Protein AF-A0A409X6M9-F1 (afdb_monomer_lite)

Foldseek 3Di:
DDFPQWPFKWKDQQVVRDTHTDDQDDADEDADPPRIDIDDTDGHPDHPDPDDDDDDYDYDHDDVCVVVQQAWDQQAADPVRDGDTDHSCNVDPVNPDDPVRDDDDPDDDLLPCVVVPDPPLRSLLVVLLVVLVVVLRSVVPDDLQVLDFAAQQVSQQPRWDQDPNDIDTHDDDLQGAGAHDPQHDPPDDVQVLCCVPPVDRTLVPDDPVQSVLNSLGSPSPDPDRVSHVVNVVVVVVVVVCVVCVVVPPPPPPPDPDDPDDDDDPDPPPDDDDDDDDDDDDDDDDDDDDDDDDDDDDDDDDDDDDDDDDDDDDDDDDDDDDDDDDDDDDDDDDDDDDDDDDDDDDDDDDDDDDDDDDDDDDDDDDDDDDDDDDDDDDDDDDDDDDDDDDDDDDDDDDDPPPDPPPPCVVVLVVVLVVLLVVLVVPPDVPVSVLLNLLSVLLVCCLVCVFDLCNLVSLVSVQCLLPVPPDPDLSSLLSSLQSLLSVLVSLLVLLVCLVVDCPRLQVVVLVVLQCQQADPDAWDKDFCVVRGHNDDGPPFIDIRGYDPDRDDSVNSSVSSSVSVCRSSVHPDCQLRNQLSVVSVVCCVVPNSVVSSDPVVSVVSNPDGCVNVVDDPPRPDDPVVD

Organism: NCBI:txid231916

Sequence (623 aa):
EDHPDVPPQFFFLFDLGIAWELEEFCTIFFSGLHHHGGMQVRYKAVRLTSRPFLRLIVLGYPQGHVIRGEDVVAFAALPNKVVLPVGKELRDPTLAHPLAQRPHCTQATFAADGLAILTPYSYFRHISRSVVMLVSDILRQAHPSLIPRFDLDLMLASLTAVIEGKRIRAPPWEVGPGWRGADAQPGADIAQLLKDVFDVSEPAQLSVADLSRLWNSDSVDTTHPYANPAITRALNLRSQARREAPRSIPLRSPVLGEPLQREPLGARRGKPPTRPRICRQARGSAGQDHSEQPSTSEATDTASEEDPSSQSEDDTPEMPAPAESSCPEESPGAEPSIEDDSREDSAPAPDGSALEDGLPSGSSPPNSRCSTPADDPACVSPFEDVDSSDSSSSDGARFQRRRTLALDKVEMTAVRNLVSTAERSNTKSTQLTCQASTTALVALIEAPCSADLLKHALEVSRFVQGGAVLSWSNTANIMLMNMLLWEWIEREAVAAFSNSSHPYHPLSVAVREALGGARPCRSLDAADYLPGFERGVSVVKVNPCGGVVDDRVAIDRLIKALAVFLSFPDVVRYRPRAWYTRELLQRCGPQVLLIPSLSKAANNVSANVLGLHKNAVPTPELR

Structure (mmCIF, N/CA/C/O backbone):
data_AF-A0A409X6M9-F1
#
_entry.id   AF-A0A409X6M9-F1
#
loop_
_atom_site.group_PDB
_atom_site.id
_atom_site.type_symbol
_atom_site.label_atom_id
_atom_site.label_alt_id
_atom_site.label_comp_id
_atom_site.label_asym_id
_atom_site.label_entity_id
_atom_site.label_seq_id
_atom_site.pdbx_PDB_ins_code
_atom_site.Cartn_x
_atom_site.Cartn_y
_atom_site.Cartn_z
_atom_site.occupancy
_atom_site.B_iso_or_equiv
_atom_site.auth_seq_id
_atom_site.auth_comp_id
_atom_site.auth_asym_id
_atom_site.auth_atom_id
_atom_site.pdbx_PDB_model_num
ATOM 1 N N . GLU A 1 1 ? -22.936 -21.551 -16.435 1.00 63.47 1 GLU A N 1
ATOM 2 C CA . GLU A 1 1 ? -23.261 -22.874 -16.983 1.00 63.47 1 GLU A CA 1
ATOM 3 C C . GLU A 1 1 ? -22.094 -23.407 -17.798 1.00 63.47 1 GLU A C 1
ATOM 5 O O . GLU A 1 1 ? -21.498 -22.653 -18.568 1.00 63.47 1 GLU A O 1
ATOM 10 N N . ASP A 1 2 ? -21.796 -24.701 -17.667 1.00 75.44 2 ASP A N 1
ATOM 11 C CA . ASP A 1 2 ? -20.789 -25.355 -18.501 1.00 75.44 2 ASP A CA 1
ATOM 12 C C . ASP A 1 2 ? -21.172 -25.307 -19.982 1.00 75.44 2 ASP A C 1
ATOM 14 O O . ASP A 1 2 ? -22.332 -25.461 -20.373 1.00 75.44 2 ASP A O 1
ATOM 18 N N . HIS A 1 3 ? -20.176 -25.078 -20.837 1.00 84.75 3 HIS A N 1
ATOM 19 C CA . HIS A 1 3 ? -20.417 -24.977 -22.268 1.00 84.75 3 HIS A CA 1
ATOM 20 C C . HIS A 1 3 ? -20.714 -26.370 -22.849 1.00 84.75 3 HIS A C 1
ATOM 22 O O . HIS A 1 3 ? -19.844 -27.240 -22.798 1.00 84.75 3 HIS A O 1
ATOM 28 N N . PRO A 1 4 ? -21.877 -26.595 -23.491 1.00 89.25 4 PRO A N 1
ATOM 29 C CA . PRO A 1 4 ? -22.323 -27.939 -23.882 1.00 89.25 4 PRO A CA 1
ATOM 30 C C . PRO A 1 4 ? -21.391 -28.623 -24.899 1.00 89.25 4 PRO A C 1
ATOM 32 O O . PRO A 1 4 ? -21.290 -29.853 -24.941 1.00 89.25 4 PRO A O 1
ATOM 35 N N . ASP A 1 5 ? -20.666 -27.828 -25.692 1.00 91.50 5 ASP A N 1
ATOM 36 C CA . ASP A 1 5 ? -19.702 -28.314 -26.691 1.00 91.50 5 ASP A CA 1
ATOM 37 C C . ASP A 1 5 ? -18.266 -28.449 -26.180 1.00 91.50 5 ASP A C 1
ATOM 39 O O . ASP A 1 5 ? -17.362 -28.700 -26.974 1.00 91.50 5 ASP A O 1
ATOM 43 N N . VAL A 1 6 ? -18.018 -28.249 -24.889 1.00 89.06 6 VAL A N 1
ATOM 44 C CA . VAL A 1 6 ? -16.690 -28.404 -24.292 1.00 89.06 6 VAL A CA 1
ATOM 45 C C . VAL A 1 6 ? -16.763 -29.602 -23.340 1.00 89.06 6 VAL A C 1
ATOM 47 O O . VAL A 1 6 ? -17.646 -29.636 -22.489 1.00 89.06 6 VAL A O 1
ATOM 50 N N . PRO A 1 7 ? -15.926 -30.642 -23.510 1.00 91.00 7 PRO A N 1
ATOM 51 C CA . PRO A 1 7 ? -15.885 -31.747 -22.562 1.00 91.00 7 PRO A CA 1
ATOM 52 C C . PRO A 1 7 ? -15.339 -31.267 -21.205 1.00 91.00 7 PRO A C 1
ATOM 54 O O . PRO A 1 7 ? -14.650 -30.238 -21.169 1.00 91.00 7 PRO A O 1
ATOM 57 N N . PRO A 1 8 ? -15.587 -32.021 -20.116 1.00 90.81 8 PRO A N 1
ATOM 58 C CA . PRO A 1 8 ? -14.930 -31.796 -18.834 1.00 90.81 8 PRO A CA 1
ATOM 59 C C . PRO A 1 8 ? -13.435 -31.584 -19.016 1.00 90.81 8 PRO A C 1
ATOM 61 O O . PRO A 1 8 ? -12.795 -32.282 -19.808 1.00 90.81 8 PRO A O 1
ATOM 64 N N . GLN A 1 9 ? -12.884 -30.593 -18.324 1.00 89.38 9 GLN A N 1
ATOM 65 C CA . GLN A 1 9 ? -11.455 -30.313 -18.382 1.00 89.38 9 GLN A CA 1
ATOM 66 C C . GLN A 1 9 ? -10.816 -30.626 -17.057 1.00 89.38 9 GLN A C 1
ATOM 68 O O . GLN A 1 9 ? -11.441 -30.467 -16.019 1.00 89.38 9 GLN A O 1
ATOM 73 N N . PHE A 1 10 ? -9.550 -31.007 -17.111 1.00 90.62 10 PHE A N 1
ATOM 74 C CA . PHE A 1 10 ? -8.825 -31.438 -15.934 1.00 90.62 10 PHE A CA 1
ATOM 75 C C . PHE A 1 10 ? -7.587 -30.581 -15.721 1.00 90.62 10 PHE A C 1
ATOM 77 O O . PHE A 1 10 ? -6.952 -30.115 -16.672 1.00 90.62 10 PHE A O 1
ATOM 84 N N . PHE A 1 11 ? -7.253 -30.385 -14.456 1.00 89.31 11 PHE A N 1
ATOM 85 C CA . PHE A 1 11 ? -5.979 -29.874 -14.000 1.00 89.31 11 PHE A CA 1
ATOM 86 C C . PHE A 1 11 ? -5.213 -31.012 -13.334 1.00 89.31 11 PHE A C 1
ATOM 88 O O . PHE A 1 11 ? -5.688 -31.612 -12.375 1.00 89.31 11 PHE A O 1
ATOM 95 N N . PHE A 1 12 ? -4.046 -31.339 -13.868 1.00 88.19 12 PHE A N 1
ATOM 96 C CA . PHE A 1 12 ? -3.247 -32.470 -13.419 1.00 88.19 12 PHE A CA 1
ATOM 97 C C . PHE A 1 12 ? -2.212 -32.008 -12.401 1.00 88.19 12 PHE A C 1
ATOM 99 O O . PHE A 1 12 ? -1.484 -31.054 -12.662 1.00 88.19 12 PHE A O 1
ATOM 106 N N . LEU A 1 13 ? -2.131 -32.712 -11.277 1.00 84.81 13 LEU A N 1
ATOM 107 C CA . LEU A 1 13 ? -1.073 -32.622 -10.275 1.00 84.81 13 LEU A CA 1
ATOM 108 C C . LEU A 1 13 ? -0.256 -33.910 -10.387 1.00 84.81 13 LEU A C 1
ATOM 110 O O . LEU A 1 13 ? -0.572 -34.907 -9.734 1.00 84.81 13 LEU A O 1
ATOM 114 N N . PHE A 1 14 ? 0.739 -33.911 -11.278 1.00 81.44 14 PHE A N 1
ATOM 115 C CA . PHE A 1 14 ? 1.418 -35.137 -11.710 1.00 81.44 14 PHE A CA 1
ATOM 116 C C . PHE A 1 14 ? 2.099 -35.865 -10.549 1.00 81.44 14 PHE A C 1
ATOM 118 O O . PHE A 1 14 ? 1.951 -37.077 -10.436 1.00 81.44 14 PHE A O 1
ATOM 125 N N . ASP A 1 15 ? 2.733 -35.123 -9.638 1.00 76.00 15 ASP A N 1
ATOM 126 C CA . ASP A 1 15 ? 3.415 -35.689 -8.463 1.00 76.00 15 ASP A CA 1
ATOM 127 C C . ASP A 1 15 ? 2.466 -36.399 -7.493 1.00 76.00 15 ASP A C 1
ATOM 129 O O . ASP A 1 15 ? 2.873 -37.292 -6.757 1.00 76.00 15 ASP A O 1
ATOM 133 N N . LEU A 1 16 ? 1.193 -36.001 -7.484 1.00 77.00 16 LEU A N 1
ATOM 134 C CA . LEU A 1 16 ? 0.176 -36.602 -6.625 1.00 77.00 16 LEU A CA 1
ATOM 135 C C . LEU A 1 16 ? -0.609 -37.706 -7.340 1.00 77.00 16 LEU A C 1
ATOM 137 O O . LEU A 1 16 ? -1.405 -38.390 -6.705 1.00 77.00 16 LEU A O 1
ATOM 141 N N . GLY A 1 17 ? -0.444 -37.853 -8.659 1.00 85.94 17 GLY A N 1
ATOM 142 C CA . GLY A 1 17 ? -1.305 -38.713 -9.470 1.00 85.94 17 GLY A CA 1
ATOM 143 C C . GLY A 1 17 ? -2.775 -38.271 -9.466 1.00 85.94 17 GLY A C 1
ATOM 144 O O . GLY A 1 17 ? -3.660 -39.096 -9.678 1.00 85.94 17 GLY A O 1
ATOM 145 N N . ILE A 1 18 ? -3.051 -36.985 -9.208 1.00 87.12 18 ILE A N 1
ATOM 146 C CA . ILE A 1 18 ? -4.413 -36.441 -9.102 1.00 87.12 18 ILE A CA 1
ATOM 147 C C . ILE A 1 18 ? -4.761 -35.656 -10.371 1.00 87.12 18 ILE A C 1
ATOM 149 O O . ILE A 1 18 ? -3.976 -34.834 -10.847 1.00 87.12 18 ILE A O 1
ATOM 153 N N . ALA A 1 19 ? -5.972 -35.868 -10.887 1.00 90.38 19 ALA A N 1
ATOM 154 C CA . ALA A 1 19 ? -6.598 -35.025 -11.900 1.00 90.38 19 ALA A CA 1
ATOM 155 C C . ALA A 1 19 ? -7.828 -34.345 -11.291 1.00 90.38 19 ALA A C 1
ATOM 157 O O . ALA A 1 19 ? -8.742 -35.012 -10.813 1.00 90.38 19 ALA A O 1
ATOM 158 N N . TRP A 1 20 ? -7.839 -33.016 -11.295 1.00 89.00 20 TRP A N 1
ATOM 159 C CA . TRP A 1 20 ? -8.914 -32.203 -10.744 1.00 89.00 20 TRP A CA 1
ATOM 160 C C . TRP A 1 20 ? -9.839 -31.726 -11.859 1.00 89.00 20 TRP A C 1
ATOM 162 O O . TRP A 1 20 ? -9.388 -31.022 -12.764 1.00 89.00 20 TRP A O 1
ATOM 172 N N . GLU A 1 21 ? -11.119 -32.086 -11.812 1.00 91.12 21 GLU A N 1
ATOM 173 C CA . GLU A 1 21 ? -12.106 -31.593 -12.773 1.00 91.12 21 GLU A CA 1
ATOM 174 C C . GLU A 1 21 ? -12.362 -30.094 -12.556 1.00 91.12 21 GLU A C 1
ATOM 176 O O . GLU A 1 21 ? -12.670 -29.625 -11.463 1.00 91.12 21 GLU A O 1
ATOM 181 N N . LEU A 1 22 ? -12.160 -29.315 -13.611 1.00 86.19 22 LEU A N 1
ATOM 182 C CA . LEU A 1 22 ? -12.285 -27.869 -13.605 1.00 86.19 22 LEU A CA 1
ATOM 183 C C . LEU A 1 22 ? -13.735 -27.479 -13.924 1.00 86.19 22 LEU A C 1
ATOM 185 O O . LEU A 1 22 ? -14.159 -27.560 -15.082 1.00 86.19 22 LEU A O 1
ATOM 189 N N . GLU A 1 23 ? -14.452 -26.987 -12.921 1.00 82.75 23 GLU A N 1
ATOM 190 C CA . GLU A 1 23 ? -15.789 -26.391 -13.054 1.00 82.75 23 GLU A CA 1
ATOM 191 C C . GLU A 1 23 ? -15.729 -24.942 -13.594 1.00 82.75 23 GLU A C 1
ATOM 193 O O . GLU A 1 23 ? -14.650 -24.382 -13.817 1.00 82.75 23 GLU A O 1
ATOM 198 N N . GLU A 1 24 ? -16.885 -24.318 -13.846 1.00 71.50 24 GLU A N 1
ATOM 199 C CA . GLU A 1 24 ? -17.006 -22.955 -14.397 1.00 71.50 24 GLU A CA 1
ATOM 200 C C . GLU A 1 24 ? -16.223 -21.891 -13.602 1.00 71.50 24 GLU A C 1
ATOM 202 O O . GLU A 1 24 ? -15.604 -21.008 -14.201 1.00 71.50 24 GLU A O 1
ATOM 207 N N . PHE A 1 25 ? -16.178 -22.018 -12.272 1.00 71.50 25 PHE A N 1
ATOM 208 C CA . PHE A 1 25 ? -15.460 -21.116 -11.367 1.00 71.50 25 PHE A CA 1
ATOM 209 C C . PHE A 1 25 ? -14.573 -21.899 -10.396 1.00 71.50 25 PHE A C 1
ATOM 211 O O . PHE A 1 25 ? -14.843 -21.983 -9.202 1.00 71.50 25 PHE A O 1
ATOM 218 N N . CYS A 1 26 ? -13.486 -22.471 -10.909 1.00 70.25 26 CYS A N 1
ATOM 219 C CA . CYS A 1 26 ? -12.515 -23.188 -10.089 1.00 70.25 26 CYS A CA 1
ATOM 220 C C . CYS A 1 26 ? -11.288 -22.310 -9.784 1.00 70.25 26 CYS A C 1
ATOM 222 O O . CYS A 1 26 ? -10.667 -21.758 -10.693 1.00 70.25 26 CYS A O 1
ATOM 224 N N . THR A 1 27 ? -10.915 -22.201 -8.505 1.00 72.06 27 THR A N 1
ATOM 225 C CA . THR A 1 27 ? -9.612 -21.660 -8.083 1.00 72.06 27 THR A CA 1
ATOM 226 C C . THR A 1 27 ? -8.856 -22.759 -7.354 1.00 72.06 27 THR A C 1
ATOM 228 O O . THR A 1 27 ? -9.346 -23.285 -6.359 1.00 72.06 27 THR A O 1
ATOM 231 N N . ILE A 1 28 ? -7.665 -23.101 -7.845 1.00 70.88 28 ILE A N 1
ATOM 232 C CA . ILE A 1 28 ? -6.840 -24.170 -7.278 1.00 70.88 28 ILE A CA 1
ATOM 233 C C . ILE A 1 28 ? -5.631 -23.532 -6.596 1.00 70.88 28 ILE A C 1
ATOM 235 O O . ILE A 1 28 ? -4.827 -22.855 -7.238 1.00 70.88 28 ILE A O 1
ATOM 239 N N . PHE A 1 29 ? -5.497 -23.772 -5.294 1.00 67.69 29 PHE A N 1
ATOM 240 C CA . PHE A 1 29 ? -4.320 -23.405 -4.512 1.00 67.69 29 PHE A CA 1
ATOM 241 C C . PHE A 1 29 ? -3.535 -24.670 -4.190 1.00 67.69 29 PHE A C 1
ATOM 243 O O . PHE A 1 29 ? -4.047 -25.569 -3.529 1.00 67.69 29 PHE A O 1
ATOM 250 N N . PHE A 1 30 ? -2.292 -24.746 -4.646 1.00 71.69 30 PHE A N 1
ATOM 251 C CA . PHE A 1 30 ? -1.402 -25.855 -4.328 1.00 71.69 30 PHE A CA 1
ATOM 252 C C . PHE A 1 30 ? 0.049 -25.371 -4.352 1.00 71.69 30 PHE A C 1
ATOM 254 O O . PHE A 1 30 ? 0.375 -24.331 -4.925 1.00 71.69 30 PHE A O 1
ATOM 261 N N . SER A 1 31 ? 0.927 -26.132 -3.707 1.00 59.84 31 SER A N 1
ATOM 262 C CA . SER A 1 31 ? 2.364 -25.878 -3.693 1.00 59.84 31 SER A CA 1
ATOM 263 C C . SER A 1 31 ? 3.062 -27.010 -4.433 1.00 59.84 31 SER A C 1
ATOM 265 O O . SER A 1 31 ? 3.223 -28.095 -3.886 1.00 59.84 31 SER A O 1
ATOM 267 N N . GLY A 1 32 ? 3.466 -26.757 -5.675 1.00 62.47 32 GLY A N 1
ATOM 268 C CA . GLY A 1 32 ? 4.205 -27.711 -6.498 1.00 62.47 32 GLY A CA 1
ATOM 269 C C . GLY A 1 32 ? 4.834 -26.992 -7.682 1.00 62.47 32 GLY A C 1
ATOM 270 O O . GLY A 1 32 ? 4.128 -26.451 -8.534 1.00 62.47 32 GLY A O 1
ATOM 271 N N . LEU A 1 33 ? 6.163 -26.927 -7.715 1.00 61.28 33 LEU A N 1
ATOM 272 C CA . LEU A 1 33 ? 6.887 -26.275 -8.799 1.00 61.28 33 LEU A CA 1
ATOM 273 C C . LEU A 1 33 ? 6.961 -27.243 -9.992 1.00 61.28 33 LEU A C 1
ATOM 275 O O . LEU A 1 33 ? 7.356 -28.389 -9.831 1.00 61.28 33 LEU A O 1
ATOM 279 N N . HIS A 1 34 ? 6.574 -26.785 -11.184 1.00 59.44 34 HIS A N 1
ATOM 280 C CA . HIS A 1 34 ? 6.785 -27.461 -12.478 1.00 59.44 34 HIS A CA 1
ATOM 281 C C . HIS A 1 34 ? 6.088 -28.815 -12.754 1.00 59.44 34 HIS A C 1
ATOM 283 O O . HIS A 1 34 ? 6.117 -29.248 -13.903 1.00 59.44 34 HIS A O 1
ATOM 289 N N . HIS A 1 35 ? 5.392 -29.439 -11.798 1.00 74.88 35 HIS A N 1
ATOM 290 C CA . HIS A 1 35 ? 4.726 -30.743 -12.003 1.00 74.88 35 HIS A CA 1
ATOM 291 C C . HIS A 1 35 ? 3.195 -30.682 -11.993 1.00 74.88 35 HIS A C 1
ATOM 293 O O . HIS A 1 35 ? 2.504 -31.451 -11.324 1.00 74.88 35 HIS A O 1
ATOM 299 N N . HIS A 1 36 ? 2.639 -29.760 -12.772 1.00 83.75 36 HIS A N 1
ATOM 300 C CA . HIS A 1 36 ? 1.200 -29.677 -12.994 1.00 83.75 36 HIS A CA 1
ATOM 301 C C . HIS A 1 36 ? 0.889 -29.067 -14.360 1.00 83.75 36 HIS A C 1
ATOM 303 O O . HIS A 1 36 ? 1.740 -28.439 -14.990 1.00 83.75 36 HIS A O 1
ATOM 309 N N . GLY A 1 37 ? -0.348 -29.225 -14.818 1.00 83.75 37 GLY A N 1
ATOM 310 C CA . GLY A 1 37 ? -0.787 -28.639 -16.079 1.00 83.75 37 GLY A CA 1
ATOM 311 C C . GLY A 1 37 ? -2.294 -28.696 -16.257 1.00 83.75 37 GLY A C 1
ATOM 312 O O . GLY A 1 37 ? -2.946 -29.651 -15.847 1.00 83.75 37 GLY A O 1
ATOM 313 N N . GLY A 1 38 ? -2.858 -27.667 -16.884 1.00 83.94 38 GLY A N 1
ATOM 314 C CA . GLY A 1 38 ? -4.252 -27.683 -17.320 1.00 83.94 38 GLY A CA 1
ATOM 315 C C . GLY A 1 38 ? -4.393 -28.349 -18.685 1.00 83.94 38 GLY A C 1
ATOM 316 O O . GLY A 1 38 ? -3.543 -28.176 -19.561 1.00 83.94 38 GLY A O 1
ATOM 317 N N . MET A 1 39 ? -5.488 -29.073 -18.896 1.00 85.69 39 MET A N 1
ATOM 318 C CA . MET A 1 39 ? -5.867 -29.522 -20.230 1.00 85.69 39 MET A CA 1
ATOM 319 C C . MET A 1 39 ? -6.202 -28.316 -21.118 1.00 85.69 39 MET A C 1
ATOM 321 O O . MET A 1 39 ? -6.877 -27.377 -20.695 1.00 85.69 39 MET A O 1
ATOM 325 N N . GLN A 1 40 ? -5.754 -28.341 -22.374 1.00 82.69 40 GLN A N 1
ATOM 326 C CA . GLN A 1 40 ? -6.138 -27.320 -23.343 1.00 82.69 40 GLN A CA 1
ATOM 327 C C . GLN A 1 40 ? -7.648 -27.388 -23.606 1.00 82.69 40 GLN A C 1
ATOM 329 O O . GLN A 1 40 ? -8.194 -28.465 -23.853 1.00 82.69 40 GLN A O 1
ATOM 334 N N . VAL A 1 41 ? -8.307 -26.228 -23.635 1.00 84.56 41 VAL A N 1
ATOM 335 C CA . VAL A 1 41 ? -9.705 -26.123 -24.062 1.00 84.56 41 VAL A CA 1
ATOM 336 C C . VAL A 1 41 ? -9.837 -26.651 -25.492 1.00 84.56 41 VAL A C 1
ATOM 338 O O . VAL A 1 41 ? -9.250 -26.100 -26.425 1.00 84.56 41 VAL A O 1
ATOM 341 N N . ARG A 1 42 ? -10.640 -27.701 -25.678 1.00 87.31 42 ARG A N 1
ATOM 342 C CA . ARG A 1 42 ? -10.987 -28.246 -26.994 1.00 87.31 42 ARG A CA 1
ATOM 343 C C . ARG A 1 42 ? -12.495 -28.351 -27.108 1.00 87.31 42 ARG A C 1
ATOM 345 O O . ARG A 1 42 ? -13.148 -28.858 -26.207 1.00 87.31 42 ARG A O 1
ATOM 352 N N . TYR A 1 43 ? -13.040 -27.882 -28.221 1.00 89.56 43 TYR A N 1
ATOM 353 C CA . TYR A 1 43 ? -14.439 -28.147 -28.535 1.00 89.56 43 TYR A CA 1
ATOM 354 C C . TYR A 1 43 ? -14.601 -29.603 -28.977 1.00 89.56 43 TYR A C 1
ATOM 356 O O . TYR A 1 43 ? -13.696 -30.176 -29.589 1.00 89.56 43 TYR A O 1
ATOM 364 N N . LYS A 1 44 ? -15.778 -30.172 -28.720 1.00 90.75 44 LYS A N 1
ATOM 365 C CA . LYS A 1 44 ? -16.242 -31.403 -29.361 1.00 90.75 44 LYS A CA 1
ATOM 366 C C . LYS A 1 44 ? -16.208 -31.228 -30.886 1.00 90.75 44 LYS A C 1
ATOM 368 O O . LYS A 1 44 ? -16.337 -30.114 -31.401 1.00 90.75 44 LYS A O 1
ATOM 373 N N . ALA A 1 45 ? -16.024 -32.337 -31.604 1.00 89.94 45 ALA A N 1
ATOM 374 C CA . ALA A 1 45 ? -15.912 -32.335 -33.065 1.00 89.94 45 ALA A CA 1
ATOM 375 C C . ALA A 1 45 ? -17.147 -31.719 -33.745 1.00 89.94 45 ALA A C 1
ATOM 377 O O . ALA A 1 45 ? -17.020 -30.974 -34.714 1.00 89.94 45 ALA A O 1
ATOM 378 N N . VAL A 1 46 ? -18.332 -31.988 -33.194 1.00 91.25 46 VAL A N 1
ATOM 379 C CA . VAL A 1 46 ? -19.592 -31.354 -33.583 1.00 91.25 46 VAL A CA 1
ATOM 380 C C . VAL A 1 46 ? -19.940 -30.309 -32.531 1.00 91.25 46 VAL A C 1
ATOM 382 O O . VAL A 1 46 ? -19.979 -30.626 -31.342 1.00 91.25 46 VAL A O 1
ATOM 385 N N . ARG A 1 47 ? -20.181 -29.069 -32.969 1.00 89.62 47 ARG A N 1
ATOM 386 C CA . ARG A 1 47 ? -20.592 -27.959 -32.102 1.00 89.62 47 ARG A CA 1
ATOM 387 C C . ARG A 1 47 ? -22.083 -27.702 -32.268 1.00 89.62 47 ARG A C 1
ATOM 389 O O . ARG A 1 47 ? -22.548 -27.530 -33.392 1.00 89.62 47 ARG A O 1
ATOM 396 N N . LEU A 1 48 ? -22.806 -27.649 -31.160 1.00 91.25 48 LEU A N 1
ATOM 397 C CA . LEU A 1 48 ? -24.210 -27.260 -31.092 1.00 91.25 48 LEU A CA 1
ATOM 398 C C . LEU A 1 48 ? -24.364 -25.736 -31.036 1.00 91.25 48 LEU A C 1
ATOM 400 O O . LEU A 1 48 ? -25.393 -25.205 -31.446 1.00 91.25 48 LEU A O 1
ATOM 404 N N . THR A 1 49 ? -23.348 -25.022 -30.544 1.00 88.62 49 THR A N 1
ATOM 405 C CA . THR A 1 49 ? -23.362 -23.568 -30.388 1.00 88.62 49 THR A CA 1
ATOM 406 C C . THR A 1 49 ? -22.099 -22.919 -30.961 1.00 88.62 49 THR A C 1
ATOM 408 O O . THR A 1 49 ? -21.005 -23.485 -30.962 1.00 88.62 49 THR A O 1
ATOM 411 N N . SER A 1 50 ? -22.244 -21.680 -31.432 1.00 86.25 50 SER A N 1
ATOM 412 C CA . SER A 1 50 ? -21.131 -20.827 -31.864 1.00 86.25 50 SER A CA 1
ATOM 413 C C . SER A 1 50 ? -20.610 -19.910 -30.752 1.00 86.25 50 SER A C 1
ATOM 415 O O . SER A 1 50 ? -19.834 -18.994 -31.034 1.00 86.25 50 SER A O 1
ATOM 417 N N . ARG A 1 51 ? -21.072 -20.085 -29.506 1.00 87.25 51 ARG A N 1
ATOM 418 C CA . ARG A 1 51 ? -20.679 -19.214 -28.395 1.00 87.25 51 ARG A CA 1
ATOM 419 C C . ARG A 1 51 ? -19.190 -19.423 -28.092 1.00 87.25 51 ARG A C 1
ATOM 421 O O . ARG A 1 51 ? -18.731 -20.562 -28.033 1.00 87.25 51 ARG A O 1
ATOM 428 N N . PRO A 1 52 ? -18.411 -18.345 -27.912 1.00 82.50 52 PRO A N 1
ATOM 429 C CA . PRO A 1 52 ? -17.033 -18.481 -27.479 1.00 82.50 52 PRO A CA 1
ATOM 430 C C . PRO A 1 52 ? -16.996 -18.957 -26.023 1.00 82.50 52 PRO A C 1
ATOM 432 O O . PRO A 1 52 ? -17.702 -18.427 -25.167 1.00 82.50 52 PRO A O 1
ATOM 435 N N . PHE A 1 53 ? -16.136 -19.929 -25.745 1.00 83.56 53 PHE A N 1
ATOM 436 C CA . PHE A 1 53 ? -15.797 -20.387 -24.406 1.00 83.56 53 PHE A CA 1
ATOM 437 C C . PHE A 1 53 ? -14.368 -19.966 -24.061 1.00 83.56 53 PHE A C 1
ATOM 439 O O . PHE A 1 53 ? -13.420 -20.287 -24.783 1.00 83.56 53 PHE A O 1
ATOM 446 N N . LEU A 1 54 ? -14.222 -19.248 -22.950 1.00 80.44 54 LEU A N 1
ATOM 447 C CA . LEU A 1 54 ? -12.943 -18.865 -22.368 1.00 80.44 54 LEU A CA 1
ATOM 448 C C . LEU A 1 54 ? -12.884 -19.432 -20.955 1.00 80.44 54 LEU A C 1
ATOM 450 O O . LEU A 1 54 ? -13.802 -19.217 -20.169 1.00 80.44 54 LEU A O 1
ATOM 454 N N . ARG A 1 55 ? -11.780 -20.100 -20.623 1.00 75.12 55 ARG A N 1
ATOM 455 C CA . ARG A 1 55 ? -11.480 -20.502 -19.253 1.00 75.12 55 ARG A CA 1
ATOM 456 C C . ARG A 1 55 ? -10.256 -19.750 -18.760 1.00 75.12 55 ARG A C 1
ATOM 458 O O . ARG A 1 55 ? -9.202 -19.796 -19.390 1.00 75.12 55 ARG A O 1
ATOM 465 N N . LEU A 1 56 ? -10.416 -19.069 -17.632 1.00 73.50 56 LEU A N 1
ATOM 466 C CA . LEU A 1 56 ? -9.326 -18.441 -16.903 1.00 73.50 56 LEU A CA 1
ATOM 467 C C . LEU A 1 56 ? -8.928 -19.368 -15.753 1.00 73.50 56 LEU A C 1
ATOM 469 O O . LEU A 1 56 ? -9.735 -19.616 -14.866 1.00 73.50 56 LEU A O 1
ATOM 473 N N . ILE A 1 57 ? -7.695 -19.868 -15.773 1.00 71.31 57 ILE A N 1
ATOM 474 C CA . ILE A 1 57 ? -7.121 -20.618 -14.652 1.00 71.31 57 ILE A CA 1
ATOM 475 C C . ILE A 1 57 ? -6.188 -19.668 -13.910 1.00 71.31 57 ILE A C 1
ATOM 477 O O . ILE A 1 57 ? -5.214 -19.178 -14.483 1.00 71.31 57 ILE A O 1
ATOM 481 N N . VAL A 1 58 ? -6.490 -19.398 -12.642 1.00 70.88 58 VAL A N 1
ATOM 482 C CA . VAL A 1 58 ? -5.618 -18.611 -11.767 1.00 70.88 58 VAL A CA 1
ATOM 483 C C . VAL A 1 58 ? -4.811 -19.581 -10.915 1.00 70.88 58 VAL A C 1
ATOM 485 O O . VAL A 1 58 ? -5.362 -20.257 -10.053 1.00 70.88 58 VAL A O 1
ATOM 488 N N . LEU A 1 59 ? -3.505 -19.651 -11.176 1.00 69.75 59 LEU A N 1
ATOM 489 C CA . LEU A 1 59 ? -2.561 -20.447 -10.394 1.00 69.75 59 LEU A CA 1
ATOM 490 C C . LEU A 1 59 ? -1.854 -19.530 -9.400 1.00 69.75 59 LEU A C 1
ATOM 492 O O . LEU A 1 59 ? -1.088 -18.647 -9.789 1.00 69.75 59 LEU A O 1
ATOM 496 N N . GLY A 1 60 ? -2.132 -19.728 -8.115 1.00 67.88 60 GLY A N 1
ATOM 497 C CA . GLY A 1 60 ? -1.452 -19.022 -7.038 1.00 67.88 60 GLY A CA 1
ATOM 498 C C . GLY A 1 60 ? -0.379 -19.903 -6.418 1.00 67.88 60 GLY A C 1
ATOM 499 O O . GLY A 1 60 ? -0.714 -20.788 -5.638 1.00 67.88 60 GLY A O 1
ATOM 500 N N . TYR A 1 61 ? 0.895 -19.639 -6.712 1.00 72.31 61 TYR A N 1
ATOM 501 C CA . TYR A 1 61 ? 1.996 -20.218 -5.940 1.00 72.31 61 TYR A CA 1
ATOM 502 C C . TYR A 1 61 ? 2.230 -19.352 -4.707 1.00 72.31 61 TYR A C 1
ATOM 504 O O . TYR A 1 61 ? 2.614 -18.184 -4.860 1.00 72.31 61 TYR A O 1
ATOM 512 N N . PRO A 1 62 ? 2.036 -19.875 -3.487 1.00 67.06 62 PRO A N 1
ATOM 513 C CA . PRO A 1 62 ? 2.514 -19.159 -2.327 1.00 67.06 62 PRO A CA 1
ATOM 514 C C . PRO A 1 62 ? 4.041 -19.100 -2.419 1.00 67.06 62 PRO A C 1
ATOM 516 O O . PRO A 1 62 ? 4.699 -20.099 -2.716 1.00 67.06 62 PRO A O 1
ATOM 519 N N . GLN A 1 63 ? 4.621 -17.920 -2.203 1.00 68.19 63 GLN A N 1
ATOM 520 C CA . GLN A 1 63 ? 6.076 -17.799 -2.167 1.00 68.19 63 GLN A CA 1
ATOM 521 C C . GLN A 1 63 ? 6.609 -18.734 -1.076 1.00 68.19 63 GLN A C 1
ATOM 523 O O . GLN A 1 63 ? 6.057 -18.775 0.023 1.00 68.19 63 GLN A O 1
ATOM 528 N N . GLY A 1 64 ? 7.677 -19.488 -1.355 1.00 73.94 64 GLY A N 1
ATOM 529 C CA . GLY A 1 64 ? 8.179 -20.500 -0.416 1.00 73.94 64 GLY A CA 1
ATOM 530 C C . GLY A 1 64 ? 8.496 -19.945 0.980 1.00 73.94 64 GLY A C 1
ATOM 531 O O . GLY A 1 64 ? 8.392 -20.669 1.964 1.00 73.94 64 GLY A O 1
ATOM 532 N N . HIS A 1 65 ? 8.832 -18.657 1.086 1.00 76.00 65 HIS A N 1
ATOM 533 C CA . HIS A 1 65 ? 9.040 -17.957 2.360 1.00 76.00 65 HIS A CA 1
ATOM 534 C C . HIS A 1 65 ? 7.736 -17.706 3.132 1.00 76.00 65 HIS A C 1
ATOM 536 O O . HIS A 1 65 ? 7.724 -17.776 4.357 1.00 76.00 65 HIS A O 1
ATOM 542 N N . VAL A 1 66 ? 6.610 -17.483 2.447 1.00 73.69 66 VAL A N 1
ATOM 543 C CA . VAL A 1 66 ? 5.288 -17.361 3.086 1.00 73.69 66 VAL A CA 1
ATOM 544 C C . VAL A 1 66 ? 4.889 -18.695 3.719 1.00 73.69 66 VAL A C 1
ATOM 546 O O . VAL A 1 66 ? 4.496 -18.712 4.887 1.00 73.69 66 VAL A O 1
ATOM 549 N N . ILE A 1 67 ? 5.058 -19.804 2.984 1.00 73.88 67 ILE A N 1
ATOM 550 C CA . ILE A 1 67 ? 4.761 -21.167 3.471 1.00 73.88 67 ILE A CA 1
ATOM 551 C C . ILE A 1 67 ? 5.650 -21.520 4.665 1.00 73.88 67 ILE A C 1
ATOM 553 O O . ILE A 1 67 ? 5.162 -22.023 5.670 1.00 73.88 67 ILE A O 1
ATOM 557 N N . ARG A 1 68 ? 6.948 -21.201 4.582 1.00 75.56 68 ARG A N 1
ATOM 558 C CA . ARG A 1 68 ? 7.918 -21.425 5.666 1.00 75.56 68 ARG A CA 1
ATOM 559 C C . ARG A 1 68 ? 7.740 -20.494 6.867 1.00 75.56 68 ARG A C 1
ATOM 561 O O . ARG A 1 68 ? 8.496 -20.584 7.827 1.00 75.56 68 ARG A O 1
ATOM 568 N N . GLY A 1 69 ? 6.770 -19.581 6.823 1.00 75.94 69 GLY A N 1
ATOM 569 C CA . GLY A 1 69 ? 6.559 -18.613 7.893 1.00 75.94 69 GLY A CA 1
ATOM 570 C C . GLY A 1 69 ? 7.665 -17.557 7.999 1.00 75.94 69 GLY A C 1
ATOM 571 O O . GLY A 1 69 ? 7.718 -16.846 8.991 1.00 75.94 69 GLY A O 1
ATOM 572 N N . GLU A 1 70 ? 8.535 -17.444 6.997 1.00 81.38 70 GLU A N 1
ATOM 573 C CA . GLU A 1 70 ? 9.675 -16.522 6.958 1.00 81.38 70 GLU A CA 1
ATOM 574 C C . GLU A 1 70 ? 9.293 -15.118 6.489 1.00 81.38 70 GLU A C 1
ATOM 576 O O . GLU A 1 70 ? 9.980 -14.158 6.824 1.00 81.38 70 GLU A O 1
ATOM 581 N N . ASP A 1 71 ? 8.206 -14.991 5.728 1.00 83.62 71 ASP A N 1
ATOM 582 C CA . ASP A 1 71 ? 7.787 -13.712 5.154 1.00 83.62 71 ASP A CA 1
ATOM 583 C C . ASP A 1 71 ? 6.745 -12.970 6.013 1.00 83.62 71 ASP A C 1
ATOM 585 O O . ASP A 1 71 ? 6.183 -13.491 6.980 1.00 83.62 71 ASP A O 1
ATOM 589 N N . VAL A 1 72 ? 6.457 -11.730 5.643 1.00 85.69 72 VAL A N 1
ATOM 590 C CA . VAL A 1 72 ? 5.391 -10.913 6.210 1.00 85.69 72 VAL A CA 1
ATOM 591 C C . VAL A 1 72 ? 4.067 -11.234 5.519 1.00 85.69 72 VAL A C 1
ATOM 593 O O . VAL A 1 72 ? 3.947 -11.149 4.299 1.00 85.69 72 VAL A O 1
ATOM 596 N N . VAL A 1 73 ? 3.034 -11.545 6.303 1.00 86.75 73 VAL A N 1
ATOM 597 C CA . VAL A 1 73 ? 1.684 -11.798 5.782 1.00 86.75 73 VAL A CA 1
ATOM 598 C C . VAL A 1 73 ? 0.828 -10.541 5.879 1.00 86.75 73 VAL A C 1
ATOM 600 O O . VAL A 1 73 ? 0.833 -9.832 6.887 1.00 86.75 73 VAL A O 1
ATOM 603 N N . ALA A 1 74 ? 0.058 -10.278 4.826 1.00 89.62 74 ALA A N 1
ATOM 604 C CA . ALA A 1 74 ? -0.968 -9.249 4.811 1.00 89.62 74 ALA A CA 1
ATOM 605 C C . ALA A 1 74 ? -2.190 -9.697 5.628 1.00 89.62 74 ALA A C 1
ATOM 607 O O . ALA A 1 74 ? -3.052 -10.392 5.101 1.00 89.62 74 ALA A O 1
ATOM 608 N N . PHE A 1 75 ? -2.256 -9.335 6.912 1.00 91.56 75 PHE A N 1
ATOM 609 C CA . PHE A 1 75 ? -3.271 -9.887 7.815 1.00 91.56 75 PHE A CA 1
ATOM 610 C C . PHE A 1 75 ? -4.623 -9.171 7.737 1.00 91.56 75 PHE A C 1
ATOM 612 O O . PHE A 1 75 ? -5.657 -9.820 7.638 1.00 91.56 75 PHE A O 1
ATOM 619 N N . ALA A 1 76 ? -4.622 -7.838 7.759 1.00 95.06 76 ALA A N 1
ATOM 620 C CA . ALA A 1 76 ? -5.838 -7.026 7.682 1.00 95.06 76 ALA A CA 1
ATOM 621 C C . ALA A 1 76 ? -5.571 -5.711 6.939 1.00 95.06 76 ALA A C 1
ATOM 623 O O . ALA A 1 76 ? -4.422 -5.309 6.760 1.00 95.06 76 ALA A O 1
ATOM 624 N N . ALA A 1 77 ? -6.616 -5.013 6.508 1.00 94.19 77 ALA A N 1
ATOM 625 C CA . ALA A 1 77 ? -6.524 -3.657 5.984 1.00 94.19 77 ALA A CA 1
ATOM 626 C C . ALA A 1 77 ? -6.634 -2.623 7.115 1.00 94.19 77 ALA A C 1
ATOM 628 O O . ALA A 1 77 ? -7.442 -2.754 8.025 1.00 94.19 77 ALA A O 1
ATOM 629 N N . LEU A 1 78 ? -5.840 -1.561 7.027 1.00 92.50 78 LEU A N 1
ATOM 630 C CA . LEU A 1 78 ? -5.913 -0.366 7.863 1.00 92.50 78 LEU A CA 1
ATOM 631 C C . LEU A 1 78 ? -6.681 0.751 7.118 1.00 92.50 78 LEU A C 1
ATOM 633 O O . LEU A 1 78 ? -6.693 0.758 5.878 1.00 92.50 78 LEU A O 1
ATOM 637 N N . PRO A 1 79 ? -7.248 1.760 7.821 1.00 84.94 79 PRO A N 1
ATOM 638 C CA . PRO A 1 79 ? -8.111 2.811 7.244 1.00 84.94 79 PRO A CA 1
ATOM 639 C C . PRO A 1 79 ? -7.543 3.605 6.051 1.00 84.94 79 PRO A C 1
ATOM 641 O O . PRO A 1 79 ? -8.271 4.272 5.318 1.00 84.94 79 PRO A O 1
ATOM 644 N N . ASN A 1 80 ? -6.237 3.533 5.826 1.00 86.19 80 ASN A N 1
ATOM 645 C CA . ASN A 1 80 ? -5.488 4.300 4.839 1.00 86.19 80 ASN A CA 1
ATOM 646 C C . ASN A 1 80 ? -5.158 3.462 3.590 1.00 86.19 80 ASN A C 1
ATOM 648 O O . ASN A 1 80 ? -4.290 3.849 2.807 1.00 86.19 80 ASN A O 1
ATOM 652 N N . LYS A 1 81 ? -5.835 2.318 3.401 1.00 86.38 81 LYS A N 1
ATOM 653 C CA . LYS A 1 81 ? -5.510 1.319 2.363 1.00 86.38 81 LYS A CA 1
ATOM 654 C C . LYS A 1 81 ? -4.083 0.782 2.511 1.00 86.38 81 LYS A C 1
ATOM 656 O O . LYS A 1 81 ? -3.424 0.450 1.529 1.00 86.38 81 LYS A O 1
ATOM 661 N N . VAL A 1 82 ? -3.605 0.754 3.751 1.00 92.69 82 VAL A N 1
ATOM 662 C CA . VAL A 1 82 ? -2.330 0.155 4.143 1.00 92.69 82 VAL A CA 1
ATOM 663 C C . VAL A 1 82 ? -2.650 -1.202 4.740 1.00 92.69 82 VAL A C 1
ATOM 665 O O . VAL A 1 82 ? -3.692 -1.370 5.357 1.00 92.69 82 VAL A O 1
ATOM 668 N N . VAL A 1 83 ? -1.781 -2.176 4.538 1.00 92.25 83 VAL A N 1
ATOM 669 C CA . VAL A 1 83 ? -1.945 -3.506 5.117 1.00 92.25 83 VAL A CA 1
ATOM 670 C C . VAL A 1 83 ? -1.369 -3.506 6.532 1.00 92.25 83 VAL A C 1
ATOM 672 O O . VAL A 1 83 ? -0.350 -2.864 6.765 1.00 92.25 83 VAL A O 1
ATOM 675 N N . LEU A 1 84 ? -2.004 -4.216 7.463 1.00 93.75 84 LEU A N 1
ATOM 676 C CA . LEU A 1 84 ? -1.432 -4.614 8.744 1.00 93.75 84 LEU A CA 1
ATOM 677 C C . LEU A 1 84 ? -0.523 -5.831 8.504 1.00 93.75 84 LEU A C 1
ATOM 679 O O . LEU A 1 84 ? -1.041 -6.929 8.271 1.00 93.75 84 LEU A O 1
ATOM 683 N N . PRO A 1 85 ? 0.809 -5.655 8.505 1.00 92.44 85 PRO A N 1
ATOM 684 C CA . PRO A 1 85 ? 1.729 -6.761 8.311 1.00 92.44 85 PRO A CA 1
ATOM 685 C C . PRO A 1 85 ? 1.813 -7.617 9.574 1.00 92.44 85 PRO A C 1
ATOM 687 O O . PRO A 1 85 ? 1.908 -7.091 10.683 1.00 92.44 85 PRO A O 1
ATOM 690 N N . VAL A 1 86 ? 1.862 -8.933 9.397 1.00 89.69 86 VAL A N 1
ATOM 691 C CA . VAL A 1 86 ? 2.203 -9.883 10.457 1.00 89.69 86 VAL A CA 1
ATOM 692 C C . VAL A 1 86 ? 3.471 -10.623 10.036 1.00 89.69 86 VAL A C 1
ATOM 694 O O . VAL A 1 86 ? 3.437 -11.499 9.171 1.00 89.69 86 VAL A O 1
ATOM 697 N N . GLY A 1 87 ? 4.603 -10.207 10.610 1.00 87.25 87 GLY A N 1
ATOM 698 C CA . GLY A 1 87 ? 5.917 -10.818 10.385 1.00 87.25 87 GLY A CA 1
ATOM 699 C C . GLY A 1 87 ? 6.059 -12.189 11.045 1.00 87.25 87 GLY A C 1
ATOM 700 O O . GLY A 1 87 ? 5.179 -12.622 11.794 1.00 87.25 87 GLY A O 1
ATOM 701 N N . LYS A 1 88 ? 7.175 -12.876 10.776 1.00 84.88 88 LYS A N 1
ATOM 702 C CA . LYS A 1 88 ? 7.512 -14.163 11.407 1.00 84.88 88 LYS A CA 1
ATOM 703 C C . LYS A 1 88 ? 7.504 -14.057 12.931 1.00 84.88 88 LYS A C 1
ATOM 705 O O . LYS A 1 88 ? 6.963 -14.921 13.609 1.00 84.88 88 LYS A O 1
ATOM 710 N N . GLU A 1 89 ? 8.028 -12.957 13.451 1.00 83.00 89 GLU A N 1
ATOM 711 C CA . GLU A 1 89 ? 8.182 -12.679 14.879 1.00 83.00 89 GLU A CA 1
ATOM 712 C C . GLU A 1 89 ? 6.846 -12.623 15.627 1.00 83.00 89 GLU A C 1
ATOM 714 O O . GLU A 1 89 ? 6.784 -12.909 16.816 1.00 83.00 89 GLU A O 1
ATOM 719 N N . LEU A 1 90 ? 5.762 -12.271 14.930 1.00 85.00 90 LEU A N 1
ATOM 720 C CA . LEU A 1 90 ? 4.416 -12.231 15.504 1.00 85.00 90 LEU A CA 1
ATOM 721 C C . LEU A 1 90 ? 3.673 -13.570 15.387 1.00 85.00 90 LEU A C 1
ATOM 723 O O . LEU A 1 90 ? 2.637 -13.739 16.026 1.00 85.00 90 LEU A O 1
ATOM 727 N N . ARG A 1 91 ? 4.161 -14.499 14.555 1.00 83.38 91 ARG A N 1
ATOM 728 C CA . ARG A 1 91 ? 3.540 -15.815 14.309 1.00 83.38 91 ARG A CA 1
ATOM 729 C C . ARG A 1 91 ? 4.250 -16.950 15.028 1.00 83.38 91 ARG A C 1
ATOM 731 O O . ARG A 1 91 ? 3.627 -17.974 15.282 1.00 83.38 91 ARG A O 1
ATOM 738 N N . ASP A 1 92 ? 5.533 -16.777 15.322 1.00 82.25 92 ASP A N 1
ATOM 739 C CA . ASP A 1 92 ? 6.364 -17.780 15.966 1.00 82.25 92 ASP A CA 1
ATOM 740 C C . ASP A 1 92 ? 6.417 -17.535 17.485 1.00 82.25 92 ASP A C 1
ATOM 742 O O . ASP A 1 92 ? 7.121 -16.630 17.943 1.00 82.25 92 ASP A O 1
ATOM 746 N N . PRO A 1 93 ? 5.695 -18.331 18.295 1.00 77.19 93 PRO A N 1
ATOM 747 C CA . PRO A 1 93 ? 5.683 -18.158 19.744 1.00 77.19 93 PRO A CA 1
ATOM 748 C C . PRO A 1 93 ? 7.037 -18.481 20.391 1.00 77.19 93 PRO A C 1
ATOM 750 O O . PRO A 1 93 ? 7.249 -18.129 21.551 1.00 77.19 93 PRO A O 1
ATOM 753 N N . THR A 1 94 ? 7.953 -19.146 19.674 1.00 79.75 94 THR A N 1
ATOM 754 C CA . THR A 1 94 ? 9.293 -19.471 20.183 1.00 79.75 94 THR A CA 1
ATOM 755 C C . THR A 1 94 ? 10.237 -18.270 20.134 1.00 79.75 94 THR A C 1
ATOM 757 O O . THR A 1 94 ? 11.199 -18.213 20.902 1.00 79.75 94 THR A O 1
ATOM 760 N N . LEU A 1 95 ? 9.924 -17.255 19.319 1.00 71.31 95 LEU A N 1
ATOM 761 C CA . LEU A 1 95 ? 10.659 -15.991 19.229 1.00 71.31 95 LEU A CA 1
ATOM 762 C C . LEU A 1 95 ? 10.273 -15.030 20.360 1.00 71.31 95 LEU A C 1
ATOM 764 O O . LEU A 1 95 ? 9.979 -13.856 20.135 1.00 71.31 95 LEU A O 1
ATOM 768 N N . ALA A 1 96 ? 10.281 -15.512 21.602 1.00 66.12 96 ALA A N 1
ATOM 769 C CA . ALA A 1 96 ? 10.121 -14.653 22.764 1.00 66.12 96 ALA A CA 1
ATOM 770 C C . ALA A 1 96 ? 11.234 -13.597 22.755 1.00 66.12 96 ALA A C 1
ATOM 772 O O . ALA A 1 96 ? 12.375 -13.900 23.091 1.00 66.12 96 ALA A O 1
ATOM 773 N N . HIS A 1 97 ? 10.919 -12.363 22.349 1.00 67.88 97 HIS A N 1
ATOM 774 C CA . HIS A 1 97 ? 11.914 -11.301 22.247 1.00 67.88 97 HIS A CA 1
ATOM 775 C C . HIS A 1 97 ? 12.511 -11.008 23.629 1.00 67.88 97 HIS A C 1
ATOM 777 O O . HIS A 1 97 ? 11.791 -10.505 24.506 1.00 67.88 97 HIS A O 1
ATOM 783 N N . PRO A 1 98 ? 13.823 -11.246 23.840 1.00 76.81 98 PRO A N 1
ATOM 784 C CA . PRO A 1 98 ? 14.514 -10.711 25.002 1.00 76.81 98 PRO A CA 1
ATOM 785 C C . PRO A 1 98 ? 14.232 -9.213 25.119 1.00 76.81 98 PRO A C 1
ATOM 787 O O . PRO A 1 98 ? 14.089 -8.522 24.109 1.00 76.81 98 PRO A O 1
ATOM 790 N N . LEU A 1 99 ? 14.212 -8.670 26.340 1.00 76.00 99 LEU A N 1
ATOM 791 C CA . LEU A 1 99 ? 14.011 -7.228 26.549 1.00 76.00 99 LEU A CA 1
ATOM 792 C C . LEU A 1 99 ? 14.971 -6.370 25.703 1.00 76.00 99 LEU A C 1
ATOM 794 O O . LEU A 1 99 ? 14.580 -5.307 25.227 1.00 76.00 99 LEU A O 1
ATOM 798 N N . ALA A 1 100 ? 16.194 -6.864 25.478 1.00 77.19 100 ALA A N 1
ATOM 799 C CA . ALA A 1 100 ? 17.221 -6.229 24.654 1.00 77.19 100 ALA A CA 1
ATOM 800 C C . ALA A 1 100 ? 16.937 -6.261 23.137 1.00 77.19 100 ALA A C 1
ATOM 802 O O . ALA A 1 100 ? 17.502 -5.461 22.400 1.00 77.19 100 ALA A O 1
ATOM 803 N N . GLN A 1 101 ? 16.069 -7.158 22.666 1.00 79.25 101 GLN A N 1
ATOM 804 C CA . GLN A 1 101 ? 15.727 -7.349 21.250 1.00 79.25 101 GLN A CA 1
ATOM 805 C C . GLN A 1 101 ? 14.279 -6.946 20.950 1.00 79.25 101 GLN A C 1
ATOM 807 O O . GLN A 1 101 ? 13.667 -7.435 20.000 1.00 79.25 101 GLN A O 1
ATOM 812 N N . ARG A 1 102 ? 13.697 -6.069 21.773 1.00 80.25 102 ARG A N 1
ATOM 813 C CA . ARG A 1 102 ? 12.358 -5.545 21.510 1.00 80.25 102 ARG A CA 1
ATOM 814 C C . ARG A 1 102 ? 12.326 -4.845 20.146 1.00 80.25 102 ARG A C 1
ATOM 816 O O . ARG A 1 102 ? 13.240 -4.067 19.843 1.00 80.25 102 ARG A O 1
ATOM 823 N N . PRO A 1 103 ? 11.264 -5.057 19.350 1.00 82.81 103 PRO A N 1
ATOM 824 C CA . PRO A 1 103 ? 11.043 -4.272 18.148 1.00 82.81 103 PRO A CA 1
ATOM 825 C C . PRO A 1 103 ? 11.080 -2.776 18.478 1.00 82.81 103 PRO A C 1
ATOM 827 O O . PRO A 1 103 ? 10.443 -2.322 19.430 1.00 82.81 103 PRO A O 1
ATOM 830 N N . HIS A 1 104 ? 11.833 -2.012 17.693 1.00 84.25 104 HIS A N 1
ATOM 831 C CA . HIS A 1 104 ? 11.933 -0.564 17.823 1.00 84.25 104 HIS A CA 1
ATOM 832 C C . HIS A 1 104 ? 11.781 0.086 16.451 1.00 84.25 104 HIS A C 1
ATOM 834 O O . HIS A 1 104 ? 12.020 -0.530 15.413 1.00 84.25 104 HIS A O 1
ATOM 840 N N . CYS A 1 105 ? 11.378 1.350 16.440 1.00 87.50 105 CYS A N 1
ATOM 841 C CA . CYS A 1 105 ? 11.351 2.149 15.225 1.00 87.50 105 CYS A CA 1
ATOM 842 C C . CYS A 1 105 ? 11.874 3.554 15.523 1.00 87.50 105 CYS A C 1
ATOM 844 O O . CYS A 1 105 ? 11.980 3.961 16.677 1.00 87.50 105 CYS A O 1
ATOM 846 N N . THR A 1 106 ? 12.231 4.307 14.482 1.00 91.12 106 THR A N 1
ATOM 847 C CA . THR A 1 106 ? 12.795 5.659 14.647 1.00 91.12 106 THR A CA 1
ATOM 848 C C . THR A 1 106 ? 11.763 6.702 15.075 1.00 91.12 106 THR A C 1
ATOM 850 O O . THR A 1 106 ? 12.129 7.831 15.388 1.00 91.12 106 THR A O 1
ATOM 853 N N . GLN A 1 107 ? 10.473 6.373 14.993 1.00 92.50 107 GLN A N 1
ATOM 854 C CA . GLN A 1 107 ? 9.379 7.262 15.359 1.00 92.50 107 GLN A CA 1
ATOM 855 C C . GLN A 1 107 ? 8.865 6.886 16.748 1.00 92.50 107 GLN A C 1
ATOM 857 O O . GLN A 1 107 ? 8.652 5.711 17.024 1.00 92.50 107 GLN A O 1
ATOM 862 N N . ALA A 1 108 ? 8.618 7.881 17.599 1.00 91.25 108 ALA A N 1
ATOM 863 C CA . ALA A 1 108 ? 8.009 7.630 18.898 1.00 91.25 108 ALA A CA 1
ATOM 864 C C . ALA A 1 108 ? 6.606 7.015 18.738 1.00 91.25 108 ALA A C 1
ATOM 866 O O . ALA A 1 108 ? 5.812 7.451 17.896 1.00 91.25 108 ALA A O 1
ATOM 867 N N . THR A 1 109 ? 6.289 6.019 19.560 1.00 94.81 109 THR A N 1
ATOM 868 C CA . THR A 1 109 ? 4.998 5.322 19.568 1.00 94.81 109 THR A CA 1
ATOM 869 C C . THR A 1 109 ? 4.371 5.375 20.953 1.00 94.81 109 THR A C 1
ATOM 871 O O . THR A 1 109 ? 5.062 5.323 21.964 1.00 94.81 109 THR A O 1
ATOM 874 N N . PHE A 1 110 ? 3.038 5.400 21.034 1.00 93.75 110 PHE A N 1
ATOM 875 C CA . PHE A 1 110 ? 2.366 5.322 22.336 1.00 93.75 110 PHE A CA 1
ATOM 876 C C . PHE A 1 110 ? 2.659 4.015 23.079 1.00 93.75 110 PHE A C 1
ATOM 878 O O . PHE A 1 110 ? 2.596 4.014 24.300 1.00 93.75 110 PHE A O 1
ATOM 885 N N . ALA A 1 111 ? 2.989 2.928 22.373 1.00 93.75 111 ALA A N 1
ATOM 886 C CA . ALA A 1 111 ? 3.342 1.651 22.987 1.00 93.75 111 ALA A CA 1
ATOM 887 C C . ALA A 1 111 ? 4.709 1.698 23.680 1.00 93.75 111 ALA A C 1
ATOM 889 O O . ALA A 1 111 ? 4.797 1.327 24.848 1.00 93.75 111 ALA A O 1
ATOM 890 N N . ALA A 1 112 ? 5.752 2.174 22.997 1.00 92.12 112 ALA A N 1
ATOM 891 C CA . ALA A 1 112 ? 7.100 2.231 23.563 1.00 92.12 112 ALA A CA 1
ATOM 892 C C . ALA A 1 112 ? 7.311 3.455 24.472 1.00 92.12 112 ALA A C 1
ATOM 894 O O . ALA A 1 112 ? 7.878 3.329 25.553 1.00 92.12 112 ALA A O 1
ATOM 895 N N . ASP A 1 113 ? 6.802 4.619 24.064 1.00 94.62 113 ASP A N 1
ATOM 896 C CA . ASP A 1 113 ? 7.161 5.922 24.639 1.00 94.62 113 ASP A CA 1
ATOM 897 C C . ASP A 1 113 ? 6.024 6.562 25.448 1.00 94.62 113 ASP A C 1
ATOM 899 O O . ASP A 1 113 ? 6.198 7.617 26.056 1.00 94.62 113 ASP A O 1
ATOM 903 N N . GLY A 1 114 ? 4.837 5.946 25.482 1.00 94.75 114 GLY A N 1
ATOM 904 C CA . GLY A 1 114 ? 3.647 6.547 26.093 1.00 94.75 114 GLY A CA 1
ATOM 905 C C . GLY A 1 114 ? 3.795 6.866 27.584 1.00 94.75 114 GLY A C 1
ATOM 906 O O . GLY A 1 114 ? 3.180 7.816 28.062 1.00 94.75 114 GLY A O 1
ATOM 907 N N . LEU A 1 115 ? 4.643 6.131 28.312 1.00 96.12 115 LEU A N 1
ATOM 908 C CA . LEU A 1 115 ? 4.938 6.408 29.723 1.00 96.12 115 LEU A CA 1
ATOM 909 C C . LEU A 1 115 ? 5.703 7.721 29.944 1.00 96.12 115 LEU A C 1
ATOM 911 O O . LEU A 1 115 ? 5.675 8.246 31.051 1.00 96.12 115 LEU A O 1
ATOM 915 N N . ALA A 1 116 ? 6.337 8.288 28.913 1.00 95.62 116 ALA A N 1
ATOM 916 C CA . ALA A 1 116 ? 6.986 9.592 29.022 1.00 95.62 116 ALA A CA 1
ATOM 917 C C . ALA A 1 116 ? 5.976 10.751 29.142 1.00 95.62 116 ALA A C 1
ATOM 919 O O . ALA A 1 116 ? 6.343 11.844 29.563 1.00 95.62 116 ALA A O 1
ATOM 920 N N . ILE A 1 117 ? 4.710 10.526 28.763 1.00 96.00 117 ILE A N 1
ATOM 921 C CA . ILE A 1 117 ? 3.661 11.561 28.707 1.00 96.00 117 ILE A CA 1
ATOM 922 C C . ILE A 1 117 ? 2.361 11.179 29.432 1.00 96.00 117 ILE A C 1
ATOM 924 O O . ILE A 1 117 ? 1.465 12.012 29.560 1.00 96.00 117 ILE A O 1
ATOM 928 N N . LEU A 1 118 ? 2.224 9.937 29.904 1.00 97.00 118 LEU A N 1
ATOM 929 C CA . LEU A 1 118 ? 1.036 9.430 30.592 1.00 97.00 118 LEU A CA 1
ATOM 930 C C . LEU A 1 118 ? 1.412 8.810 31.937 1.00 97.00 118 LEU A C 1
ATOM 932 O O . LEU A 1 118 ? 2.443 8.156 32.070 1.00 97.00 118 LEU A O 1
ATOM 936 N N . THR A 1 119 ? 0.511 8.918 32.916 1.00 97.88 119 THR A N 1
ATOM 937 C CA . THR A 1 119 ? 0.629 8.125 34.148 1.00 97.88 119 THR A CA 1
ATOM 938 C C . THR A 1 119 ? 0.535 6.626 33.831 1.00 97.88 119 THR A C 1
ATOM 940 O O . THR A 1 119 ? -0.158 6.265 32.874 1.00 97.88 119 THR A O 1
ATOM 943 N N . PRO A 1 120 ? 1.138 5.726 34.634 1.00 97.94 120 PRO A N 1
ATOM 944 C CA . PRO A 1 120 ? 1.091 4.282 34.380 1.00 97.94 120 PRO A CA 1
ATOM 945 C C . PRO A 1 120 ? -0.330 3.733 34.180 1.00 97.94 120 PRO A C 1
ATOM 947 O O . PRO A 1 120 ? -0.585 2.982 33.239 1.00 97.94 120 PRO A O 1
ATOM 950 N N . TYR A 1 121 ? -1.288 4.187 34.996 1.00 98.00 121 TYR A N 1
ATOM 951 C CA . TYR A 1 121 ? -2.705 3.837 34.850 1.00 98.00 121 TYR A CA 1
ATOM 952 C C . TYR A 1 121 ? -3.307 4.328 33.524 1.00 98.00 121 TYR A C 1
ATOM 954 O O . TYR A 1 121 ? -4.058 3.599 32.873 1.00 98.00 121 TYR A O 1
ATOM 962 N N . SER A 1 122 ? -2.988 5.556 33.106 1.00 97.69 122 SER A N 1
ATOM 963 C CA . SER A 1 122 ? -3.499 6.133 31.855 1.00 97.69 122 SER A CA 1
ATOM 964 C C . SER A 1 122 ? -2.882 5.465 30.629 1.00 97.69 122 SER A C 1
ATOM 966 O O . SER A 1 122 ? -3.600 5.179 29.672 1.00 97.69 122 SER A O 1
ATOM 968 N N . TYR A 1 123 ? -1.583 5.163 30.680 1.00 97.88 123 TYR A N 1
ATOM 969 C CA . TYR A 1 123 ? -0.873 4.390 29.665 1.00 97.88 123 TYR A CA 1
ATOM 970 C C . TYR A 1 123 ? -1.502 3.006 29.497 1.00 97.88 123 TYR A C 1
ATOM 972 O O . TYR A 1 123 ? -1.916 2.643 28.397 1.00 97.88 123 TYR A O 1
ATOM 980 N N . PHE A 1 124 ? -1.669 2.262 30.593 1.00 98.12 124 PHE A N 1
ATOM 981 C CA . PHE A 1 124 ? -2.230 0.917 30.534 1.00 98.12 124 PHE A CA 1
ATOM 982 C C . PHE A 1 124 ? -3.677 0.914 30.022 1.00 98.12 124 PHE A C 1
ATOM 984 O O . PHE A 1 124 ? -4.042 0.095 29.173 1.00 98.12 124 PHE A O 1
ATOM 991 N N . ARG A 1 125 ? -4.491 1.889 30.452 1.00 97.94 125 ARG A N 1
ATOM 992 C CA . ARG A 1 125 ? -5.836 2.114 29.906 1.00 97.94 125 ARG A CA 1
ATOM 993 C C . ARG A 1 125 ? -5.794 2.396 28.403 1.00 97.94 125 ARG A C 1
ATOM 995 O O . ARG A 1 125 ? -6.615 1.852 27.673 1.00 97.94 125 ARG A O 1
ATOM 1002 N N . HIS A 1 126 ? -4.877 3.244 27.940 1.00 97.38 126 HIS A N 1
ATOM 1003 C CA . HIS A 1 126 ? -4.743 3.575 26.523 1.00 97.38 126 HIS A CA 1
ATOM 1004 C C . HIS A 1 126 ? -4.384 2.339 25.689 1.00 97.38 126 HIS A C 1
ATOM 1006 O O . HIS A 1 126 ? -5.097 2.033 24.738 1.00 97.38 126 HIS A O 1
ATOM 1012 N N . ILE A 1 127 ? -3.347 1.592 26.079 1.00 97.62 127 ILE A N 1
ATOM 1013 C CA . ILE A 1 127 ? -2.908 0.387 25.361 1.00 97.62 127 ILE A CA 1
ATOM 1014 C C . ILE A 1 127 ? -4.013 -0.665 25.309 1.00 97.62 127 ILE A C 1
ATOM 1016 O O . ILE A 1 127 ? -4.314 -1.175 24.233 1.00 97.62 127 ILE A O 1
ATOM 1020 N N . SER A 1 128 ? -4.680 -0.925 26.434 1.00 98.12 128 SER A N 1
ATOM 1021 C CA . SER A 1 128 ? -5.760 -1.917 26.492 1.00 98.12 128 SER A CA 1
ATOM 1022 C C . SER A 1 128 ? -6.916 -1.566 25.552 1.00 98.12 128 SER A C 1
ATOM 1024 O O . SER A 1 128 ? -7.426 -2.420 24.830 1.00 98.12 128 SER A O 1
ATOM 1026 N N . ARG A 1 129 ? -7.294 -0.282 25.492 1.00 98.00 129 ARG A N 1
ATOM 1027 C CA . ARG A 1 129 ? -8.319 0.203 24.558 1.00 98.00 129 ARG A CA 1
ATOM 1028 C C . ARG A 1 129 ? -7.859 0.130 23.103 1.00 98.00 129 ARG A C 1
ATOM 1030 O O . ARG A 1 129 ? -8.668 -0.198 22.244 1.00 98.00 129 ARG A O 1
ATOM 1037 N N . SER A 1 130 ? -6.588 0.406 22.822 1.00 97.56 130 SER A N 1
ATOM 1038 C CA . SER A 1 130 ? -6.016 0.288 21.475 1.00 97.56 130 SER A CA 1
ATOM 1039 C C . SER A 1 130 ? -6.019 -1.152 20.964 1.00 97.56 130 SER A C 1
ATOM 1041 O O . SER A 1 130 ? -6.372 -1.369 19.809 1.00 97.56 130 SER A O 1
ATOM 1043 N N . VAL A 1 131 ? -5.722 -2.133 21.823 1.00 96.81 131 VAL A N 1
ATOM 1044 C CA . VAL A 1 131 ? -5.837 -3.563 21.487 1.00 96.81 131 VAL A CA 1
ATOM 1045 C C . VAL A 1 131 ? -7.281 -3.921 21.132 1.00 96.81 131 VAL A C 1
ATOM 1047 O O . VAL A 1 131 ? -7.525 -4.489 20.073 1.00 96.81 131 VAL A O 1
ATOM 1050 N N . VAL A 1 132 ? -8.247 -3.523 21.964 1.00 98.06 132 VAL A N 1
ATOM 1051 C CA . VAL A 1 132 ? -9.680 -3.743 21.698 1.00 98.06 132 VAL A CA 1
ATOM 1052 C C . VAL A 1 132 ? -10.120 -3.114 20.374 1.00 98.06 132 VAL A C 1
ATOM 1054 O O . VAL A 1 132 ? -10.806 -3.758 19.585 1.00 98.06 132 VAL A O 1
ATOM 1057 N N . MET A 1 133 ? -9.725 -1.863 20.111 1.00 96.88 133 MET A N 1
ATOM 1058 C CA . MET A 1 133 ? -10.063 -1.182 18.857 1.00 96.88 133 MET A CA 1
ATOM 1059 C C . MET A 1 133 ? -9.484 -1.914 17.645 1.00 96.88 133 MET A C 1
ATOM 1061 O O . MET A 1 133 ? -10.182 -2.058 16.647 1.00 96.88 133 MET A O 1
ATOM 1065 N N . LEU A 1 134 ? -8.241 -2.397 17.740 1.00 95.88 134 LEU A N 1
ATOM 1066 C CA . LEU A 1 134 ? -7.592 -3.146 16.667 1.00 95.88 134 LEU A CA 1
ATOM 1067 C C . LEU A 1 134 ? -8.295 -4.483 16.405 1.00 95.88 134 LEU A C 1
ATOM 1069 O O . LEU A 1 134 ? -8.596 -4.793 15.258 1.00 95.88 134 LEU A O 1
ATOM 1073 N N . VAL A 1 135 ? -8.606 -5.249 17.455 1.00 96.44 135 VAL A N 1
ATOM 1074 C CA . VAL A 1 135 ? -9.338 -6.522 17.331 1.00 96.44 135 VAL A CA 1
ATOM 1075 C C . VAL A 1 135 ? -10.718 -6.296 16.720 1.00 96.44 135 VAL A C 1
ATOM 1077 O O . VAL A 1 135 ? -11.097 -6.994 15.785 1.00 96.44 135 VAL A O 1
ATOM 1080 N N . SER A 1 136 ? -11.447 -5.283 17.191 1.00 96.25 136 SER A N 1
ATOM 1081 C CA . SER A 1 136 ? -12.740 -4.908 16.618 1.00 96.25 136 SER A CA 1
ATOM 1082 C C . SER A 1 136 ? -12.631 -4.567 15.126 1.00 96.25 136 SER A C 1
ATOM 1084 O O . SER A 1 136 ? -13.458 -5.027 14.341 1.00 96.25 136 SER A O 1
ATOM 1086 N N . ASP A 1 137 ? -11.608 -3.815 14.715 1.00 94.81 137 ASP A N 1
ATOM 1087 C CA . ASP A 1 137 ? -11.388 -3.449 13.311 1.00 94.81 137 ASP A CA 1
ATOM 1088 C C . ASP A 1 137 ? -11.021 -4.654 12.428 1.00 94.81 137 ASP A C 1
ATOM 1090 O O . ASP A 1 137 ? -11.522 -4.773 11.311 1.00 94.81 137 ASP A O 1
ATOM 1094 N N . ILE A 1 138 ? -10.208 -5.583 12.944 1.00 95.25 138 ILE A N 1
ATOM 1095 C CA . ILE A 1 138 ? -9.852 -6.833 12.254 1.00 95.25 138 ILE A CA 1
ATOM 1096 C C . ILE A 1 138 ? -11.092 -7.708 12.060 1.00 95.25 138 ILE A C 1
ATOM 1098 O O . ILE A 1 138 ? -11.358 -8.162 10.949 1.00 95.25 138 ILE A O 1
ATOM 1102 N N . LEU A 1 139 ? -11.886 -7.925 13.114 1.00 95.06 139 LEU A N 1
ATOM 1103 C CA . LEU A 1 139 ? -13.053 -8.806 13.034 1.00 95.06 139 LEU A CA 1
ATOM 1104 C C . LEU A 1 139 ? -14.108 -8.272 12.067 1.00 95.06 139 LEU A C 1
ATOM 1106 O O . LEU A 1 139 ? -14.731 -9.063 11.372 1.00 95.06 139 LEU A O 1
ATOM 1110 N N . ARG A 1 140 ? -14.250 -6.948 11.926 1.00 92.00 140 ARG A N 1
ATOM 1111 C CA . ARG A 1 140 ? -15.141 -6.327 10.926 1.00 92.00 140 ARG A CA 1
ATOM 1112 C C . ARG A 1 140 ? -14.765 -6.617 9.470 1.00 92.00 140 ARG A C 1
ATOM 1114 O O . ARG A 1 140 ? -15.568 -6.326 8.588 1.00 92.00 140 ARG A O 1
ATOM 1121 N N . GLN A 1 141 ? -13.570 -7.143 9.217 1.00 93.38 141 GLN A N 1
ATOM 1122 C CA . GLN A 1 141 ? -13.109 -7.546 7.887 1.00 93.38 141 GLN A CA 1
ATOM 1123 C C . GLN A 1 141 ? -13.273 -9.049 7.640 1.00 93.38 141 GLN A C 1
ATOM 1125 O O . GLN A 1 141 ? -13.064 -9.506 6.518 1.00 93.38 141 GLN A O 1
ATOM 1130 N N . ALA A 1 142 ? -13.633 -9.819 8.670 1.00 93.12 142 ALA A N 1
ATOM 1131 C CA . ALA A 1 142 ? -13.882 -11.244 8.541 1.00 93.12 142 ALA A CA 1
ATOM 1132 C C . ALA A 1 142 ? -15.123 -11.519 7.681 1.00 93.12 142 ALA A C 1
ATOM 1134 O O . ALA A 1 142 ? -15.996 -10.664 7.510 1.00 93.12 142 ALA A O 1
ATOM 1135 N N . HIS A 1 143 ? -15.205 -12.740 7.149 1.00 89.69 143 HIS A N 1
ATOM 1136 C CA . HIS A 1 143 ? -16.333 -13.138 6.317 1.00 89.69 143 HIS A CA 1
ATOM 1137 C C . HIS A 1 143 ? -17.644 -13.040 7.110 1.00 89.69 143 HIS A C 1
ATOM 1139 O O . HIS A 1 143 ? -17.733 -13.600 8.210 1.00 89.69 143 HIS A O 1
ATOM 1145 N N . PRO A 1 144 ? -18.675 -12.358 6.579 1.00 86.44 144 PRO A N 1
ATOM 1146 C CA . PRO A 1 144 ? -19.794 -11.957 7.404 1.00 86.44 144 PRO A CA 1
ATOM 1147 C C . PRO A 1 144 ? -20.686 -13.130 7.843 1.00 86.44 144 PRO A C 1
ATOM 1149 O O . PRO A 1 144 ? -21.393 -13.032 8.841 1.00 86.44 144 PRO A O 1
ATOM 1152 N N . SER A 1 145 ? -20.599 -14.275 7.158 1.00 86.69 145 SER A N 1
ATOM 1153 C CA . SER A 1 145 ? -21.327 -15.488 7.550 1.00 86.69 145 SER A CA 1
ATOM 1154 C C . SER A 1 145 ? -20.843 -16.123 8.854 1.00 86.69 145 SER A C 1
ATOM 1156 O O . SER A 1 145 ? -21.554 -16.948 9.412 1.00 86.69 145 SER A O 1
ATOM 1158 N N . LEU A 1 146 ? -19.644 -15.775 9.331 1.00 91.81 146 LEU A N 1
ATOM 1159 C CA . LEU A 1 146 ? -19.095 -16.334 10.567 1.00 91.81 146 LEU A CA 1
ATOM 1160 C C . LEU A 1 146 ? -19.593 -15.605 11.817 1.00 91.81 146 LEU A C 1
ATOM 1162 O O . LEU A 1 146 ? -19.425 -16.131 12.911 1.00 91.81 146 LEU A O 1
ATOM 1166 N N . ILE A 1 147 ? -20.148 -14.395 11.653 1.00 93.25 147 ILE A N 1
ATOM 1167 C CA . ILE A 1 147 ? -20.614 -13.507 12.734 1.00 93.25 147 ILE A CA 1
ATOM 1168 C C . ILE A 1 147 ? -19.620 -13.522 13.920 1.00 93.25 147 ILE A C 1
ATOM 1170 O O . ILE A 1 147 ? -19.976 -13.857 15.049 1.00 93.25 147 ILE A O 1
ATOM 1174 N N . PRO A 1 148 ? -18.326 -13.234 13.681 1.00 94.81 148 PRO A N 1
ATOM 1175 C CA . PRO A 1 148 ? -17.310 -13.351 14.701 1.00 94.81 148 PRO A CA 1
ATOM 1176 C C . PRO A 1 148 ? -17.442 -12.206 15.703 1.00 94.81 148 PRO A C 1
ATOM 1178 O O . PRO A 1 148 ? -17.477 -11.024 15.346 1.00 94.81 148 PRO A O 1
ATOM 1181 N N . ARG A 1 149 ? -17.473 -12.572 16.983 1.00 95.31 149 ARG A N 1
ATOM 1182 C CA . ARG A 1 149 ? -17.626 -11.648 18.104 1.00 95.31 149 ARG A CA 1
ATOM 1183 C C . ARG A 1 149 ? -16.601 -11.954 19.186 1.00 95.31 149 ARG A C 1
ATOM 1185 O O . ARG A 1 149 ? -16.092 -13.066 19.294 1.00 95.31 149 ARG A O 1
ATOM 1192 N N . PHE A 1 150 ? -16.310 -10.948 19.998 1.00 96.75 150 PHE A N 1
ATOM 1193 C CA . PHE A 1 150 ? -15.562 -11.102 21.239 1.00 96.75 150 PHE A CA 1
ATOM 1194 C C . PHE A 1 150 ? -16.317 -10.400 22.360 1.00 96.75 150 PHE A C 1
ATOM 1196 O O . PHE A 1 150 ? -16.963 -9.373 22.124 1.00 96.75 150 PHE A O 1
ATOM 1203 N N . ASP A 1 151 ? -16.205 -10.935 23.573 1.00 97.56 151 ASP A N 1
ATOM 1204 C CA . ASP A 1 151 ? -16.715 -10.260 24.759 1.00 97.56 151 ASP A CA 1
ATOM 1205 C C . ASP A 1 151 ? -15.724 -9.171 25.188 1.00 97.56 151 ASP A C 1
ATOM 1207 O O . ASP A 1 151 ? -14.566 -9.439 25.527 1.00 97.56 151 ASP A O 1
ATOM 1211 N N . LEU A 1 152 ? -16.175 -7.920 25.137 1.00 97.81 152 LEU A N 1
ATOM 1212 C CA . LEU A 1 152 ? -15.358 -6.751 25.432 1.00 97.81 152 LEU A CA 1
ATOM 1213 C C . LEU A 1 152 ? -14.887 -6.716 26.889 1.00 97.81 152 LEU A C 1
ATOM 1215 O O . LEU A 1 152 ? -13.743 -6.341 27.161 1.00 97.81 152 LEU A O 1
ATOM 1219 N N . ASP A 1 153 ? -15.747 -7.090 27.830 1.00 97.44 153 ASP A N 1
ATOM 1220 C CA . ASP A 1 153 ? -15.429 -6.974 29.248 1.00 97.44 153 ASP A CA 1
ATOM 1221 C C . ASP A 1 153 ? -14.483 -8.105 29.677 1.00 97.44 153 ASP A C 1
ATOM 1223 O O . ASP A 1 153 ? -13.525 -7.846 30.409 1.00 97.44 153 ASP A O 1
ATOM 1227 N N . LEU A 1 154 ? -14.651 -9.319 29.137 1.00 97.12 154 LEU A N 1
ATOM 1228 C CA . LEU A 1 154 ? -13.690 -10.415 29.303 1.00 97.12 154 LEU A CA 1
ATOM 1229 C C . LEU A 1 154 ? -12.346 -10.101 28.636 1.00 97.12 154 LEU A C 1
ATOM 1231 O O . LEU A 1 154 ? -11.296 -10.318 29.247 1.00 97.12 154 LEU A O 1
ATOM 1235 N N . MET A 1 155 ? -12.356 -9.533 27.424 1.00 97.31 155 MET A N 1
ATOM 1236 C CA . MET A 1 155 ? -11.132 -9.126 26.728 1.00 97.31 155 MET A CA 1
ATOM 1237 C C . MET A 1 155 ? -10.349 -8.098 27.552 1.00 97.31 155 MET A C 1
ATOM 1239 O O . MET A 1 155 ? -9.158 -8.284 27.795 1.00 97.31 155 MET A O 1
ATOM 1243 N N . LEU A 1 156 ? -11.003 -7.045 28.054 1.00 98.12 156 LEU A N 1
ATOM 1244 C CA . LEU A 1 156 ? -10.353 -6.061 28.927 1.00 98.12 156 LEU A CA 1
ATOM 1245 C C . LEU A 1 156 ? -9.889 -6.683 30.251 1.00 98.12 156 LEU A C 1
ATOM 1247 O O . LEU A 1 156 ? -8.779 -6.399 30.698 1.00 98.12 156 LEU A O 1
ATOM 1251 N N . ALA A 1 157 ? -10.691 -7.557 30.863 1.00 97.69 157 ALA A N 1
ATOM 1252 C CA . ALA A 1 157 ? -10.329 -8.225 32.111 1.00 97.69 157 ALA A CA 1
ATOM 1253 C C . ALA A 1 157 ? -9.110 -9.155 31.969 1.00 97.69 157 ALA A C 1
ATOM 1255 O O . ALA A 1 157 ? -8.387 -9.347 32.950 1.00 97.69 157 ALA A O 1
ATOM 1256 N N . SER A 1 158 ? -8.871 -9.700 30.770 1.00 98.06 158 SER A N 1
ATOM 1257 C CA . SER A 1 158 ? -7.709 -10.545 30.460 1.00 98.06 158 SER A CA 1
ATOM 1258 C C . SER A 1 158 ? -6.391 -9.762 30.385 1.00 98.06 158 SER A C 1
ATOM 1260 O O . SER A 1 158 ? -5.318 -10.309 30.647 1.00 98.06 158 SER A O 1
ATOM 1262 N N . LEU A 1 159 ? -6.455 -8.460 30.089 1.00 98.12 159 LEU A N 1
ATOM 1263 C CA . LEU A 1 159 ? -5.286 -7.591 30.033 1.00 98.12 159 LEU A CA 1
ATOM 1264 C C . LEU A 1 159 ? -4.918 -7.147 31.453 1.00 98.12 159 LEU A C 1
ATOM 1266 O O . LEU A 1 159 ? -5.725 -6.541 32.165 1.00 98.12 159 LEU A O 1
ATOM 1270 N N . THR A 1 160 ? -3.676 -7.418 31.871 1.00 98.31 160 THR A N 1
ATOM 1271 C CA . THR A 1 160 ? -3.165 -7.040 33.201 1.00 98.31 160 THR A CA 1
ATOM 1272 C C . THR A 1 160 ? -1.797 -6.369 33.132 1.00 98.31 160 THR A C 1
ATOM 1274 O O . THR A 1 160 ? -0.995 -6.662 32.248 1.00 98.31 160 THR A O 1
ATOM 1277 N N . ALA A 1 161 ? -1.509 -5.487 34.090 1.00 97.75 161 ALA A N 1
ATOM 1278 C CA . ALA A 1 161 ? -0.210 -4.831 34.244 1.00 97.75 161 ALA A CA 1
ATOM 1279 C C . ALA A 1 161 ? 0.157 -4.694 35.725 1.00 97.75 161 ALA A C 1
ATOM 1281 O O . ALA A 1 161 ? -0.726 -4.658 36.581 1.00 97.75 161 ALA A O 1
ATOM 1282 N N . VAL A 1 162 ? 1.454 -4.614 36.036 1.00 98.19 162 VAL A N 1
ATOM 1283 C CA . VAL A 1 162 ? 1.937 -4.318 37.394 1.00 98.19 162 VAL A CA 1
ATOM 1284 C C . VAL A 1 162 ? 2.169 -2.816 37.512 1.00 98.19 162 VAL A C 1
ATOM 1286 O O . VAL A 1 162 ? 3.023 -2.268 36.821 1.00 98.19 162 VAL A O 1
ATOM 1289 N N . ILE A 1 163 ? 1.406 -2.154 38.378 1.00 97.69 163 ILE A N 1
ATOM 1290 C CA . ILE A 1 163 ? 1.513 -0.722 38.671 1.00 97.69 163 ILE A CA 1
ATOM 1291 C C . ILE A 1 163 ? 1.612 -0.584 40.190 1.00 97.69 163 ILE A C 1
ATOM 1293 O O . ILE A 1 163 ? 0.838 -1.204 40.914 1.00 97.69 163 ILE A O 1
ATOM 1297 N N . GLU A 1 164 ? 2.607 0.165 40.674 1.00 97.06 164 GLU A N 1
ATOM 1298 C CA . GLU A 1 164 ? 2.847 0.361 42.119 1.00 97.06 164 GLU A CA 1
ATOM 1299 C C . GLU A 1 164 ? 2.992 -0.973 42.884 1.00 97.06 164 GLU A C 1
ATOM 1301 O O . GLU A 1 164 ? 2.474 -1.158 43.983 1.00 97.06 164 GLU A O 1
ATOM 1306 N N . GLY A 1 165 ? 3.659 -1.953 42.261 1.00 97.44 165 GLY A N 1
ATOM 1307 C CA . GLY A 1 165 ? 3.880 -3.284 42.837 1.00 97.44 165 GLY A CA 1
ATOM 1308 C C . GLY A 1 165 ? 2.648 -4.197 42.858 1.00 97.44 165 GLY A C 1
ATOM 1309 O O . GLY A 1 165 ? 2.756 -5.341 43.294 1.00 97.44 165 GLY A O 1
ATOM 1310 N N . LYS A 1 166 ? 1.488 -3.747 42.363 1.00 98.06 166 LYS A N 1
ATOM 1311 C CA . LYS A 1 166 ? 0.252 -4.540 42.317 1.00 98.06 166 LYS A CA 1
ATOM 1312 C C . LYS A 1 166 ? -0.145 -4.853 40.881 1.00 98.06 166 LYS A C 1
ATOM 1314 O O . LYS A 1 166 ? -0.145 -3.982 40.015 1.00 98.06 166 LYS A O 1
ATOM 1319 N N . ARG A 1 167 ? -0.519 -6.109 40.623 1.00 98.12 167 ARG A N 1
ATOM 1320 C CA . ARG A 1 167 ? -1.102 -6.509 39.339 1.00 98.12 167 ARG A CA 1
ATOM 1321 C C . ARG A 1 167 ? -2.557 -6.053 39.287 1.00 98.12 167 ARG A C 1
ATOM 1323 O O . ARG A 1 167 ? -3.371 -6.506 40.085 1.00 98.12 167 ARG A O 1
ATOM 1330 N N . ILE A 1 168 ? -2.878 -5.183 38.341 1.00 98.25 168 ILE A N 1
ATOM 1331 C CA . ILE A 1 168 ? -4.231 -4.676 38.113 1.00 98.25 168 ILE A CA 1
ATOM 1332 C C . ILE A 1 168 ? -4.750 -5.123 36.744 1.00 98.25 168 ILE A C 1
ATOM 1334 O O . ILE A 1 168 ? -3.964 -5.421 35.842 1.00 98.25 168 ILE A O 1
ATOM 1338 N N . ARG A 1 169 ? -6.076 -5.156 36.588 1.00 98.31 169 ARG A N 1
ATOM 1339 C CA . ARG A 1 169 ? -6.766 -5.429 35.315 1.00 98.31 169 ARG A CA 1
ATOM 1340 C C . ARG A 1 169 ? -7.080 -4.129 34.583 1.00 98.31 169 ARG A C 1
ATOM 1342 O O . ARG A 1 169 ? -7.181 -3.076 35.221 1.00 98.31 169 ARG A O 1
ATOM 1349 N N . ALA A 1 170 ? -7.238 -4.184 33.261 1.00 98.12 170 ALA A N 1
ATOM 1350 C CA . ALA A 1 170 ? -7.684 -3.012 32.517 1.00 98.12 170 ALA A CA 1
ATOM 1351 C C . ALA A 1 170 ? -9.095 -2.597 32.986 1.00 98.12 170 ALA A C 1
ATOM 1353 O O . ALA A 1 170 ? -9.938 -3.458 33.243 1.00 98.12 170 ALA A O 1
ATOM 1354 N N . PRO A 1 171 ? -9.371 -1.289 33.136 1.00 97.38 171 PRO A N 1
ATOM 1355 C CA . PRO A 1 171 ? -10.674 -0.838 33.603 1.00 97.38 171 PRO A CA 1
ATOM 1356 C C . PRO A 1 171 ? -11.753 -1.084 32.536 1.00 97.38 171 PRO A C 1
ATOM 1358 O O . PRO A 1 171 ? -11.451 -0.979 31.341 1.00 97.38 171 PRO A O 1
ATOM 1361 N N . PRO A 1 172 ? -13.014 -1.321 32.946 1.00 97.19 172 PRO A N 1
ATOM 1362 C CA . PRO A 1 172 ? -14.121 -1.491 32.014 1.00 97.19 172 PRO A CA 1
ATOM 1363 C C . PRO A 1 172 ? -14.293 -0.254 31.123 1.00 97.19 172 PRO A C 1
ATOM 1365 O O . PRO A 1 172 ? -13.946 0.878 31.491 1.00 97.19 172 PRO A O 1
ATOM 1368 N N . TRP A 1 173 ? -14.831 -0.467 29.923 1.00 97.69 173 TRP A N 1
ATOM 1369 C CA . TRP A 1 173 ? -15.025 0.594 28.939 1.00 97.69 173 TRP A CA 1
ATOM 1370 C C . TRP A 1 173 ? -16.436 0.564 28.360 1.00 97.69 173 TRP A C 1
ATOM 1372 O O . TRP A 1 173 ? -16.691 -0.052 27.328 1.00 97.69 173 TRP A O 1
ATOM 1382 N N . GLU A 1 174 ? -17.339 1.289 29.020 1.00 96.88 174 GLU A N 1
ATOM 1383 C CA . GLU A 1 174 ? -18.772 1.336 28.696 1.00 96.88 174 GLU A CA 1
ATOM 1384 C C . GLU A 1 174 ? -19.052 1.665 27.222 1.00 96.88 174 GLU A C 1
ATOM 1386 O O . GLU A 1 174 ? -19.905 1.047 26.597 1.00 96.88 174 GLU A O 1
ATOM 1391 N N . VAL A 1 175 ? -18.292 2.595 26.638 1.00 97.12 175 VAL A N 1
ATOM 1392 C CA . VAL A 1 175 ? -18.438 3.033 25.236 1.00 97.12 175 VAL A CA 1
ATOM 1393 C C . VAL A 1 175 ? -17.416 2.387 24.289 1.00 97.12 175 VAL A C 1
ATOM 1395 O O . VAL A 1 175 ? -17.150 2.920 23.212 1.00 97.12 175 VAL A O 1
ATOM 1398 N N . GLY A 1 176 ? -16.783 1.288 24.708 1.00 96.88 176 GLY A N 1
ATOM 1399 C CA . GLY A 1 176 ? -15.822 0.553 23.888 1.00 96.88 176 GLY A CA 1
ATOM 1400 C C . GLY A 1 176 ? -16.497 -0.245 22.766 1.00 96.88 176 GLY A C 1
ATOM 1401 O O . GLY A 1 176 ? -17.631 -0.690 22.946 1.00 96.88 176 GLY A O 1
ATOM 1402 N N . PRO A 1 177 ? -15.823 -0.433 21.617 1.00 96.44 177 PRO A N 1
ATOM 1403 C CA . PRO A 1 177 ? -16.340 -1.248 20.525 1.00 96.44 177 PRO A CA 1
ATOM 1404 C C . PRO A 1 177 ? -16.176 -2.738 20.852 1.00 96.44 177 PRO A C 1
ATOM 1406 O O . PRO A 1 177 ? -15.079 -3.173 21.195 1.00 96.44 177 PRO A O 1
ATOM 1409 N N . GLY A 1 178 ? -17.260 -3.504 20.754 1.00 96.06 178 GLY A N 1
ATOM 1410 C CA . GLY A 1 178 ? -17.294 -4.932 21.076 1.00 96.06 178 GLY A CA 1
ATOM 1411 C C . GLY A 1 178 ? -18.604 -5.337 21.748 1.00 96.06 178 GLY A C 1
ATOM 1412 O O . GLY A 1 178 ? -19.337 -4.487 22.261 1.00 96.06 178 GLY A O 1
ATOM 1413 N N . TRP A 1 179 ? -18.886 -6.636 21.725 1.00 96.81 179 TRP A N 1
ATOM 1414 C CA . TRP A 1 179 ? -20.123 -7.230 22.228 1.00 96.81 179 TRP A CA 1
ATOM 1415 C C . TRP A 1 179 ? -19.990 -7.593 23.707 1.00 96.81 179 TRP A C 1
ATOM 1417 O O . TRP A 1 179 ? -18.892 -7.574 24.269 1.00 96.81 179 TRP A O 1
ATOM 1427 N N . ARG A 1 180 ? -21.119 -7.873 24.358 1.00 96.31 180 ARG A N 1
ATOM 1428 C CA . ARG A 1 180 ? -21.184 -8.199 25.786 1.00 96.31 180 ARG A CA 1
ATOM 1429 C C . ARG A 1 180 ? -22.256 -9.235 26.058 1.00 96.31 180 ARG A C 1
ATOM 1431 O O . ARG A 1 180 ? -23.294 -9.227 25.402 1.00 96.31 180 ARG A O 1
ATOM 1438 N N . GLY A 1 181 ? -22.053 -10.023 27.109 1.00 93.19 181 GLY A N 1
ATOM 1439 C CA . GLY A 1 181 ? -23.102 -10.879 27.655 1.00 93.19 181 GLY A CA 1
ATOM 1440 C C . GLY A 1 181 ? -23.576 -11.906 26.629 1.00 93.19 181 GLY A C 1
ATOM 1441 O O . GLY A 1 181 ? -22.749 -12.572 26.013 1.00 93.19 181 GLY A O 1
ATOM 1442 N N . ALA A 1 182 ? -24.896 -12.014 26.443 1.00 92.50 182 ALA A N 1
ATOM 1443 C CA . ALA A 1 182 ? -25.505 -13.007 25.555 1.00 92.50 182 ALA A CA 1
ATOM 1444 C C . ALA A 1 182 ? -24.980 -12.922 24.111 1.00 92.50 182 ALA A C 1
ATOM 1446 O O . ALA A 1 182 ? -24.666 -13.956 23.532 1.00 92.50 182 ALA A O 1
ATOM 1447 N N . ASP A 1 183 ? -24.769 -11.709 23.580 1.00 93.56 183 ASP A N 1
ATOM 1448 C CA . ASP A 1 183 ? -24.280 -11.514 22.206 1.00 93.56 183 ASP A CA 1
ATOM 1449 C C . ASP A 1 183 ? -22.876 -12.104 21.982 1.00 93.56 183 ASP A C 1
ATOM 1451 O O . ASP A 1 183 ? -22.489 -12.378 20.850 1.00 93.56 183 ASP A O 1
ATOM 1455 N N . ALA A 1 184 ? -22.067 -12.257 23.030 1.00 94.44 184 ALA A N 1
ATOM 1456 C CA . ALA A 1 184 ? -20.704 -12.779 22.929 1.00 94.44 184 ALA A CA 1
ATOM 1457 C C . ALA A 1 184 ? -20.548 -14.166 23.569 1.00 94.44 184 ALA A C 1
ATOM 1459 O O . ALA A 1 184 ? -19.424 -14.660 23.694 1.00 94.44 184 ALA A O 1
ATOM 1460 N N . GLN A 1 185 ? -21.648 -14.786 24.003 1.00 92.62 185 GLN A N 1
ATOM 1461 C CA . GLN A 1 185 ? -21.612 -16.035 24.745 1.00 92.62 185 GLN A CA 1
ATOM 1462 C C . GLN A 1 185 ? -21.278 -17.214 23.814 1.00 92.62 185 GLN A C 1
ATOM 1464 O O . GLN A 1 185 ? -22.011 -17.475 22.857 1.00 92.62 185 GLN A O 1
ATOM 1469 N N . PRO A 1 186 ? -20.207 -17.981 24.094 1.00 92.69 186 PRO A N 1
ATOM 1470 C CA . PRO A 1 186 ? -19.916 -19.192 23.339 1.00 92.69 186 PRO A CA 1
ATOM 1471 C C . PRO A 1 186 ? -21.064 -20.204 23.438 1.00 92.69 186 PRO A C 1
ATOM 1473 O O . PRO A 1 186 ? -21.610 -20.423 24.520 1.00 92.69 186 PRO A O 1
ATOM 1476 N N . GLY A 1 187 ? -21.390 -20.850 22.317 1.00 92.06 187 GLY A N 1
ATOM 1477 C CA . GLY A 1 187 ? -22.429 -21.882 22.249 1.00 92.06 187 GLY A CA 1
ATOM 1478 C C . GLY A 1 187 ? -23.853 -21.368 22.014 1.00 92.06 187 GLY A C 1
ATOM 1479 O O . GLY A 1 187 ? -24.782 -22.166 22.086 1.00 92.06 187 GLY A O 1
ATOM 1480 N N . ALA A 1 188 ? -24.044 -20.075 21.730 1.00 90.81 188 ALA A N 1
ATOM 1481 C CA . ALA A 1 188 ? -25.336 -19.558 21.283 1.00 90.81 188 ALA A CA 1
ATOM 1482 C C . ALA A 1 188 ? -25.796 -20.251 19.982 1.00 90.81 188 ALA A C 1
ATOM 1484 O O . ALA A 1 188 ? -25.016 -20.395 19.036 1.00 90.81 188 ALA A O 1
ATOM 1485 N N . ASP A 1 189 ? -27.063 -20.673 19.933 1.00 92.81 189 ASP A N 1
ATOM 1486 C CA . ASP A 1 189 ? -27.650 -21.337 18.765 1.00 92.81 189 ASP A CA 1
ATOM 1487 C C . ASP A 1 189 ? -28.119 -20.304 17.731 1.00 92.81 189 ASP A C 1
ATOM 1489 O O . ASP A 1 189 ? -29.279 -19.884 17.685 1.00 92.81 189 ASP A O 1
ATOM 1493 N N . ILE A 1 190 ? -27.175 -19.871 16.896 1.00 93.12 190 ILE A N 1
ATOM 1494 C CA . ILE A 1 190 ? -27.443 -18.919 15.817 1.00 93.12 190 ILE A CA 1
ATOM 1495 C C . ILE A 1 190 ? -28.361 -19.530 14.749 1.00 93.12 190 ILE A C 1
ATOM 1497 O O . ILE A 1 190 ? -29.130 -18.800 14.134 1.00 93.12 190 ILE A O 1
ATOM 1501 N N . ALA A 1 191 ? -28.335 -20.849 14.534 1.00 93.31 191 ALA A N 1
ATOM 1502 C CA . ALA A 1 191 ? -29.189 -21.491 13.534 1.00 93.31 191 ALA A CA 1
ATOM 1503 C C . ALA A 1 191 ? -30.669 -21.381 13.920 1.00 93.31 191 ALA A C 1
ATOM 1505 O O . ALA A 1 191 ? -31.509 -21.041 13.085 1.00 93.31 191 ALA A O 1
ATOM 1506 N N . GLN A 1 192 ? -30.975 -21.595 15.201 1.00 94.75 192 GLN A N 1
ATOM 1507 C CA . GLN A 1 192 ? -32.320 -21.402 15.725 1.00 94.75 192 GLN A CA 1
ATOM 1508 C C . GLN A 1 192 ? -32.760 -19.933 15.618 1.00 94.75 192 GLN A C 1
ATOM 1510 O O . GLN A 1 192 ? -33.855 -19.663 15.131 1.00 94.75 192 GLN A O 1
ATOM 1515 N N . LEU A 1 193 ? -31.885 -18.979 15.965 1.00 94.06 193 LEU A N 1
ATOM 1516 C CA . LEU A 1 193 ? -32.162 -17.543 15.811 1.00 94.06 193 LEU A CA 1
ATOM 1517 C C . LEU A 1 193 ? -32.474 -17.163 14.354 1.00 94.06 193 LEU A C 1
ATOM 1519 O O . LEU A 1 193 ? -33.424 -16.428 14.091 1.00 94.06 193 LEU A O 1
ATOM 1523 N N . LEU A 1 194 ? -31.681 -17.663 13.402 1.00 95.44 194 LEU A N 1
ATOM 1524 C CA . LEU A 1 194 ? -31.875 -17.403 11.975 1.00 95.44 194 LEU A CA 1
ATOM 1525 C C . LEU A 1 194 ? -33.229 -17.909 11.482 1.00 95.44 194 LEU A C 1
ATOM 1527 O O . LEU A 1 194 ? -33.921 -17.203 10.747 1.00 95.44 194 LEU A O 1
ATOM 1531 N N . LYS A 1 195 ? -33.616 -19.106 11.925 1.00 96.12 195 LYS A N 1
ATOM 1532 C CA . LYS A 1 195 ? -34.896 -19.711 11.576 1.00 96.12 195 LYS A CA 1
ATOM 1533 C C . LYS A 1 195 ? -36.066 -18.930 12.169 1.00 96.12 195 LYS A C 1
ATOM 1535 O O . LYS A 1 195 ? -37.015 -18.631 11.455 1.00 96.12 195 LYS A O 1
ATOM 1540 N N . ASP A 1 196 ? -35.979 -18.566 13.444 1.00 95.38 196 ASP A N 1
ATOM 1541 C CA . ASP A 1 196 ? -37.077 -17.910 14.158 1.00 95.38 196 ASP A CA 1
ATOM 1542 C C . ASP A 1 196 ? -37.311 -16.470 13.692 1.00 95.38 196 ASP A C 1
ATOM 1544 O O . ASP A 1 196 ? -38.450 -16.007 13.650 1.00 95.38 196 ASP A O 1
ATOM 1548 N N . VAL A 1 197 ? -36.239 -15.753 13.346 1.00 95.38 197 VAL A N 1
ATOM 1549 C CA . VAL A 1 197 ? -36.305 -14.318 13.042 1.00 95.38 197 VAL A CA 1
ATOM 1550 C C . VAL A 1 197 ? -36.381 -14.035 11.545 1.00 95.38 197 VAL A C 1
ATOM 1552 O O . VAL A 1 197 ? -37.063 -13.098 11.131 1.00 95.38 197 VAL A O 1
ATOM 1555 N N . PHE A 1 198 ? -35.677 -14.818 10.728 1.00 95.31 198 PHE A N 1
ATOM 1556 C CA . PHE A 1 198 ? -35.502 -14.533 9.304 1.00 95.31 198 PHE A CA 1
ATOM 1557 C C . PHE A 1 198 ? -36.029 -15.639 8.383 1.00 95.31 198 PHE A C 1
ATOM 1559 O O . PHE A 1 198 ? -36.017 -15.440 7.171 1.00 95.31 198 PHE A O 1
ATOM 1566 N N . ASP A 1 199 ? -36.483 -16.774 8.931 1.00 96.38 199 ASP A N 1
ATOM 1567 C CA . ASP A 1 199 ? -36.904 -17.963 8.172 1.00 96.38 199 ASP A CA 1
ATOM 1568 C C . ASP A 1 199 ? -35.810 -18.480 7.213 1.00 96.38 199 ASP A C 1
ATOM 1570 O O . ASP A 1 199 ? -36.066 -18.903 6.086 1.00 96.38 199 ASP A O 1
ATOM 1574 N N . VAL A 1 200 ? -34.547 -18.426 7.658 1.00 95.94 200 VAL A N 1
ATOM 1575 C CA . VAL A 1 200 ? -33.384 -18.940 6.913 1.00 95.94 200 VAL A CA 1
ATOM 1576 C C . VAL A 1 200 ? -32.573 -19.914 7.759 1.00 95.94 200 VAL A C 1
ATOM 1578 O O . VAL A 1 200 ? -32.632 -19.893 8.985 1.00 95.94 200 VAL A O 1
ATOM 1581 N N . SER A 1 201 ? -31.797 -20.780 7.106 1.00 93.38 201 SER A N 1
ATOM 1582 C CA . SER A 1 201 ? -30.950 -21.765 7.803 1.00 93.38 201 SER A CA 1
ATOM 1583 C C . SER A 1 201 ? -29.497 -21.313 7.938 1.00 93.38 201 SER A C 1
ATOM 1585 O O . SER A 1 201 ? -28.790 -21.782 8.826 1.00 93.38 201 SER A O 1
ATOM 1587 N N . GLU A 1 202 ? -29.041 -20.401 7.074 1.00 93.31 202 GLU A N 1
ATOM 1588 C CA . GLU A 1 202 ? -27.645 -19.964 7.030 1.00 93.31 202 GLU A CA 1
ATOM 1589 C C . GLU A 1 202 ? -27.522 -18.437 6.920 1.00 93.31 202 GLU A C 1
ATOM 1591 O O . GLU A 1 202 ? -28.265 -17.815 6.155 1.00 93.31 202 GLU A O 1
ATOM 1596 N N . PRO A 1 203 ? -26.528 -17.806 7.580 1.00 93.19 203 PRO A N 1
ATOM 1597 C CA . PRO A 1 203 ? -26.303 -16.362 7.478 1.00 93.19 203 PRO A CA 1
ATOM 1598 C C . PRO A 1 203 ? -26.070 -15.861 6.047 1.00 93.19 203 PRO A C 1
ATOM 1600 O O . PRO A 1 203 ? -26.374 -14.712 5.739 1.00 93.19 203 PRO A O 1
ATOM 1603 N N . ALA A 1 204 ? -25.522 -16.705 5.164 1.00 91.75 204 ALA A N 1
ATOM 1604 C CA . ALA A 1 204 ? -25.251 -16.357 3.768 1.00 91.75 204 ALA A CA 1
ATOM 1605 C C . ALA A 1 204 ? -26.529 -16.094 2.947 1.00 91.75 204 ALA A C 1
ATOM 1607 O O . ALA A 1 204 ? -26.453 -15.481 1.885 1.00 91.75 204 ALA A O 1
ATOM 1608 N N . GLN A 1 205 ? -27.689 -16.540 3.441 1.00 93.81 205 GLN A N 1
ATOM 1609 C CA . GLN A 1 205 ? -28.998 -16.330 2.818 1.00 93.81 205 GLN A CA 1
ATOM 1610 C C . GLN A 1 205 ? -29.616 -14.972 3.193 1.00 93.81 205 GLN A C 1
ATOM 1612 O O . GLN A 1 205 ? -30.579 -14.542 2.560 1.00 93.81 205 GLN A O 1
ATOM 1617 N N . LEU A 1 206 ? -29.073 -14.283 4.204 1.00 94.31 206 LEU A N 1
ATOM 1618 C CA . LEU A 1 206 ? -29.580 -12.989 4.653 1.00 94.31 206 LEU A CA 1
ATOM 1619 C C . LEU A 1 206 ? -29.257 -11.865 3.667 1.00 94.31 206 LEU A C 1
ATOM 1621 O O . LEU A 1 206 ? -28.216 -11.846 3.006 1.00 94.31 206 LEU A O 1
ATOM 1625 N N . SER A 1 207 ? -30.123 -10.849 3.646 1.00 94.31 207 SER A N 1
ATOM 1626 C CA . SER A 1 207 ? -29.803 -9.589 2.982 1.00 94.31 207 SER A CA 1
ATOM 1627 C C . SER A 1 207 ? -28.610 -8.909 3.667 1.00 94.31 207 SER A C 1
ATOM 1629 O O . SER A 1 207 ? -28.364 -9.085 4.861 1.00 94.31 207 SER A O 1
ATOM 1631 N N . VAL A 1 208 ? -27.886 -8.054 2.939 1.00 91.00 208 VAL A N 1
ATOM 1632 C CA . VAL A 1 208 ? -26.757 -7.288 3.507 1.00 91.00 208 VAL A CA 1
ATOM 1633 C C . VAL A 1 208 ? -27.193 -6.437 4.710 1.00 91.00 208 VAL A C 1
ATOM 1635 O O . VAL A 1 208 ? -26.428 -6.260 5.658 1.00 91.00 208 VAL A O 1
ATOM 1638 N N . ALA A 1 209 ? -28.422 -5.912 4.689 1.00 91.44 209 ALA A N 1
ATOM 1639 C CA . ALA A 1 209 ? -28.957 -5.108 5.781 1.00 91.44 209 ALA A CA 1
ATOM 1640 C C . ALA A 1 209 ? -29.222 -5.957 7.034 1.00 91.44 209 ALA A C 1
ATOM 1642 O O . ALA A 1 209 ? -28.836 -5.550 8.129 1.00 91.44 209 ALA A O 1
ATOM 1643 N N . ASP A 1 210 ? -29.820 -7.136 6.868 1.00 93.25 210 ASP A N 1
ATOM 1644 C CA . ASP A 1 210 ? -30.135 -8.051 7.969 1.00 93.25 210 ASP A CA 1
ATOM 1645 C C . ASP A 1 210 ? -28.872 -8.659 8.564 1.00 93.25 210 ASP A C 1
ATOM 1647 O O . ASP A 1 210 ? -28.696 -8.659 9.781 1.00 93.25 210 ASP A O 1
ATOM 1651 N N . LEU A 1 211 ? -27.925 -9.048 7.710 1.00 92.19 211 LEU A N 1
ATOM 1652 C CA . LEU A 1 211 ? -26.613 -9.512 8.137 1.00 92.19 211 LEU A CA 1
ATOM 1653 C C . LEU A 1 211 ? -25.866 -8.422 8.912 1.00 92.19 211 LEU A C 1
ATOM 1655 O O . LEU A 1 211 ? -25.237 -8.709 9.923 1.00 92.19 211 LEU A O 1
ATOM 1659 N N . SER A 1 212 ? -25.983 -7.152 8.504 1.00 89.44 212 SER A N 1
ATOM 1660 C CA . SER A 1 212 ? -25.413 -6.028 9.255 1.00 89.44 212 SER A CA 1
ATOM 1661 C C . SER A 1 212 ? -26.107 -5.780 10.600 1.00 89.44 212 SER A C 1
ATOM 1663 O O . SER A 1 212 ? -25.455 -5.261 11.510 1.00 89.44 212 SER A O 1
ATOM 1665 N N . ARG A 1 213 ? -27.402 -6.083 10.747 1.00 91.19 213 ARG A N 1
ATOM 1666 C CA . ARG A 1 213 ? -28.102 -6.004 12.043 1.00 91.19 213 ARG A CA 1
ATOM 1667 C C . ARG A 1 213 ? -27.652 -7.135 12.953 1.00 91.19 213 ARG A C 1
ATOM 1669 O O . ARG A 1 213 ? -27.188 -6.857 14.054 1.00 91.19 213 ARG A O 1
ATOM 1676 N N . LEU A 1 214 ? -27.666 -8.360 12.431 1.00 93.38 214 LEU A N 1
ATOM 1677 C CA . LEU A 1 214 ? -27.189 -9.550 13.125 1.00 93.38 214 LEU A CA 1
ATOM 1678 C C . LEU A 1 214 ? -25.714 -9.418 13.524 1.00 93.38 214 LEU A C 1
ATOM 1680 O O . LEU A 1 214 ? -25.305 -9.848 14.592 1.00 93.38 214 LEU A O 1
ATOM 1684 N N . TRP A 1 215 ? -24.897 -8.737 12.722 1.00 92.12 215 TRP A N 1
ATOM 1685 C CA . TRP A 1 215 ? -23.518 -8.435 13.099 1.00 92.12 215 TRP A CA 1
ATOM 1686 C C . TRP A 1 215 ? -23.422 -7.581 14.369 1.00 92.12 215 TRP A C 1
ATOM 1688 O O . TRP A 1 215 ? -22.492 -7.739 15.153 1.00 92.12 215 TRP A O 1
ATOM 1698 N N . ASN A 1 216 ? -24.365 -6.664 14.591 1.00 92.56 216 ASN A N 1
ATOM 1699 C CA . ASN A 1 216 ? -24.351 -5.787 15.760 1.00 92.56 216 ASN A CA 1
ATOM 1700 C C . ASN A 1 216 ? -24.924 -6.450 17.016 1.00 92.56 216 ASN A C 1
ATOM 1702 O O . ASN A 1 216 ? -24.460 -6.109 18.100 1.00 92.56 216 ASN A O 1
ATOM 1706 N N . SER A 1 217 ? -25.902 -7.348 16.893 1.00 94.62 217 SER A N 1
ATOM 1707 C CA . SER A 1 217 ? -26.539 -8.033 18.026 1.00 94.62 217 SER A CA 1
ATOM 1708 C C . SER A 1 217 ? -27.368 -9.225 17.557 1.00 94.62 217 SER A C 1
ATOM 1710 O O . SER A 1 217 ? -27.847 -9.228 16.425 1.00 94.62 217 SER A O 1
ATOM 1712 N N . ASP A 1 218 ? -27.613 -10.177 18.454 1.00 93.81 218 ASP A N 1
ATOM 1713 C CA . ASP A 1 218 ? -28.653 -11.196 18.279 1.00 93.81 218 ASP A CA 1
ATOM 1714 C C . ASP A 1 218 ? -30.061 -10.608 18.446 1.00 93.81 218 ASP A C 1
ATOM 1716 O O . ASP A 1 218 ? -31.035 -11.138 17.914 1.00 93.81 218 ASP A O 1
ATOM 1720 N N . SER A 1 219 ? -30.185 -9.462 19.124 1.00 92.00 219 SER A N 1
ATOM 1721 C CA . SER A 1 219 ? -31.429 -8.697 19.181 1.00 92.00 219 SER A CA 1
ATOM 1722 C C . SER A 1 219 ? -31.571 -7.825 17.934 1.00 92.00 219 SER A C 1
ATOM 1724 O O . SER A 1 219 ? -31.102 -6.689 17.886 1.00 92.00 219 SER A O 1
ATOM 1726 N N . VAL A 1 220 ? -32.249 -8.343 16.911 1.00 86.12 220 VAL A N 1
ATOM 1727 C CA . VAL A 1 220 ? -32.443 -7.656 15.617 1.00 86.12 220 VAL A CA 1
ATOM 1728 C C . VAL A 1 220 ? -33.179 -6.315 15.691 1.00 86.12 220 VAL A C 1
ATOM 1730 O O . VAL A 1 220 ? -33.081 -5.514 14.758 1.00 86.12 220 VAL A O 1
ATOM 1733 N N . ASP A 1 221 ? -33.871 -6.046 16.798 1.00 88.00 221 ASP A N 1
ATOM 1734 C CA . ASP A 1 221 ? -34.595 -4.794 17.028 1.00 88.00 221 ASP A CA 1
ATOM 1735 C C . ASP A 1 221 ? -33.664 -3.620 17.359 1.00 88.00 221 ASP A C 1
ATOM 1737 O O . ASP A 1 221 ? -34.057 -2.453 17.267 1.00 88.00 221 ASP A O 1
ATOM 1741 N N . THR A 1 222 ? -32.414 -3.892 17.745 1.00 89.94 222 THR A N 1
ATOM 1742 C CA . THR A 1 222 ? -31.481 -2.832 18.116 1.00 89.94 222 THR A CA 1
ATOM 1743 C C . THR A 1 222 ? -30.832 -2.191 16.895 1.00 89.94 222 THR A C 1
ATOM 1745 O O . THR A 1 222 ? -30.223 -2.836 16.044 1.00 89.94 222 THR A O 1
ATOM 1748 N N . THR A 1 223 ? -30.886 -0.862 16.834 1.00 89.25 223 THR A N 1
ATOM 1749 C CA . THR A 1 223 ? -30.104 -0.070 15.871 1.00 89.25 223 THR A CA 1
ATOM 1750 C C . THR A 1 223 ? -28.788 0.424 16.470 1.00 89.25 223 THR A C 1
ATOM 1752 O O . THR A 1 223 ? -28.074 1.217 15.854 1.00 89.25 223 THR A O 1
ATOM 1755 N N . HIS A 1 224 ? -28.492 0.044 17.713 1.00 93.75 224 HIS A N 1
ATOM 1756 C CA . HIS A 1 224 ? -27.296 0.491 18.406 1.00 93.75 224 HIS A CA 1
ATOM 1757 C C . HIS A 1 224 ? -26.088 -0.349 17.973 1.00 93.75 224 HIS A C 1
ATOM 1759 O O . HIS A 1 224 ? -26.180 -1.576 17.956 1.00 93.75 224 HIS A O 1
ATOM 1765 N N . PRO A 1 225 ? -24.933 0.273 17.668 1.00 93.88 225 PRO A N 1
ATOM 1766 C CA . PRO A 1 225 ? -23.709 -0.475 17.401 1.00 93.88 225 PRO A CA 1
ATOM 1767 C C . PRO A 1 225 ? -23.372 -1.389 18.581 1.00 93.88 225 PRO A C 1
ATOM 1769 O O . PRO A 1 225 ? -23.370 -0.918 19.722 1.00 93.88 225 PRO A O 1
ATOM 1772 N N . TYR A 1 226 ? -23.076 -2.662 18.307 1.00 95.06 226 TYR A N 1
ATOM 1773 C CA . TYR A 1 226 ? -22.783 -3.674 19.334 1.00 95.06 226 TYR A CA 1
ATOM 1774 C C . TYR A 1 226 ? -23.876 -3.810 20.414 1.00 95.06 226 TYR A C 1
ATOM 1776 O O . TYR A 1 226 ? -23.558 -3.965 21.593 1.00 95.06 226 TYR A O 1
ATOM 1784 N N . ALA A 1 227 ? -25.146 -3.596 20.047 1.00 94.62 227 ALA A N 1
ATOM 1785 C CA . ALA A 1 227 ? -26.283 -3.526 20.970 1.00 94.62 227 ALA A CA 1
ATOM 1786 C C . ALA A 1 227 ? -26.136 -2.487 22.103 1.00 94.62 227 ALA A C 1
ATOM 1788 O O . ALA A 1 227 ? -26.823 -2.561 23.120 1.00 94.62 227 ALA A O 1
ATOM 1789 N N . ASN A 1 228 ? -25.245 -1.499 21.955 1.00 95.88 228 ASN A N 1
ATOM 1790 C CA . ASN A 1 228 ? -24.832 -0.646 23.063 1.00 95.88 228 ASN A CA 1
ATOM 1791 C C . ASN A 1 228 ? -25.390 0.791 22.945 1.00 95.88 228 ASN A C 1
ATOM 1793 O O . ASN A 1 228 ? -24.846 1.630 22.206 1.00 95.88 228 ASN A O 1
ATOM 1797 N N . PRO A 1 229 ? -26.435 1.148 23.716 1.00 95.69 229 PRO A N 1
ATOM 1798 C CA . PRO A 1 229 ? -27.021 2.487 23.673 1.00 95.69 229 PRO A CA 1
ATOM 1799 C C . PRO A 1 229 ? -26.074 3.575 24.205 1.00 95.69 229 PRO A C 1
ATOM 1801 O O . PRO A 1 229 ? -26.210 4.743 23.828 1.00 95.69 229 PRO A O 1
ATOM 1804 N N . ALA A 1 230 ? -25.085 3.233 25.042 1.00 96.75 230 ALA A N 1
ATOM 1805 C CA . ALA A 1 230 ? -24.095 4.191 25.532 1.00 96.75 230 ALA A CA 1
ATOM 1806 C C . ALA A 1 230 ? -23.203 4.715 24.396 1.00 96.75 230 ALA A C 1
ATOM 1808 O O . ALA A 1 230 ? -22.919 5.913 24.351 1.00 96.75 230 ALA A O 1
ATOM 1809 N N . ILE A 1 231 ? -22.845 3.863 23.425 1.00 96.06 231 ILE A N 1
ATOM 1810 C CA . ILE A 1 231 ? -22.108 4.283 22.221 1.00 96.06 231 ILE A CA 1
ATOM 1811 C C . ILE A 1 231 ? -22.936 5.294 21.427 1.00 96.06 231 ILE A C 1
ATOM 1813 O O . ILE A 1 231 ? -22.440 6.361 21.066 1.00 96.06 231 ILE A O 1
ATOM 1817 N N . THR A 1 232 ? -24.217 4.999 21.203 1.00 95.50 232 THR A N 1
ATOM 1818 C CA . THR A 1 232 ? -25.117 5.893 20.457 1.00 95.50 232 THR A CA 1
ATOM 1819 C C . THR A 1 232 ? -25.270 7.242 21.162 1.00 95.50 232 THR A C 1
ATOM 1821 O O . THR A 1 232 ? -25.128 8.291 20.530 1.00 95.50 232 THR A O 1
ATOM 1824 N N . ARG A 1 233 ? -25.469 7.244 22.489 1.00 97.25 233 ARG A N 1
ATOM 1825 C CA . ARG A 1 233 ? -25.483 8.479 23.291 1.00 97.25 233 ARG A CA 1
ATOM 1826 C C . ARG A 1 233 ? -24.178 9.261 23.161 1.00 97.25 233 ARG A C 1
ATOM 1828 O O . ARG A 1 233 ? -24.227 10.462 22.909 1.00 97.25 233 ARG A O 1
ATOM 1835 N N . ALA A 1 234 ? -23.026 8.603 23.275 1.00 95.62 234 ALA A N 1
ATOM 1836 C CA . ALA A 1 234 ? -21.724 9.257 23.154 1.00 95.62 234 ALA A CA 1
ATOM 1837 C C . ALA A 1 234 ? -21.505 9.879 21.762 1.00 95.62 234 ALA A C 1
ATOM 1839 O O . ALA A 1 234 ? -20.994 10.996 21.656 1.00 95.62 234 ALA A O 1
ATOM 1840 N N . LEU A 1 235 ? -21.934 9.203 20.691 1.00 94.69 235 LEU A N 1
ATOM 1841 C CA . LEU A 1 235 ? -21.879 9.731 19.324 1.00 94.69 235 LEU A CA 1
ATOM 1842 C C . LEU A 1 235 ? -22.800 10.942 19.133 1.00 94.69 235 LEU A C 1
ATOM 1844 O O . LEU A 1 235 ? -22.393 11.927 18.507 1.00 94.69 235 LEU A O 1
ATOM 1848 N N . ASN A 1 236 ? -24.005 10.905 19.705 1.00 96.06 236 ASN A N 1
ATOM 1849 C CA . ASN A 1 236 ? -24.946 12.025 19.669 1.00 96.06 236 ASN A CA 1
ATOM 1850 C C . ASN A 1 236 ? -24.399 13.242 20.423 1.00 96.06 236 ASN A C 1
ATOM 1852 O O . ASN A 1 236 ? -24.383 14.339 19.862 1.00 96.06 236 ASN A O 1
ATOM 1856 N N . LEU A 1 237 ? -23.864 13.043 21.633 1.00 95.38 237 LEU A N 1
ATOM 1857 C CA . LEU A 1 237 ? -23.220 14.097 22.425 1.00 95.38 237 LEU A CA 1
ATOM 1858 C C . LEU A 1 237 ? -22.015 14.695 21.695 1.00 95.38 237 LEU A C 1
ATOM 1860 O O . LEU A 1 237 ? -21.888 15.913 21.602 1.00 95.38 237 LEU A O 1
ATOM 1864 N N . ARG A 1 238 ? -21.155 13.860 21.099 1.00 92.38 238 ARG A N 1
ATOM 1865 C CA . ARG A 1 238 ? -20.016 14.334 20.298 1.00 92.38 238 ARG A CA 1
ATOM 1866 C C . ARG A 1 238 ? -20.471 15.144 19.084 1.00 92.38 238 ARG A C 1
ATOM 1868 O O . ARG A 1 238 ? -19.858 16.159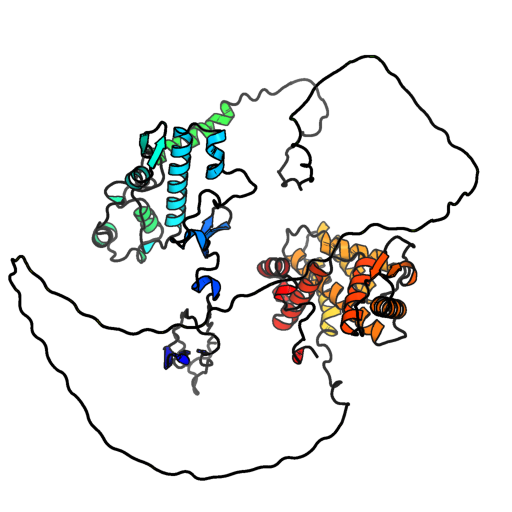 18.756 1.00 92.38 238 ARG A O 1
ATOM 1875 N N . SER A 1 239 ? -21.531 14.706 18.409 1.00 93.31 239 SER A N 1
ATOM 1876 C CA . SER A 1 239 ? -22.094 15.406 17.250 1.00 93.31 239 SER A CA 1
ATOM 1877 C C . SER A 1 239 ? -22.720 16.741 17.647 1.00 93.31 239 SER A C 1
ATOM 1879 O O . SER A 1 239 ? -22.530 17.736 16.952 1.00 93.31 239 SER A O 1
ATOM 1881 N N . GLN A 1 240 ? -23.416 16.787 18.784 1.00 94.62 240 GLN A N 1
ATOM 1882 C CA . GLN A 1 240 ? -23.927 18.019 19.375 1.00 94.62 240 GLN A CA 1
ATOM 1883 C C . GLN A 1 240 ? -22.788 18.979 19.731 1.00 94.62 240 GLN A C 1
ATOM 1885 O O . GLN A 1 240 ? -22.769 20.092 19.213 1.00 94.62 240 GLN A O 1
ATOM 1890 N N . ALA A 1 241 ? -21.787 18.524 20.487 1.00 91.00 241 ALA A N 1
ATOM 1891 C CA . ALA A 1 241 ? -20.625 19.331 20.851 1.00 91.00 241 ALA A CA 1
ATOM 1892 C C . ALA A 1 241 ? -19.885 19.868 19.615 1.00 91.00 241 ALA A C 1
ATOM 1894 O O . ALA A 1 241 ? -19.470 21.020 19.589 1.00 91.00 241 ALA A O 1
ATOM 1895 N N . ARG A 1 242 ? -19.770 19.078 18.538 1.00 89.62 242 ARG A N 1
ATOM 1896 C CA . ARG A 1 242 ? -19.173 19.534 17.271 1.00 89.62 242 ARG A CA 1
ATOM 1897 C C . ARG A 1 242 ? -20.009 20.608 16.566 1.00 89.62 242 ARG A C 1
ATOM 1899 O O . ARG A 1 242 ? -19.434 21.463 15.900 1.00 89.62 242 ARG A O 1
ATOM 1906 N N . ARG A 1 243 ? -21.340 20.570 16.688 1.00 90.94 243 ARG A N 1
ATOM 1907 C CA . ARG A 1 243 ? -22.241 21.621 16.175 1.00 90.94 243 ARG A CA 1
ATOM 1908 C C . ARG A 1 243 ? -22.190 22.891 17.026 1.00 90.94 243 ARG A C 1
ATOM 1910 O O . ARG A 1 243 ? -22.367 23.980 16.490 1.00 90.94 243 ARG A O 1
ATOM 1917 N N . GLU A 1 244 ? -21.936 22.753 18.323 1.00 91.38 244 GLU A N 1
ATOM 1918 C CA . GLU A 1 244 ? -21.844 23.865 19.274 1.00 91.38 244 GLU A CA 1
ATOM 1919 C C . GLU A 1 244 ? -20.452 24.512 19.310 1.00 91.38 244 GLU A C 1
ATOM 1921 O O . GLU A 1 244 ? -20.359 25.720 19.499 1.00 91.38 244 GLU A O 1
ATOM 1926 N N . ALA A 1 245 ? -19.378 23.760 19.049 1.00 87.62 245 ALA A N 1
ATOM 1927 C CA . ALA A 1 245 ? -17.998 24.252 19.107 1.00 87.62 245 ALA A CA 1
ATOM 1928 C C . ALA A 1 245 ? -17.733 25.516 18.258 1.00 87.62 245 ALA A C 1
ATOM 1930 O O . ALA A 1 245 ? -17.075 26.429 18.756 1.00 87.62 245 ALA A O 1
ATOM 1931 N N . PRO A 1 246 ? -18.267 25.661 17.025 1.00 82.94 246 PRO A N 1
ATOM 1932 C CA . PRO A 1 246 ? -18.143 26.908 16.269 1.00 82.94 246 PRO A CA 1
ATOM 1933 C C . PRO A 1 246 ? -18.796 28.119 16.950 1.00 82.94 246 PRO A C 1
ATOM 1935 O O . PRO A 1 246 ? -18.404 29.246 16.676 1.00 82.94 246 PRO A O 1
ATOM 1938 N N . ARG A 1 247 ? -19.794 27.902 17.818 1.00 79.06 247 ARG A N 1
ATOM 1939 C CA . ARG A 1 247 ? -20.487 28.960 18.572 1.00 79.06 247 ARG A CA 1
ATOM 1940 C C . ARG A 1 247 ? -19.753 29.334 19.859 1.00 79.06 247 ARG A C 1
ATOM 1942 O O . ARG A 1 247 ? -19.900 30.455 20.328 1.00 79.06 247 ARG A O 1
ATOM 1949 N N . SER A 1 248 ? -18.989 28.402 20.432 1.00 69.62 248 SER A N 1
ATOM 1950 C CA . SER A 1 248 ? -18.252 28.597 21.685 1.00 69.62 248 SER A CA 1
ATOM 1951 C C . SER A 1 248 ? -16.809 29.055 21.489 1.00 69.62 248 SER A C 1
ATOM 1953 O O . SER A 1 248 ? -16.183 29.472 22.456 1.00 69.62 248 SER A O 1
ATOM 1955 N N . ILE A 1 249 ? -16.257 28.965 20.274 1.00 59.47 249 ILE A N 1
ATOM 1956 C CA . ILE A 1 249 ? -14.990 29.619 19.938 1.00 59.47 249 ILE A CA 1
ATOM 1957 C C . ILE A 1 249 ? -15.319 31.098 19.717 1.00 59.47 249 ILE A C 1
ATOM 1959 O O . ILE A 1 249 ? -15.964 31.419 18.716 1.00 59.47 249 ILE A O 1
ATOM 1963 N N . PRO A 1 250 ? -14.904 32.019 20.607 1.00 51.22 250 PRO A N 1
ATOM 1964 C CA . PRO A 1 250 ? -15.048 33.429 20.325 1.00 51.22 250 PRO A CA 1
ATOM 1965 C C . PRO A 1 250 ? -14.126 33.725 19.147 1.00 51.22 250 PRO A C 1
ATOM 1967 O O . PRO A 1 250 ? -12.906 33.810 19.301 1.00 51.22 250 PRO A O 1
ATOM 1970 N N . LEU A 1 251 ? -14.706 33.873 17.957 1.00 46.47 251 LEU A N 1
ATOM 1971 C CA . LEU A 1 251 ? -14.067 34.592 16.870 1.00 46.47 251 LEU A CA 1
ATOM 1972 C C . LEU A 1 251 ? -13.900 36.028 17.370 1.00 46.47 251 LEU A C 1
ATOM 1974 O O . LEU A 1 251 ? -14.758 36.882 17.158 1.00 46.47 251 LEU A O 1
ATOM 1978 N N . ARG A 1 252 ? -12.802 36.301 18.083 1.00 39.81 252 ARG A N 1
ATOM 1979 C CA . ARG A 1 252 ? -12.281 37.659 18.188 1.00 39.81 252 ARG A CA 1
ATOM 1980 C C . ARG A 1 252 ? -11.893 38.048 16.769 1.00 39.81 252 ARG A C 1
ATOM 1982 O O . ARG A 1 252 ? -10.771 37.792 16.353 1.00 39.81 252 ARG A O 1
ATOM 1989 N N . SER A 1 253 ? -12.849 38.595 16.022 1.00 37.38 253 SER A N 1
ATOM 1990 C CA . SER A 1 253 ? -12.571 39.401 14.842 1.00 37.38 253 SER A CA 1
ATOM 1991 C C . SER A 1 253 ? -11.739 40.580 15.334 1.00 37.38 253 SER A C 1
ATOM 1993 O O . SER A 1 253 ? -12.281 41.429 16.049 1.00 37.38 253 SER A O 1
ATOM 1995 N N . PRO A 1 254 ? -10.433 40.648 15.041 1.00 41.78 254 PRO A N 1
ATOM 1996 C CA . PRO A 1 254 ? -9.700 41.864 15.285 1.00 41.78 254 PRO A CA 1
ATOM 1997 C C . PRO A 1 254 ? -10.163 42.855 14.213 1.00 41.78 254 PRO A C 1
ATOM 1999 O O . PRO A 1 254 ? -10.049 42.582 13.024 1.00 41.78 254 PRO A O 1
ATOM 2002 N N . VAL A 1 255 ? -10.659 44.004 14.662 1.00 44.53 255 VAL A N 1
ATOM 2003 C CA . VAL A 1 255 ? -10.586 45.270 13.923 1.00 44.53 255 VAL A CA 1
ATOM 2004 C C . VAL A 1 255 ? -11.515 45.384 12.701 1.00 44.53 255 VAL A C 1
ATOM 2006 O O . VAL A 1 255 ? -11.139 45.189 11.549 1.00 44.53 255 VAL A O 1
ATOM 2009 N N . LEU A 1 256 ? -12.740 45.843 12.968 1.00 47.44 256 LEU A N 1
ATOM 2010 C CA . LEU A 1 256 ? -13.389 46.818 12.090 1.00 47.44 256 LEU A CA 1
ATOM 2011 C C . LEU A 1 256 ? -12.600 48.127 12.223 1.00 47.44 256 LEU A C 1
ATOM 2013 O O . LEU A 1 256 ? -12.678 48.777 13.262 1.00 47.44 256 LEU A O 1
ATOM 2017 N N . GLY A 1 257 ? -11.839 48.481 11.189 1.00 47.66 257 GLY A N 1
ATOM 2018 C CA . GLY A 1 257 ? -11.221 49.801 11.062 1.00 47.66 257 GLY A CA 1
ATOM 2019 C C . GLY A 1 257 ? -9.708 49.785 10.881 1.00 47.66 257 GLY A C 1
ATOM 2020 O O . GLY A 1 257 ? -9.003 50.261 11.752 1.00 47.66 257 GLY A O 1
ATOM 2021 N N . GLU A 1 258 ? -9.219 49.224 9.774 1.00 41.59 258 GLU A N 1
ATOM 2022 C CA . GLU A 1 258 ? -8.218 49.867 8.902 1.00 41.59 258 GLU A CA 1
ATOM 2023 C C . GLU A 1 258 ? -7.906 48.955 7.698 1.00 41.59 258 GLU A C 1
ATOM 2025 O O . GLU A 1 258 ? -7.760 47.740 7.867 1.00 41.59 258 GLU A O 1
ATOM 2030 N N . PRO A 1 259 ? -7.815 49.492 6.465 1.00 46.09 259 PRO A N 1
ATOM 2031 C CA . PRO A 1 259 ? -7.512 48.702 5.282 1.00 46.09 259 PRO A CA 1
ATOM 2032 C C . PRO A 1 259 ? -5.998 48.489 5.179 1.00 46.09 259 PRO A C 1
ATOM 2034 O O . PRO A 1 259 ? -5.315 49.135 4.388 1.00 46.09 259 PRO A O 1
ATOM 2037 N N . LEU A 1 260 ? -5.456 47.563 5.966 1.00 40.88 260 LEU A N 1
ATOM 2038 C CA . LEU A 1 260 ? -4.107 47.056 5.730 1.00 40.88 260 LEU A CA 1
ATOM 2039 C C . LEU A 1 260 ? -4.173 45.909 4.723 1.00 40.88 260 LEU A C 1
ATOM 2041 O O . LEU A 1 260 ? -4.627 44.806 5.027 1.00 40.88 260 LEU A O 1
ATOM 2045 N N . GLN A 1 261 ? -3.688 46.191 3.513 1.00 49.75 261 GLN A N 1
ATOM 2046 C CA . GLN A 1 261 ? -3.254 45.189 2.547 1.00 49.75 261 GLN A CA 1
ATOM 2047 C C . GLN A 1 261 ? -2.323 44.193 3.251 1.00 49.75 261 GLN A C 1
ATOM 2049 O O . GLN A 1 261 ? -1.164 44.500 3.523 1.00 49.75 261 GLN A O 1
ATOM 2054 N N . ARG A 1 262 ? -2.819 42.996 3.564 1.00 39.25 262 ARG A N 1
ATOM 2055 C CA . ARG A 1 262 ? -1.970 41.867 3.937 1.00 39.25 262 ARG A CA 1
ATOM 2056 C C . ARG A 1 262 ? -2.459 40.593 3.277 1.00 39.25 262 ARG A C 1
ATOM 2058 O O . ARG A 1 262 ? -3.619 40.204 3.387 1.00 39.25 262 ARG A O 1
ATOM 2065 N N . GLU A 1 263 ? -1.507 39.979 2.589 1.00 44.78 263 GLU A N 1
ATOM 2066 C CA . GLU A 1 263 ? -1.556 38.642 2.027 1.00 44.78 263 GLU A CA 1
ATOM 2067 C C . GLU A 1 263 ? -2.078 37.618 3.050 1.00 44.78 263 GLU A C 1
ATOM 2069 O O . GLU A 1 263 ? -1.769 37.711 4.245 1.00 44.78 263 GLU A O 1
ATOM 2074 N N . PRO A 1 264 ? -2.852 36.613 2.610 1.00 40.00 264 PRO A N 1
ATOM 2075 C CA . PRO A 1 264 ? -3.378 35.596 3.502 1.00 40.00 264 PRO A CA 1
ATOM 2076 C C . PRO A 1 264 ? -2.240 34.741 4.074 1.00 40.00 264 PRO A C 1
ATOM 2078 O O . PRO A 1 264 ? -1.641 33.906 3.394 1.00 40.00 264 PRO A O 1
ATOM 2081 N N . LEU A 1 265 ? -1.992 34.922 5.372 1.00 38.62 265 LEU A N 1
ATOM 2082 C CA . LEU A 1 265 ? -1.189 34.040 6.211 1.00 38.62 265 LEU A CA 1
ATOM 2083 C C . LEU A 1 265 ? -1.722 32.599 6.134 1.00 38.62 265 LEU A C 1
ATOM 2085 O O . LEU A 1 265 ? -2.676 32.215 6.802 1.00 38.62 265 LEU A O 1
ATOM 2089 N N . GLY A 1 266 ? -1.044 31.783 5.330 1.00 42.47 266 GLY A N 1
ATOM 2090 C CA . GLY A 1 266 ? -0.679 30.426 5.718 1.00 42.47 266 GLY A CA 1
ATOM 2091 C C . GLY A 1 266 ? -1.805 29.405 5.875 1.00 42.47 266 GLY A C 1
ATOM 2092 O O . GLY A 1 266 ? -1.810 28.663 6.854 1.00 42.47 266 GLY A O 1
ATOM 2093 N N . ALA A 1 267 ? -2.657 29.223 4.863 1.00 37.69 267 ALA A N 1
ATOM 2094 C CA . ALA A 1 267 ? -3.313 27.929 4.656 1.00 37.69 267 ALA A CA 1
ATOM 2095 C C . ALA A 1 267 ? -2.274 26.896 4.169 1.00 37.69 267 ALA A C 1
ATOM 2097 O O . ALA A 1 267 ? -2.251 26.493 3.004 1.00 37.69 267 ALA A O 1
ATOM 2098 N N . ARG A 1 268 ? -1.367 26.467 5.059 1.00 39.38 268 ARG A N 1
ATOM 2099 C CA . ARG A 1 268 ? -0.472 25.331 4.805 1.00 39.38 268 ARG A CA 1
ATOM 2100 C C . ARG A 1 268 ? -1.313 24.055 4.739 1.00 39.38 268 ARG A C 1
ATOM 2102 O O . ARG A 1 268 ? -1.505 23.364 5.734 1.00 39.38 268 ARG A O 1
ATOM 2109 N N . ARG A 1 269 ? -1.762 23.695 3.533 1.00 40.28 269 ARG A N 1
ATOM 2110 C CA . ARG A 1 269 ? -1.937 22.284 3.166 1.00 40.28 269 ARG A CA 1
ATOM 2111 C C . ARG A 1 269 ? -0.577 21.618 3.366 1.00 40.28 269 ARG A C 1
ATOM 2113 O O . ARG A 1 269 ? 0.348 21.867 2.597 1.00 40.28 269 ARG A O 1
ATOM 2120 N N . GLY A 1 270 ? -0.438 20.840 4.435 1.00 34.06 270 GLY A N 1
ATOM 2121 C CA . GLY A 1 270 ? 0.788 20.117 4.750 1.00 34.06 270 GLY A CA 1
ATOM 2122 C C . GLY A 1 270 ? 1.169 19.164 3.619 1.00 34.06 270 GLY A C 1
ATOM 2123 O O . GLY A 1 270 ? 0.643 18.060 3.525 1.00 34.06 270 GLY A O 1
ATOM 2124 N N . LYS A 1 271 ? 2.108 19.589 2.771 1.00 36.66 271 LYS A N 1
ATOM 2125 C CA . LYS A 1 271 ? 3.095 18.680 2.187 1.00 36.66 271 LYS A CA 1
ATOM 2126 C C . LYS A 1 271 ? 4.013 18.233 3.336 1.00 36.66 271 LYS A C 1
ATOM 2128 O O . LYS A 1 271 ? 4.380 19.088 4.146 1.00 36.66 271 LYS A O 1
ATOM 2133 N N . PRO A 1 272 ? 4.391 16.949 3.445 1.00 33.81 272 PRO A N 1
ATOM 2134 C CA . PRO A 1 272 ? 5.398 16.547 4.417 1.00 33.81 272 PRO A CA 1
ATOM 2135 C C . PRO A 1 272 ? 6.713 17.268 4.076 1.00 33.81 272 PRO A C 1
ATOM 2137 O O . PRO A 1 272 ? 7.115 17.251 2.908 1.00 33.81 272 PRO A O 1
ATOM 2140 N N . PRO A 1 273 ? 7.376 17.937 5.035 1.00 38.72 273 PRO A N 1
ATOM 2141 C CA . PRO A 1 273 ? 8.663 18.550 4.767 1.00 38.72 273 PRO A CA 1
ATOM 2142 C C . PRO A 1 273 ? 9.702 17.454 4.526 1.00 38.72 273 PRO A C 1
ATOM 2144 O O . PRO A 1 273 ? 9.918 16.562 5.346 1.00 38.72 273 PRO A O 1
ATOM 2147 N N . THR A 1 274 ? 10.360 17.551 3.377 1.00 37.12 274 THR A N 1
ATOM 2148 C CA . THR A 1 274 ? 11.676 16.973 3.121 1.00 37.12 274 THR A CA 1
ATOM 2149 C C . THR A 1 274 ? 12.620 17.341 4.266 1.00 37.12 274 THR A C 1
ATOM 2151 O O . THR A 1 274 ? 12.856 18.518 4.530 1.00 37.12 274 THR A O 1
ATOM 2154 N N . ARG A 1 275 ? 13.128 16.315 4.959 1.00 35.12 275 ARG A N 1
ATOM 2155 C CA . ARG A 1 275 ? 14.149 16.401 6.012 1.00 35.12 275 ARG A CA 1
ATOM 2156 C C . ARG A 1 275 ? 15.373 17.206 5.545 1.00 35.12 275 ARG A C 1
ATOM 2158 O O . ARG A 1 275 ? 15.994 16.796 4.565 1.00 35.12 275 ARG A O 1
ATOM 2165 N N . PRO A 1 276 ? 15.839 18.204 6.310 1.00 37.19 276 PRO A N 1
ATOM 2166 C CA . PRO A 1 276 ? 17.254 18.528 6.384 1.00 37.19 276 PRO A CA 1
ATOM 2167 C C . PRO A 1 276 ? 17.912 17.646 7.455 1.00 37.19 276 PRO A C 1
ATOM 2169 O O . PRO A 1 276 ? 17.432 17.533 8.583 1.00 37.19 276 PRO A O 1
ATOM 2172 N N . ARG A 1 277 ? 19.018 16.993 7.087 1.00 44.06 277 ARG A N 1
ATOM 2173 C CA . ARG A 1 277 ? 19.940 16.309 8.002 1.00 44.06 277 ARG A CA 1
ATOM 2174 C C . ARG A 1 277 ? 20.601 17.336 8.925 1.00 44.06 277 ARG A C 1
ATOM 2176 O O . ARG A 1 277 ? 21.559 17.960 8.492 1.00 44.06 277 ARG A O 1
ATOM 2183 N N . ILE A 1 278 ? 20.170 17.450 10.180 1.00 36.34 278 ILE A N 1
ATOM 2184 C CA . ILE A 1 278 ? 20.998 17.994 11.270 1.00 36.34 278 ILE A CA 1
ATOM 2185 C C . ILE A 1 278 ? 20.622 17.266 12.566 1.00 36.34 278 ILE A C 1
ATOM 2187 O O . ILE A 1 278 ? 19.585 17.542 13.147 1.00 36.34 278 ILE A O 1
ATOM 2191 N N . CYS A 1 279 ? 21.460 16.316 12.983 1.00 29.05 279 CYS A N 1
ATOM 2192 C CA . CYS A 1 279 ? 21.629 15.878 14.375 1.00 29.05 279 CYS A CA 1
ATOM 2193 C C . CYS A 1 279 ? 22.991 15.174 14.463 1.00 29.05 279 CYS A C 1
ATOM 2195 O O . CYS A 1 279 ? 23.098 13.950 14.470 1.00 29.05 279 CYS A O 1
ATOM 2197 N N . ARG A 1 280 ? 24.054 15.978 14.467 1.00 34.25 280 ARG A N 1
ATOM 2198 C CA . ARG A 1 280 ? 25.358 15.619 15.028 1.00 34.25 280 ARG A CA 1
ATOM 2199 C C . ARG A 1 280 ? 25.583 16.632 16.152 1.00 34.25 280 ARG A C 1
ATOM 2201 O O . ARG A 1 280 ? 25.279 17.797 15.939 1.00 34.25 280 ARG A O 1
ATOM 2208 N N . GLN A 1 281 ? 26.095 16.163 17.289 1.00 31.22 281 GLN A N 1
ATOM 2209 C CA . GLN A 1 281 ? 26.357 16.888 18.548 1.00 31.22 281 GLN A CA 1
ATOM 2210 C C . GLN A 1 281 ? 25.202 16.940 19.561 1.00 31.22 281 GLN A C 1
ATOM 2212 O O . GLN A 1 281 ? 24.467 17.911 19.669 1.00 31.22 281 GLN A O 1
ATOM 2217 N N . ALA A 1 282 ? 25.131 15.882 20.371 1.00 29.31 282 ALA A N 1
ATOM 2218 C CA . ALA A 1 282 ? 24.832 15.970 21.802 1.00 29.31 282 ALA A CA 1
ATOM 2219 C C . ALA A 1 282 ? 25.419 14.727 22.500 1.00 29.31 282 ALA A C 1
ATOM 2221 O O . ALA A 1 282 ? 24.708 13.802 22.882 1.00 29.31 282 ALA A O 1
ATOM 2222 N N . ARG A 1 283 ? 26.752 14.665 22.585 1.00 31.39 283 ARG A N 1
ATOM 2223 C CA . ARG A 1 283 ? 27.502 13.807 23.516 1.00 31.39 283 ARG A CA 1
ATOM 2224 C C . ARG A 1 283 ? 28.800 14.533 23.840 1.00 31.39 283 ARG A C 1
ATOM 2226 O O . ARG A 1 283 ? 29.627 14.703 22.952 1.00 31.39 283 ARG A O 1
ATOM 2233 N N . GLY A 1 284 ? 28.940 14.971 25.085 1.00 28.64 284 GLY A N 1
ATOM 2234 C CA . GLY A 1 284 ? 30.167 15.584 25.587 1.00 28.64 284 GLY A CA 1
ATOM 2235 C C . GLY A 1 284 ? 29.895 16.669 26.618 1.00 28.64 284 GLY A C 1
ATOM 2236 O O . GLY A 1 284 ? 30.023 17.848 26.315 1.00 28.64 284 GLY A O 1
ATOM 2237 N N . SER A 1 285 ? 29.501 16.282 27.830 1.00 26.95 285 SER A N 1
ATOM 2238 C CA . SER A 1 285 ? 29.633 17.139 29.014 1.00 26.95 285 SER A CA 1
ATOM 2239 C C . SER A 1 285 ? 29.795 16.248 30.244 1.00 26.95 285 SER A C 1
ATOM 2241 O O . SER A 1 285 ? 28.810 15.774 30.802 1.00 26.95 285 SER A O 1
ATOM 2243 N N . ALA A 1 286 ? 31.046 15.984 30.621 1.00 28.70 286 ALA A N 1
ATOM 2244 C CA . ALA A 1 286 ? 31.442 15.594 31.971 1.00 28.70 286 ALA A CA 1
ATOM 2245 C C . ALA A 1 286 ? 32.934 15.930 32.170 1.00 28.70 286 ALA A C 1
ATOM 2247 O O . ALA A 1 286 ? 33.784 15.299 31.549 1.00 28.70 286 ALA A O 1
ATOM 2248 N N . GLY A 1 287 ? 33.196 16.917 33.038 1.00 28.08 287 GLY A N 1
ATOM 2249 C CA . GLY A 1 287 ? 34.502 17.310 33.594 1.00 28.08 287 GLY A CA 1
ATOM 2250 C C . GLY A 1 287 ? 35.350 18.226 32.698 1.00 28.08 287 GLY A C 1
ATOM 2251 O O . GLY A 1 287 ? 35.416 18.018 31.498 1.00 28.08 287 GLY A O 1
ATOM 2252 N N . GLN A 1 288 ? 36.047 19.249 33.187 1.00 27.64 288 GLN A N 1
ATOM 2253 C CA . GLN A 1 288 ? 36.209 19.771 34.540 1.00 27.64 288 GLN A CA 1
ATOM 2254 C C . GLN A 1 288 ? 36.906 21.151 34.409 1.00 27.64 288 GLN A C 1
ATOM 2256 O O . GLN A 1 288 ? 37.793 21.296 33.577 1.00 27.64 288 GLN A O 1
ATOM 2261 N N . ASP A 1 289 ? 36.445 22.118 35.202 1.00 28.50 289 ASP A N 1
ATOM 2262 C CA . ASP A 1 289 ? 37.117 23.268 35.828 1.00 28.50 289 ASP A CA 1
ATOM 2263 C C . ASP A 1 289 ? 38.010 24.330 35.120 1.00 28.50 289 ASP A C 1
ATOM 2265 O O . ASP A 1 289 ? 38.970 24.058 34.409 1.00 28.50 289 ASP A O 1
ATOM 2269 N N . HIS A 1 290 ? 37.704 25.568 35.557 1.00 29.78 290 HIS A N 1
ATOM 2270 C CA . HIS A 1 290 ? 38.507 26.783 35.793 1.00 29.78 290 HIS A CA 1
ATOM 2271 C C . HIS A 1 290 ? 38.979 27.710 34.648 1.00 29.78 290 HIS A C 1
ATOM 2273 O O . HIS A 1 290 ? 39.975 27.470 33.980 1.00 29.78 290 HIS A O 1
ATOM 2279 N N . SER A 1 291 ? 38.358 28.903 34.628 1.00 27.41 291 SER A N 1
ATOM 2280 C CA . SER A 1 291 ? 38.985 30.215 34.930 1.00 27.41 291 SER A CA 1
ATOM 2281 C C . SER A 1 291 ? 38.808 31.305 33.859 1.00 27.41 291 SER A C 1
ATOM 2283 O O . SER A 1 291 ? 39.242 31.159 32.725 1.00 27.41 291 SER A O 1
ATOM 2285 N N . GLU A 1 292 ? 38.230 32.420 34.319 1.00 27.73 292 GLU A N 1
ATOM 2286 C CA . GLU A 1 292 ? 38.479 33.817 33.914 1.00 27.73 292 GLU A CA 1
ATOM 2287 C C . GLU A 1 292 ? 37.984 34.352 32.548 1.00 27.73 292 GLU A C 1
ATOM 2289 O O . GLU A 1 292 ? 38.616 34.281 31.501 1.00 27.73 292 GLU A O 1
ATOM 2294 N N . GLN A 1 293 ? 36.826 35.018 32.647 1.00 26.77 293 GLN A N 1
ATOM 2295 C CA . GLN A 1 293 ? 36.467 36.298 32.005 1.00 26.77 293 GLN A CA 1
ATOM 2296 C C . GLN A 1 293 ? 37.479 37.432 32.319 1.00 26.77 293 GLN A C 1
ATOM 2298 O O . GLN A 1 293 ? 38.302 37.234 33.211 1.00 26.77 293 GLN A O 1
ATOM 2303 N N . PRO A 1 294 ? 37.330 38.678 31.797 1.00 41.03 294 PRO A N 1
ATOM 2304 C CA . PRO A 1 294 ? 36.426 39.226 30.761 1.00 41.03 294 PRO A CA 1
ATOM 2305 C C . PRO A 1 294 ? 37.259 39.976 29.672 1.00 41.03 294 PRO A C 1
ATOM 2307 O O . PRO A 1 294 ? 38.478 39.919 29.695 1.00 41.03 294 PRO A O 1
ATOM 2310 N N . SER A 1 295 ? 36.749 40.644 28.633 1.00 27.73 295 SER A N 1
ATOM 2311 C CA . SER A 1 295 ? 35.849 41.802 28.652 1.00 27.73 295 SER A CA 1
ATOM 2312 C C . SER A 1 295 ? 35.679 42.363 27.231 1.00 27.73 295 SER A C 1
ATOM 2314 O O . SER A 1 295 ? 36.656 42.369 26.491 1.00 27.73 295 SER A O 1
ATOM 2316 N N . THR A 1 296 ? 34.478 42.910 26.957 1.00 27.53 296 THR A N 1
ATOM 2317 C CA . THR A 1 296 ? 34.183 44.160 26.195 1.00 27.53 296 THR A CA 1
ATOM 2318 C C . THR A 1 296 ? 34.709 44.284 24.755 1.00 27.53 296 THR A C 1
ATOM 2320 O O . THR A 1 296 ? 35.844 43.958 24.467 1.00 27.53 296 THR A O 1
ATOM 2323 N N . SER A 1 297 ? 34.012 44.843 23.774 1.00 28.69 297 SER A N 1
ATOM 2324 C CA . SER A 1 297 ? 32.787 45.642 23.686 1.00 28.69 297 SER A CA 1
ATOM 2325 C C . SER A 1 297 ? 32.575 45.930 22.192 1.00 28.69 297 SER A C 1
ATOM 2327 O O . SER A 1 297 ? 33.551 45.956 21.454 1.00 28.69 297 SER A O 1
ATOM 2329 N N . GLU A 1 298 ? 31.316 46.179 21.817 1.00 29.09 298 GLU A N 1
ATOM 2330 C CA . GLU A 1 298 ? 30.862 47.193 20.840 1.00 29.09 298 GLU A CA 1
ATOM 2331 C C . GLU A 1 298 ? 31.465 47.167 19.419 1.00 29.09 298 GLU A C 1
ATOM 2333 O O . GLU A 1 298 ? 32.661 47.282 19.205 1.00 29.09 298 GLU A O 1
ATOM 2338 N N . ALA A 1 299 ? 30.639 46.881 18.406 1.00 27.88 299 ALA A N 1
ATOM 2339 C CA . ALA A 1 299 ? 29.906 47.897 17.629 1.00 27.88 299 ALA A CA 1
ATOM 2340 C C . ALA A 1 299 ? 30.896 48.758 16.813 1.00 27.88 299 ALA A C 1
ATOM 2342 O O . ALA A 1 299 ? 31.831 49.332 17.342 1.00 27.88 299 ALA A O 1
ATOM 2343 N N . THR A 1 300 ? 30.790 48.921 15.503 1.00 28.39 300 THR A N 1
ATOM 2344 C CA . THR A 1 300 ? 29.608 49.240 14.711 1.00 28.39 300 THR A CA 1
ATOM 2345 C C . THR A 1 300 ? 30.079 49.294 13.254 1.00 28.39 300 THR A C 1
ATOM 2347 O O . THR A 1 300 ? 31.233 49.617 12.993 1.00 28.39 300 THR A O 1
ATOM 2350 N N . ASP A 1 301 ? 29.140 49.018 12.359 1.00 27.06 301 ASP A N 1
ATOM 2351 C CA . ASP A 1 301 ? 28.891 49.733 11.110 1.00 27.06 301 ASP A CA 1
ATOM 2352 C C . ASP A 1 301 ? 29.944 49.859 10.005 1.00 27.06 301 ASP A C 1
ATOM 2354 O O . ASP A 1 301 ? 30.968 50.522 10.127 1.00 27.06 301 ASP A O 1
ATOM 2358 N N . THR A 1 302 ? 29.436 49.457 8.830 1.00 29.75 302 THR A N 1
ATOM 2359 C CA . THR A 1 302 ? 29.574 50.112 7.518 1.00 29.75 302 THR A CA 1
ATOM 2360 C C . THR A 1 302 ? 30.952 50.088 6.876 1.00 29.75 302 THR A C 1
ATOM 2362 O O . THR A 1 302 ? 31.977 50.173 7.525 1.00 29.75 302 THR A O 1
ATOM 2365 N N . ALA A 1 303 ? 31.096 50.080 5.566 1.00 27.50 303 ALA A N 1
ATOM 2366 C CA . ALA A 1 303 ? 30.304 49.738 4.391 1.00 27.50 303 ALA A CA 1
ATOM 2367 C C . ALA A 1 303 ? 31.286 50.003 3.236 1.00 27.50 303 ALA A C 1
ATOM 2369 O O . ALA A 1 303 ? 32.238 50.768 3.411 1.00 27.50 303 ALA A O 1
ATOM 2370 N N . SER A 1 304 ? 30.961 49.478 2.055 1.00 28.97 304 SER A N 1
ATOM 2371 C CA . SER A 1 304 ? 31.530 49.856 0.747 1.00 28.97 304 SER A CA 1
ATOM 2372 C C . SER A 1 304 ? 33.008 49.496 0.544 1.00 28.97 304 SER A C 1
ATOM 2374 O O . SER A 1 304 ? 33.895 49.941 1.257 1.00 28.97 304 SER A O 1
ATOM 2376 N N . GLU A 1 305 ? 33.270 48.505 -0.306 1.00 29.70 305 GLU A N 1
ATOM 2377 C CA . GLU A 1 305 ? 33.470 48.703 -1.755 1.00 29.70 305 GLU A CA 1
ATOM 2378 C C . GLU A 1 305 ? 34.803 49.409 -2.024 1.00 29.70 305 GLU A C 1
ATOM 2380 O O . GLU A 1 305 ? 34.961 50.590 -1.746 1.00 29.70 305 GLU A O 1
ATOM 2385 N N . GLU A 1 306 ? 35.776 48.657 -2.530 1.00 30.98 306 GLU A N 1
ATOM 2386 C CA . GLU A 1 306 ? 36.251 48.747 -3.918 1.00 30.98 306 GLU A CA 1
ATOM 2387 C C . GLU A 1 306 ? 37.580 47.971 -4.040 1.00 30.98 306 GLU A C 1
ATOM 2389 O O . GLU A 1 306 ? 38.557 48.225 -3.335 1.00 30.98 306 GLU A O 1
ATOM 2394 N N . ASP A 1 307 ? 37.575 46.984 -4.943 1.00 35.62 307 ASP A N 1
ATOM 2395 C CA . ASP A 1 307 ? 38.733 46.531 -5.735 1.00 35.62 307 ASP A CA 1
ATOM 2396 C C . ASP A 1 307 ? 39.549 47.745 -6.254 1.00 35.62 307 ASP A C 1
ATOM 2398 O O . ASP A 1 307 ? 38.941 48.804 -6.409 1.00 35.62 307 ASP A O 1
ATOM 2402 N N . PRO A 1 308 ? 40.842 47.655 -6.663 1.00 44.12 308 PRO A N 1
ATOM 2403 C CA . PRO A 1 308 ? 41.427 46.517 -7.390 1.00 44.12 308 PRO A CA 1
ATOM 2404 C C . PRO A 1 308 ? 42.949 46.296 -7.182 1.00 44.12 308 PRO A C 1
ATOM 2406 O O . PRO A 1 308 ? 43.645 47.095 -6.565 1.00 44.12 308 PRO A O 1
ATOM 2409 N N . SER A 1 309 ? 43.486 45.291 -7.895 1.00 28.95 309 SER A N 1
ATOM 2410 C CA . SER A 1 309 ? 44.890 45.188 -8.363 1.00 28.95 309 SER A CA 1
ATOM 2411 C C . SER A 1 309 ? 45.940 44.915 -7.268 1.00 28.95 309 SER A C 1
ATOM 2413 O O . SER A 1 309 ? 45.870 45.440 -6.173 1.00 28.95 309 SER A O 1
ATOM 2415 N N . SER A 1 310 ? 46.985 44.115 -7.427 1.00 30.44 310 SER A N 1
ATOM 2416 C CA . SER A 1 310 ? 47.634 43.441 -8.550 1.00 30.44 310 SER A CA 1
ATOM 2417 C C . SER A 1 310 ? 48.858 42.727 -7.961 1.00 30.44 310 SER A C 1
ATOM 2419 O O . SER A 1 310 ? 49.414 43.258 -7.004 1.00 30.44 310 SER A O 1
ATOM 2421 N N . GLN A 1 311 ? 49.342 41.666 -8.626 1.00 28.47 311 GLN A N 1
ATOM 2422 C CA . GLN A 1 311 ? 50.705 41.105 -8.477 1.00 28.47 311 GLN A CA 1
ATOM 2423 C C . GLN A 1 311 ? 50.938 40.413 -7.111 1.00 28.47 311 GLN A C 1
ATOM 2425 O O . GLN A 1 311 ? 50.388 40.810 -6.100 1.00 28.47 311 GLN A O 1
ATOM 2430 N N . SER A 1 312 ? 51.654 39.305 -6.974 1.00 31.20 312 SER A N 1
ATOM 2431 C CA . SER A 1 312 ? 52.743 38.710 -7.739 1.00 31.20 312 SER A CA 1
ATOM 2432 C C . SER A 1 312 ? 52.921 37.255 -7.264 1.00 31.20 312 SER A C 1
ATOM 2434 O O . SER A 1 312 ? 52.550 36.921 -6.145 1.00 31.20 312 SER A O 1
ATOM 2436 N N . GLU A 1 313 ? 53.512 36.443 -8.142 1.00 31.88 313 GLU A N 1
ATOM 2437 C CA . GLU A 1 313 ? 54.560 35.452 -7.831 1.00 31.88 313 GLU A CA 1
ATOM 2438 C C . GLU A 1 313 ? 54.231 34.263 -6.905 1.00 31.88 313 GLU A C 1
ATOM 2440 O O . GLU A 1 313 ? 54.128 34.361 -5.688 1.00 31.88 313 GLU A O 1
ATOM 2445 N N . ASP A 1 314 ? 54.042 33.113 -7.561 1.00 31.69 314 ASP A N 1
ATOM 2446 C CA . ASP A 1 314 ? 55.005 31.997 -7.564 1.00 31.69 314 ASP A CA 1
ATOM 2447 C C . ASP A 1 314 ? 55.835 31.822 -6.281 1.00 31.69 314 ASP A C 1
ATOM 2449 O O . ASP A 1 314 ? 56.745 32.598 -6.022 1.00 31.69 314 ASP A O 1
ATOM 2453 N N . ASP A 1 315 ? 55.559 30.755 -5.528 1.00 33.12 315 ASP A N 1
ATOM 2454 C CA . ASP A 1 315 ? 56.627 29.958 -4.924 1.00 33.12 315 ASP A CA 1
ATOM 2455 C C . ASP A 1 315 ? 56.109 28.573 -4.506 1.00 33.12 315 ASP A C 1
ATOM 2457 O O . ASP A 1 315 ? 55.251 28.391 -3.637 1.00 33.12 315 ASP A O 1
ATOM 2461 N N . THR A 1 316 ? 56.655 27.572 -5.190 1.00 40.72 316 THR A N 1
ATOM 2462 C CA . THR A 1 316 ? 56.712 26.153 -4.821 1.00 40.72 316 THR A CA 1
ATOM 2463 C C . THR A 1 316 ? 57.084 25.945 -3.347 1.00 40.72 316 THR A C 1
ATOM 2465 O O . THR A 1 316 ? 57.865 26.711 -2.787 1.00 40.72 316 THR A O 1
ATOM 2468 N N . PRO A 1 317 ? 56.688 24.805 -2.752 1.00 38.41 317 PRO A N 1
ATOM 2469 C CA . PRO A 1 317 ? 57.779 23.966 -2.269 1.00 38.41 317 PRO A CA 1
ATOM 2470 C C . PRO A 1 317 ? 57.607 22.466 -2.519 1.00 38.41 317 PRO A C 1
ATOM 2472 O O . PRO A 1 317 ? 56.564 21.848 -2.305 1.00 38.41 317 PRO A O 1
ATOM 2475 N N . GLU A 1 318 ? 58.738 21.936 -2.965 1.00 29.95 318 GLU A N 1
ATOM 2476 C CA . GLU A 1 318 ? 59.303 20.607 -2.783 1.00 29.95 318 GLU A CA 1
ATOM 2477 C C . GLU A 1 318 ? 58.696 19.703 -1.696 1.00 29.95 318 GLU A C 1
ATOM 2479 O O . GLU A 1 318 ? 58.531 20.051 -0.527 1.00 29.95 318 GLU A O 1
ATOM 2484 N N . MET A 1 319 ? 58.506 18.454 -2.122 1.00 35.81 319 MET A N 1
ATOM 2485 C CA . MET A 1 319 ? 58.552 17.236 -1.316 1.00 35.81 319 MET A CA 1
ATOM 2486 C C . MET A 1 319 ? 59.746 17.209 -0.348 1.00 35.81 319 MET A C 1
ATOM 2488 O O . MET A 1 319 ? 60.855 17.589 -0.720 1.00 35.81 319 MET A O 1
ATOM 2492 N N . PRO A 1 320 ? 59.581 16.538 0.802 1.00 38.88 320 PRO A N 1
ATOM 2493 C CA . PRO A 1 320 ? 60.375 15.322 0.962 1.00 38.88 320 PRO A CA 1
ATOM 2494 C C . PRO A 1 320 ? 59.595 14.153 1.585 1.00 38.88 320 PRO A C 1
ATOM 2496 O O . PRO A 1 320 ? 58.756 14.305 2.469 1.00 38.88 320 PRO A O 1
ATOM 2499 N N . ALA A 1 321 ? 59.947 12.954 1.136 1.00 33.62 321 ALA A N 1
ATOM 2500 C CA . ALA A 1 321 ? 59.865 11.708 1.899 1.00 33.62 321 ALA A CA 1
ATOM 2501 C C . ALA A 1 321 ? 61.321 11.276 2.209 1.00 33.62 321 ALA A C 1
ATOM 2503 O O . ALA A 1 321 ? 62.231 11.908 1.664 1.00 33.62 321 ALA A O 1
ATOM 2504 N N . PRO A 1 322 ? 61.611 10.168 2.921 1.00 49.94 322 PRO A N 1
ATOM 2505 C CA . PRO A 1 322 ? 60.787 9.302 3.782 1.00 49.94 322 PRO A CA 1
ATOM 2506 C C . PRO A 1 322 ? 61.467 9.008 5.152 1.00 49.94 322 PRO A C 1
ATOM 2508 O O . PRO A 1 322 ? 62.626 9.358 5.341 1.00 49.94 322 PRO A O 1
ATOM 2511 N N . ALA A 1 323 ? 60.780 8.320 6.079 1.00 29.59 323 ALA A N 1
ATOM 2512 C CA . ALA A 1 323 ? 61.311 7.171 6.850 1.00 29.59 323 ALA A CA 1
ATOM 2513 C C . ALA A 1 323 ? 60.404 6.770 8.037 1.00 29.59 323 ALA A C 1
ATOM 2515 O O . ALA A 1 323 ? 60.070 7.589 8.883 1.00 29.59 323 ALA A O 1
ATOM 2516 N N . GLU A 1 324 ? 60.091 5.469 8.063 1.00 30.23 324 GLU A N 1
ATOM 2517 C CA . GLU A 1 324 ? 60.030 4.564 9.225 1.00 30.23 324 GLU A CA 1
ATOM 2518 C C . GLU A 1 324 ? 59.013 4.799 10.359 1.00 30.23 324 GLU A C 1
ATOM 2520 O O . GLU A 1 324 ? 59.124 5.723 11.153 1.00 30.23 324 GLU A O 1
ATOM 2525 N N . SER A 1 325 ? 58.098 3.834 10.538 1.00 29.78 325 SER A N 1
ATOM 2526 C CA . SER A 1 325 ? 57.993 3.079 11.800 1.00 29.78 325 SER A CA 1
ATOM 2527 C C . SER A 1 325 ? 56.942 1.959 11.710 1.00 29.78 325 SER A C 1
ATOM 2529 O O . SER A 1 325 ? 55.783 2.167 11.360 1.00 29.78 325 SER A O 1
ATOM 2531 N N . SER A 1 326 ? 57.430 0.765 12.026 1.00 30.89 326 SER A N 1
ATOM 2532 C CA . SER A 1 326 ? 56.820 -0.542 12.293 1.00 30.89 326 SER A CA 1
ATOM 2533 C C . SER A 1 326 ? 55.418 -0.604 12.921 1.00 30.89 326 SER A C 1
ATOM 2535 O O . SER A 1 326 ? 55.159 0.069 13.915 1.00 30.89 326 SER A O 1
ATOM 2537 N N . CYS A 1 327 ? 54.612 -1.579 12.475 1.00 30.33 327 CYS A N 1
ATOM 2538 C CA . CYS A 1 327 ? 53.759 -2.426 13.329 1.00 30.33 327 CYS A CA 1
ATOM 2539 C C . CYS A 1 327 ? 53.602 -3.829 12.692 1.00 30.33 327 CYS A C 1
ATOM 2541 O O . CYS A 1 327 ? 53.627 -3.920 11.463 1.00 30.33 327 CYS A O 1
ATOM 2543 N N . PRO A 1 328 ? 53.496 -4.906 13.496 1.00 43.22 328 PRO A N 1
ATOM 2544 C CA . PRO A 1 328 ? 53.803 -6.268 13.068 1.00 43.22 328 PRO A CA 1
ATOM 2545 C C . PRO A 1 328 ? 52.593 -7.088 12.598 1.00 43.22 328 PRO A C 1
ATOM 2547 O O . PRO A 1 328 ? 51.435 -6.769 12.864 1.00 43.22 328 PRO A O 1
ATOM 2550 N N . GLU A 1 329 ? 52.945 -8.171 11.910 1.00 36.03 329 GLU A N 1
ATOM 2551 C CA . GLU A 1 329 ? 52.130 -9.305 11.486 1.00 36.03 329 GLU A CA 1
ATOM 2552 C C . GLU A 1 329 ? 51.521 -10.074 12.670 1.00 36.03 329 GLU A C 1
ATOM 2554 O O . GLU A 1 329 ? 52.224 -10.396 13.625 1.00 36.03 329 GLU A O 1
ATOM 2559 N N . GLU A 1 330 ? 50.261 -10.497 12.539 1.00 31.73 330 GLU A N 1
ATOM 2560 C CA . GLU A 1 330 ? 49.771 -11.732 13.158 1.00 31.73 330 GLU A CA 1
ATOM 2561 C C . GLU A 1 330 ? 48.972 -12.533 12.121 1.00 31.73 330 GLU A C 1
ATOM 2563 O O . GLU A 1 330 ? 48.063 -12.030 11.458 1.00 31.73 330 GLU A O 1
ATOM 2568 N N . SER A 1 331 ? 49.385 -13.788 11.962 1.00 35.41 331 SER A N 1
ATOM 2569 C CA . SER A 1 331 ? 48.801 -14.829 11.114 1.00 35.41 331 SER A CA 1
ATOM 2570 C C . SER A 1 331 ? 48.019 -15.848 11.970 1.00 35.41 331 SER A C 1
ATOM 2572 O O . SER A 1 331 ? 48.099 -15.800 13.197 1.00 35.41 331 SER A O 1
ATOM 2574 N N . PRO A 1 332 ? 47.228 -16.746 11.350 1.00 42.75 332 PRO A N 1
ATOM 2575 C CA . PRO A 1 332 ? 46.015 -17.313 11.933 1.00 42.75 332 PRO A CA 1
ATOM 2576 C C . PRO A 1 332 ? 46.216 -18.692 12.581 1.00 42.75 332 PRO A C 1
ATOM 2578 O O . PRO A 1 332 ? 47.093 -19.462 12.202 1.00 42.75 332 PRO A O 1
ATOM 2581 N N . GLY A 1 333 ? 45.311 -19.050 13.487 1.00 31.28 333 GLY A N 1
ATOM 2582 C CA . GLY A 1 333 ? 45.071 -20.421 13.945 1.00 31.28 333 GLY A CA 1
ATOM 2583 C C . GLY A 1 333 ? 43.689 -20.483 14.597 1.00 31.28 333 GLY A C 1
ATOM 2584 O O . GLY A 1 333 ? 43.191 -19.468 15.067 1.00 31.28 333 GLY A O 1
ATOM 2585 N N . ALA A 1 334 ? 42.967 -21.588 14.668 1.00 32.72 334 ALA A N 1
ATOM 2586 C CA . ALA A 1 334 ? 43.101 -22.944 14.162 1.00 32.72 334 ALA A CA 1
ATOM 2587 C C . ALA A 1 334 ? 41.704 -23.560 14.385 1.00 32.72 334 ALA A C 1
ATOM 2589 O O . ALA A 1 334 ? 41.060 -23.273 15.398 1.00 32.72 334 ALA A O 1
ATOM 2590 N N . GLU A 1 335 ? 41.217 -24.365 13.448 1.00 42.38 335 GLU A N 1
ATOM 2591 C CA . GLU A 1 335 ? 40.033 -25.205 13.653 1.00 42.38 335 GLU A CA 1
ATOM 2592 C C . GLU A 1 335 ? 40.358 -26.350 14.626 1.00 42.38 335 GLU A C 1
ATOM 2594 O O . GLU A 1 335 ? 41.475 -26.873 14.584 1.00 42.38 335 GLU A O 1
ATOM 2599 N N . PRO A 1 336 ? 39.390 -26.825 15.428 1.00 42.34 336 PRO A N 1
ATOM 2600 C CA . PRO A 1 336 ? 39.426 -28.185 15.928 1.00 42.34 336 PRO A CA 1
ATOM 2601 C C . PRO A 1 336 ? 38.290 -29.016 15.325 1.00 42.34 336 PRO A C 1
ATOM 2603 O O . PRO A 1 336 ? 37.105 -28.796 15.578 1.00 42.34 336 PRO A O 1
ATOM 2606 N N . SER A 1 337 ? 38.708 -30.019 14.560 1.00 37.12 337 SER A N 1
ATOM 2607 C CA . SER A 1 337 ? 38.018 -31.283 14.335 1.00 37.12 337 SER A CA 1
ATOM 2608 C C . SER A 1 337 ? 37.783 -32.011 15.664 1.00 37.12 337 SER A C 1
ATOM 2610 O O . SER A 1 337 ? 38.723 -32.186 16.441 1.00 37.12 337 SER A O 1
ATOM 2612 N N . ILE A 1 338 ? 36.557 -32.477 15.905 1.00 41.69 338 ILE A N 1
ATOM 2613 C CA . ILE A 1 338 ? 36.263 -33.495 16.920 1.00 41.69 338 ILE A CA 1
ATOM 2614 C C . ILE A 1 338 ? 35.726 -34.712 16.172 1.00 41.69 338 ILE A C 1
ATOM 2616 O O . ILE A 1 338 ? 34.655 -34.653 15.568 1.00 41.69 338 ILE A O 1
ATOM 2620 N N . GLU A 1 339 ? 36.536 -35.766 16.181 1.00 38.16 339 GLU A N 1
ATOM 2621 C CA . GLU A 1 339 ? 36.191 -37.113 15.745 1.00 38.16 339 GLU A CA 1
ATOM 2622 C C . GLU A 1 339 ? 35.386 -37.856 16.818 1.00 38.16 339 GLU A C 1
ATOM 2624 O O . GLU A 1 339 ? 35.430 -37.534 18.008 1.00 38.16 339 GLU A O 1
ATOM 2629 N N . ASP A 1 340 ? 34.661 -38.847 16.306 1.00 37.44 340 ASP A N 1
ATOM 2630 C CA . ASP A 1 340 ? 33.992 -39.969 16.951 1.00 37.44 340 ASP A CA 1
ATOM 2631 C C . ASP A 1 340 ? 34.602 -40.461 18.269 1.00 37.44 340 ASP A C 1
ATOM 2633 O O . ASP A 1 340 ? 35.801 -40.717 18.364 1.00 37.44 340 ASP A O 1
ATOM 2637 N N . ASP A 1 341 ? 33.723 -40.787 19.222 1.00 39.09 341 ASP A N 1
ATOM 2638 C CA . ASP A 1 341 ? 33.947 -41.980 20.033 1.00 39.09 341 ASP A CA 1
ATOM 2639 C C . ASP A 1 341 ? 32.619 -42.679 20.364 1.00 39.09 341 ASP A C 1
ATOM 2641 O O . ASP A 1 341 ? 31.723 -42.167 21.040 1.00 39.09 341 ASP A O 1
ATOM 2645 N N . SER A 1 342 ? 32.506 -43.875 19.806 1.00 45.19 342 SER A N 1
ATOM 2646 C CA . SER A 1 342 ? 31.481 -44.890 20.004 1.00 45.19 342 SER A CA 1
ATOM 2647 C C . SER A 1 342 ? 31.458 -45.440 21.432 1.00 45.19 342 SER A C 1
ATOM 2649 O O . SER A 1 342 ? 32.514 -45.744 21.984 1.00 45.19 342 SER A O 1
ATOM 2651 N N . ARG A 1 343 ? 30.262 -45.718 21.975 1.00 34.78 343 ARG A N 1
ATOM 2652 C CA . ARG A 1 343 ? 30.044 -46.866 22.877 1.00 34.78 343 ARG A CA 1
ATOM 2653 C C . ARG A 1 343 ? 28.565 -47.199 23.081 1.00 34.78 343 ARG A C 1
ATOM 2655 O O . ARG A 1 343 ? 27.793 -46.406 23.612 1.00 34.78 343 ARG A O 1
ATOM 2662 N N . GLU A 1 344 ? 28.221 -48.409 22.653 1.00 43.84 344 GLU A N 1
ATOM 2663 C CA . GLU A 1 344 ? 27.083 -49.204 23.113 1.00 43.84 344 GLU A CA 1
ATOM 2664 C C . GLU A 1 344 ? 27.208 -49.462 24.626 1.00 43.84 344 GLU A C 1
ATOM 2666 O O . GLU A 1 344 ? 28.320 -49.670 25.108 1.00 43.84 344 GLU A O 1
ATOM 2671 N N . ASP A 1 345 ? 26.097 -49.446 25.372 1.00 34.34 345 ASP A N 1
ATOM 2672 C CA . ASP A 1 345 ? 25.601 -50.658 26.041 1.00 34.34 345 ASP A CA 1
ATOM 2673 C C . ASP A 1 345 ? 24.334 -50.426 26.891 1.00 34.34 345 ASP A C 1
ATOM 2675 O O . ASP A 1 345 ? 24.279 -49.560 27.760 1.00 34.34 345 ASP A O 1
ATOM 2679 N N . SER A 1 346 ? 23.361 -51.311 26.656 1.00 33.38 346 SER A N 1
ATOM 2680 C CA . SER A 1 346 ? 22.566 -52.035 27.660 1.00 33.38 346 SER A CA 1
ATOM 2681 C C . SER A 1 346 ? 21.577 -51.299 28.595 1.00 33.38 346 SER A C 1
ATOM 2683 O O . SER A 1 346 ? 21.923 -50.573 29.522 1.00 33.38 346 SER A O 1
ATOM 2685 N N . ALA A 1 347 ? 20.294 -51.644 28.410 1.00 37.84 347 ALA A N 1
ATOM 2686 C CA . ALA A 1 347 ? 19.196 -51.519 29.380 1.00 37.84 347 ALA A CA 1
ATOM 2687 C C . ALA A 1 347 ? 19.452 -52.390 30.646 1.00 37.84 347 ALA A C 1
ATOM 2689 O O . ALA A 1 347 ? 20.304 -53.280 30.579 1.00 37.84 347 ALA A O 1
ATOM 2690 N N . PRO A 1 348 ? 18.736 -52.212 31.785 1.00 48.66 348 PRO A N 1
ATOM 2691 C CA . PRO A 1 348 ? 17.319 -52.603 31.890 1.00 48.66 348 PRO A CA 1
ATOM 2692 C C . PRO A 1 348 ? 16.433 -51.714 32.798 1.00 48.66 348 PRO A C 1
ATOM 2694 O O . PRO A 1 348 ? 16.899 -50.864 33.553 1.00 48.66 348 PRO A O 1
ATOM 2697 N N . ALA A 1 349 ? 15.121 -51.959 32.714 1.00 39.31 349 ALA A N 1
ATOM 2698 C CA . ALA A 1 349 ? 14.076 -51.459 33.615 1.00 39.31 349 ALA A CA 1
ATOM 2699 C C . ALA A 1 349 ? 14.242 -51.957 35.069 1.00 39.31 349 ALA A C 1
ATOM 2701 O O . ALA A 1 349 ? 14.993 -52.905 35.319 1.00 39.31 349 ALA A O 1
ATOM 2702 N N . PRO A 1 350 ? 13.475 -51.383 36.017 1.00 50.81 350 PRO A N 1
ATOM 2703 C CA . PRO A 1 350 ? 12.447 -52.231 36.628 1.00 50.81 350 PRO A CA 1
ATOM 2704 C C . PRO A 1 350 ? 11.101 -51.550 36.955 1.00 50.81 350 PRO A C 1
ATOM 2706 O O . PRO A 1 350 ? 10.996 -50.338 37.139 1.00 50.81 350 PRO A O 1
ATOM 2709 N N . ASP A 1 351 ? 10.104 -52.438 37.045 1.00 33.91 351 ASP A N 1
ATOM 2710 C CA . ASP A 1 351 ? 8.836 -52.422 37.797 1.00 33.91 351 ASP A CA 1
ATOM 2711 C C . ASP A 1 351 ? 8.860 -51.626 39.125 1.00 33.91 351 ASP A C 1
ATOM 2713 O O . ASP A 1 351 ? 9.902 -51.492 39.757 1.00 33.91 351 ASP A O 1
ATOM 2717 N N . GLY A 1 352 ? 7.755 -51.140 39.702 1.00 32.28 352 GLY A N 1
ATOM 2718 C CA . GLY A 1 352 ? 6.331 -51.297 39.412 1.00 32.28 352 GLY A CA 1
ATOM 2719 C C . GLY A 1 352 ? 5.467 -50.806 40.595 1.00 32.28 352 GLY A C 1
ATOM 2720 O O . GLY A 1 352 ? 5.998 -50.370 41.616 1.00 32.28 352 GLY A O 1
ATOM 2721 N N . SER A 1 353 ? 4.141 -50.980 40.459 1.00 34.50 353 SER A N 1
ATOM 2722 C CA . SER A 1 353 ? 3.066 -50.924 41.488 1.00 34.50 353 SER A CA 1
ATOM 2723 C C . SER A 1 353 ? 2.718 -49.545 42.095 1.00 34.50 353 SER A C 1
ATOM 2725 O O . SER A 1 353 ? 3.596 -48.733 42.336 1.00 34.50 353 SER A O 1
ATOM 2727 N N . ALA A 1 354 ? 1.477 -49.178 42.431 1.00 33.34 354 ALA A N 1
ATOM 2728 C CA . ALA A 1 354 ? 0.128 -49.736 42.284 1.00 33.34 354 ALA A CA 1
ATOM 2729 C C . ALA A 1 354 ? -0.878 -48.648 42.738 1.00 33.34 354 ALA A C 1
ATOM 2731 O O . ALA A 1 354 ? -0.537 -47.879 43.635 1.00 33.34 354 ALA A O 1
ATOM 2732 N N . LEU A 1 355 ? -2.086 -48.605 42.152 1.00 37.88 355 LEU A N 1
ATOM 2733 C CA . LEU A 1 355 ? -3.399 -48.446 42.825 1.00 37.88 355 LEU A CA 1
ATOM 2734 C C . LEU A 1 355 ? -4.525 -48.179 41.797 1.00 37.88 355 LEU A C 1
ATOM 2736 O O . LEU A 1 355 ? -4.615 -47.099 41.218 1.00 37.88 355 LEU A O 1
ATOM 2740 N N . GLU A 1 356 ? -5.296 -49.244 41.543 1.00 36.53 356 GLU A N 1
ATOM 2741 C CA . GLU A 1 356 ? -6.775 -49.383 41.525 1.00 36.53 356 GLU A CA 1
ATOM 2742 C C . GLU A 1 356 ? -7.619 -48.102 41.778 1.00 36.53 356 GLU A C 1
ATOM 2744 O O . GLU A 1 356 ? -7.224 -47.242 42.556 1.00 36.53 356 GLU A O 1
ATOM 2749 N N . ASP A 1 357 ? -8.827 -47.880 41.239 1.00 35.03 357 ASP A N 1
ATOM 2750 C CA . ASP A 1 357 ? -9.848 -48.774 40.673 1.00 35.03 357 ASP A CA 1
ATOM 2751 C C . ASP A 1 357 ? -10.976 -47.952 39.992 1.00 35.03 357 ASP A C 1
ATOM 2753 O O . ASP A 1 357 ? -11.200 -46.795 40.357 1.00 35.03 357 ASP A O 1
ATOM 2757 N N . GLY A 1 358 ? -11.762 -48.574 39.093 1.00 31.72 358 GLY A N 1
ATOM 2758 C CA . GLY A 1 358 ? -13.177 -48.198 38.882 1.00 31.72 358 GLY A CA 1
ATOM 2759 C C . GLY A 1 358 ? -13.679 -47.912 37.452 1.00 31.72 358 GLY A C 1
ATOM 2760 O O . GLY A 1 358 ? -13.999 -46.771 37.126 1.00 31.72 358 GLY A O 1
ATOM 2761 N N . LEU A 1 359 ? -13.856 -48.956 36.629 1.00 38.06 359 LEU A N 1
ATOM 2762 C CA . LEU A 1 359 ? -14.802 -49.000 35.485 1.00 38.06 359 LEU A CA 1
ATOM 2763 C C . LEU A 1 359 ? -16.206 -49.457 35.969 1.00 38.06 359 LEU A C 1
ATOM 2765 O O . LEU A 1 359 ? -16.297 -49.993 37.075 1.00 38.06 359 LEU A O 1
ATOM 2769 N N . PRO A 1 360 ? -17.303 -49.282 35.190 1.00 51.84 360 PRO A N 1
ATOM 2770 C CA . PRO A 1 360 ? -17.694 -50.268 34.154 1.00 51.84 360 PRO A CA 1
ATOM 2771 C C . PRO A 1 360 ? -18.309 -49.611 32.883 1.00 51.84 360 PRO A C 1
ATOM 2773 O O . PRO A 1 360 ? -19.102 -48.682 32.959 1.00 51.84 360 PRO A O 1
ATOM 2776 N N . SER A 1 361 ? -17.826 -49.921 31.674 1.00 37.19 361 SER A N 1
ATOM 2777 C CA . SER A 1 361 ? -18.222 -51.030 30.775 1.00 37.19 361 SER A CA 1
ATOM 2778 C C . SER A 1 361 ? -19.317 -50.667 29.754 1.00 37.19 361 SER A C 1
ATOM 2780 O O . SER A 1 361 ? -20.407 -50.250 30.134 1.00 37.19 361 SER A O 1
ATOM 2782 N N . GLY A 1 362 ? -19.047 -50.927 28.468 1.00 29.53 362 GLY A N 1
ATOM 2783 C CA . GLY A 1 362 ? -20.014 -50.797 27.372 1.00 29.53 362 GLY A CA 1
ATOM 2784 C C . GLY A 1 362 ? -19.487 -51.244 25.999 1.00 29.53 362 GLY A C 1
ATOM 2785 O O . GLY A 1 362 ? -19.369 -50.425 25.101 1.00 29.53 362 GLY A O 1
ATOM 2786 N N . SER A 1 363 ? -19.143 -52.535 25.886 1.00 31.34 363 SER A N 1
ATOM 2787 C CA . SER A 1 363 ? -19.214 -53.426 24.699 1.00 31.34 363 SER A CA 1
ATOM 2788 C C . SER A 1 363 ? -18.743 -52.971 23.295 1.00 31.34 363 SER A C 1
ATOM 2790 O O . SER A 1 363 ? -19.419 -52.225 22.593 1.00 31.34 363 SER A O 1
ATOM 2792 N N . SER A 1 364 ? -17.652 -53.608 22.844 1.00 31.69 364 SER A N 1
ATOM 2793 C CA . SER A 1 364 ? -17.223 -53.894 21.448 1.00 31.69 364 SER A CA 1
ATOM 2794 C C . SER A 1 364 ? -18.189 -54.912 20.751 1.00 31.69 364 SER A C 1
ATOM 2796 O O . SER A 1 364 ? -19.151 -55.282 21.429 1.00 31.69 364 SER A O 1
ATOM 2798 N N . PRO A 1 365 ? -17.998 -55.466 19.509 1.00 44.72 365 PRO A N 1
ATOM 2799 C CA . PRO A 1 365 ? -16.736 -55.754 18.795 1.00 44.72 365 PRO A CA 1
ATOM 2800 C C . PRO A 1 365 ? -16.718 -55.647 17.232 1.00 44.72 365 PRO A C 1
ATOM 2802 O O . PRO A 1 365 ? -17.711 -55.266 16.613 1.00 44.72 365 PRO A O 1
ATOM 2805 N N . PRO A 1 366 ? -15.556 -55.965 16.604 1.00 58.44 366 PRO A N 1
ATOM 2806 C CA . PRO A 1 366 ? -15.192 -55.735 15.199 1.00 58.44 366 PRO A CA 1
ATOM 2807 C C . PRO A 1 366 ? -15.055 -57.044 14.382 1.00 58.44 366 PRO A C 1
ATOM 2809 O O . PRO A 1 366 ? -15.307 -58.122 14.912 1.00 58.44 366 PRO A O 1
ATOM 2812 N N . ASN A 1 367 ? -14.627 -56.944 13.111 1.00 30.66 367 ASN A N 1
ATOM 2813 C CA . ASN A 1 367 ? -13.815 -57.894 12.302 1.00 30.66 367 ASN A CA 1
ATOM 2814 C C . ASN A 1 367 ? -13.903 -57.454 10.814 1.00 30.66 367 ASN A C 1
ATOM 2816 O O . ASN A 1 367 ? -14.876 -56.816 10.442 1.00 30.66 367 ASN A O 1
ATOM 2820 N N . SER A 1 368 ? -12.965 -57.679 9.891 1.00 28.33 368 SER A N 1
ATOM 2821 C CA . SER A 1 368 ? -11.984 -58.757 9.735 1.00 28.33 368 SER A CA 1
ATOM 2822 C C . SER A 1 368 ? -10.844 -58.358 8.781 1.00 28.33 368 SER A C 1
ATOM 2824 O O . SER A 1 368 ? -11.058 -57.662 7.790 1.00 28.33 368 SER A O 1
ATOM 2826 N N . ARG A 1 369 ? -9.659 -58.915 9.049 1.00 30.53 369 ARG A N 1
ATOM 2827 C CA . ARG A 1 369 ? -8.504 -59.063 8.146 1.00 30.53 369 ARG A CA 1
ATOM 2828 C C . ARG A 1 369 ? -8.827 -59.932 6.919 1.00 30.53 369 ARG A C 1
ATOM 2830 O O . ARG A 1 369 ? -9.641 -60.844 7.034 1.00 30.53 369 ARG A O 1
ATOM 2837 N N . CYS A 1 370 ? -8.052 -59.789 5.842 1.00 27.53 370 CYS A N 1
ATOM 2838 C CA . CYS A 1 370 ? -7.608 -60.936 5.040 1.00 27.53 370 CYS A CA 1
ATOM 2839 C C . CYS A 1 370 ? -6.280 -60.631 4.319 1.00 27.53 370 CYS A C 1
ATOM 2841 O O . CYS A 1 370 ? -6.042 -59.496 3.912 1.00 27.53 370 CYS A O 1
ATOM 2843 N N . SER A 1 371 ? -5.428 -61.648 4.205 1.00 29.73 371 SER A N 1
ATOM 2844 C CA . SER A 1 371 ? -4.029 -61.610 3.766 1.00 29.73 371 SER A CA 1
ATOM 2845 C C . SER A 1 371 ? -3.830 -62.481 2.513 1.00 29.73 371 SER A C 1
ATOM 2847 O O . SER A 1 371 ? -4.290 -63.613 2.568 1.00 29.73 371 SER A O 1
ATOM 2849 N N . THR A 1 372 ? -3.059 -61.996 1.511 1.00 32.25 372 THR A N 1
ATOM 2850 C CA . THR A 1 372 ? -2.064 -62.700 0.620 1.00 32.25 372 THR A CA 1
ATOM 2851 C C . THR A 1 372 ? -2.498 -63.982 -0.162 1.00 32.25 372 THR A C 1
ATOM 2853 O O . THR A 1 372 ? -3.580 -64.472 0.131 1.00 32.25 372 THR A O 1
ATOM 2856 N N . PRO A 1 373 ? -1.729 -64.608 -1.109 1.00 42.84 373 PRO A N 1
ATOM 2857 C CA . PRO A 1 373 ? -0.344 -64.377 -1.601 1.00 42.84 373 PRO A CA 1
ATOM 2858 C C . PRO A 1 373 ? -0.062 -64.568 -3.145 1.00 42.84 373 PRO A C 1
ATOM 2860 O O . PRO A 1 373 ? -0.912 -65.048 -3.883 1.00 42.84 373 PRO A O 1
ATOM 2863 N N . ALA A 1 374 ? 1.187 -64.239 -3.544 1.00 30.81 374 ALA A N 1
ATOM 2864 C CA . ALA A 1 374 ? 2.169 -64.950 -4.418 1.00 30.81 374 ALA A CA 1
ATOM 2865 C C . ALA A 1 374 ? 2.063 -65.161 -5.968 1.00 30.81 374 ALA A C 1
ATOM 2867 O O . ALA A 1 374 ? 0.994 -65.379 -6.525 1.00 30.81 374 ALA A O 1
ATOM 2868 N N . ASP A 1 375 ? 3.285 -65.184 -6.557 1.00 28.83 375 ASP A N 1
ATOM 2869 C CA . ASP A 1 375 ? 3.825 -65.838 -7.786 1.00 28.83 375 ASP A CA 1
ATOM 2870 C C . ASP A 1 375 ? 4.054 -65.046 -9.116 1.00 28.83 375 ASP A C 1
ATOM 2872 O O . ASP A 1 375 ? 3.138 -64.863 -9.911 1.00 28.83 375 ASP A O 1
ATOM 2876 N N . ASP A 1 376 ? 5.314 -64.581 -9.318 1.00 27.98 376 ASP A N 1
ATOM 2877 C CA . ASP A 1 376 ? 6.341 -64.901 -10.369 1.00 27.98 376 ASP A CA 1
ATOM 2878 C C . ASP A 1 376 ? 5.978 -65.137 -11.876 1.00 27.98 376 ASP A C 1
ATOM 2880 O O . ASP A 1 376 ? 4.849 -65.494 -12.194 1.00 27.98 376 ASP A O 1
ATOM 2884 N N . PRO A 1 377 ? 6.942 -65.185 -12.845 1.00 45.94 377 PRO A N 1
ATOM 2885 C CA . PRO A 1 377 ? 8.163 -64.382 -13.086 1.00 45.94 377 PRO A CA 1
ATOM 2886 C C . PRO A 1 377 ? 8.437 -64.045 -14.601 1.00 45.94 377 PRO A C 1
ATOM 2888 O O . PRO A 1 377 ? 7.781 -64.542 -15.507 1.00 45.94 377 PRO A O 1
ATOM 2891 N N . ALA A 1 378 ? 9.489 -63.245 -14.857 1.00 27.81 378 ALA A N 1
ATOM 2892 C CA . ALA A 1 378 ? 10.421 -63.228 -16.017 1.00 27.81 378 ALA A CA 1
ATOM 2893 C C . ALA A 1 378 ? 9.948 -63.214 -17.505 1.00 27.81 378 ALA A C 1
ATOM 2895 O O . ALA A 1 378 ? 9.382 -64.181 -18.001 1.00 27.81 378 ALA A O 1
ATOM 2896 N N . CYS A 1 379 ? 10.418 -62.219 -18.288 1.00 27.75 379 CYS A N 1
ATOM 2897 C CA . CYS A 1 379 ? 11.003 -62.414 -19.639 1.00 27.75 379 CYS A CA 1
ATOM 2898 C C . CYS A 1 379 ? 11.646 -61.118 -20.201 1.00 27.75 379 CYS A C 1
ATOM 2900 O O . CYS A 1 379 ? 10.975 -60.104 -20.334 1.00 27.75 379 CYS A O 1
ATOM 2902 N N . VAL A 1 380 ? 12.970 -61.122 -20.422 1.00 28.30 380 VAL A N 1
ATOM 2903 C CA . VAL A 1 380 ? 13.660 -61.092 -21.740 1.00 28.30 380 VAL A CA 1
ATOM 2904 C C . VAL A 1 380 ? 13.783 -59.700 -22.399 1.00 28.30 380 VAL A C 1
ATOM 2906 O O . VAL A 1 380 ? 12.821 -59.129 -22.899 1.00 28.30 380 VAL A O 1
ATOM 2909 N N . SER A 1 381 ? 15.027 -59.200 -22.447 1.00 31.44 381 SER A N 1
ATOM 2910 C CA . SER A 1 381 ? 15.545 -58.248 -23.448 1.00 31.44 381 SER A CA 1
ATOM 2911 C C . SER A 1 381 ? 15.803 -58.985 -24.779 1.00 31.44 381 SER A C 1
ATOM 2913 O O . SER A 1 381 ? 15.964 -60.207 -24.739 1.00 31.44 381 SER A O 1
ATOM 2915 N N . PRO A 1 382 ? 15.880 -58.322 -25.955 1.00 40.53 382 PRO A N 1
ATOM 2916 C CA . PRO A 1 382 ? 17.168 -57.731 -26.357 1.00 40.53 382 PRO A CA 1
ATOM 2917 C C . PRO A 1 382 ? 17.105 -56.493 -27.289 1.00 40.53 382 PRO A C 1
ATOM 2919 O O . PRO A 1 382 ? 16.120 -56.265 -27.976 1.00 40.53 382 PRO A O 1
ATOM 2922 N N . PHE A 1 383 ? 18.224 -55.753 -27.289 1.00 27.12 383 PHE A N 1
ATOM 2923 C CA . PHE A 1 383 ? 18.900 -55.058 -28.402 1.00 27.12 383 PHE A CA 1
ATOM 2924 C C . PHE A 1 383 ? 18.082 -54.341 -29.495 1.00 27.12 383 PHE A C 1
ATOM 2926 O O . PHE A 1 383 ? 17.354 -54.974 -30.245 1.00 27.12 383 PHE A O 1
ATOM 2933 N N . GLU A 1 384 ? 18.394 -53.059 -29.718 1.00 30.61 384 GLU A N 1
ATOM 2934 C CA . GLU A 1 384 ? 19.049 -52.648 -30.971 1.00 30.61 384 GLU A CA 1
ATOM 2935 C C . GLU A 1 384 ? 19.746 -51.287 -30.811 1.00 30.61 384 GLU A C 1
ATOM 2937 O O . GLU A 1 384 ? 19.130 -50.263 -30.509 1.00 30.61 384 GLU A O 1
ATOM 2942 N N . ASP A 1 385 ? 21.064 -51.334 -30.994 1.00 28.38 385 ASP A N 1
ATOM 2943 C CA . ASP A 1 385 ? 21.966 -50.215 -31.210 1.00 28.38 385 ASP A CA 1
ATOM 2944 C C . ASP A 1 385 ? 21.705 -49.590 -32.587 1.00 28.38 385 ASP A C 1
ATOM 2946 O O . ASP A 1 385 ? 21.650 -50.304 -33.588 1.00 28.38 385 ASP A O 1
ATOM 2950 N N . VAL A 1 386 ? 21.652 -48.258 -32.666 1.00 33.19 386 VAL A N 1
ATOM 2951 C CA . VAL A 1 386 ? 22.066 -47.535 -33.877 1.00 33.19 386 VAL A CA 1
ATOM 2952 C C . VAL A 1 386 ? 22.895 -46.328 -33.453 1.00 33.19 386 VAL A C 1
ATOM 2954 O O . VAL A 1 386 ? 22.380 -45.248 -33.161 1.00 33.19 386 VAL A O 1
ATOM 2957 N N . ASP A 1 387 ? 24.205 -46.550 -33.445 1.00 28.86 387 ASP A N 1
ATOM 2958 C CA . ASP A 1 387 ? 25.220 -45.526 -33.646 1.00 28.86 387 ASP A CA 1
ATOM 2959 C C . ASP A 1 387 ? 25.051 -44.881 -35.023 1.00 28.86 387 ASP A C 1
ATOM 2961 O O . ASP A 1 387 ? 24.858 -45.574 -36.023 1.00 28.86 387 ASP A O 1
ATOM 2965 N N . SER A 1 388 ? 25.210 -43.559 -35.091 1.00 31.59 388 SER A N 1
ATOM 2966 C CA . SER A 1 388 ? 25.803 -42.861 -36.240 1.00 31.59 388 SER A CA 1
ATOM 2967 C C . SER A 1 388 ? 26.182 -41.440 -35.825 1.00 31.59 388 SER A C 1
ATOM 2969 O O . SER A 1 388 ? 25.408 -40.488 -35.928 1.00 31.59 388 SER A O 1
ATOM 2971 N N . SER A 1 389 ? 27.410 -41.327 -35.333 1.00 32.88 389 SER A N 1
ATOM 2972 C CA . SER A 1 389 ? 28.252 -40.140 -35.431 1.00 32.88 389 SER A CA 1
ATOM 2973 C C . SER A 1 389 ? 28.417 -39.707 -36.895 1.00 32.88 389 SER A C 1
ATOM 2975 O O . SER A 1 389 ? 28.583 -40.562 -37.757 1.00 32.88 389 SER A O 1
ATOM 2977 N N . ASP A 1 390 ? 28.424 -38.400 -37.182 1.00 29.09 390 ASP A N 1
ATOM 2978 C CA . ASP A 1 390 ? 29.664 -37.751 -37.637 1.00 29.09 390 ASP A CA 1
ATOM 2979 C C . ASP A 1 390 ? 29.547 -36.259 -37.999 1.00 29.09 390 ASP A C 1
ATOM 2981 O O . ASP A 1 390 ? 28.686 -35.810 -38.752 1.00 29.09 390 ASP A O 1
ATOM 2985 N N . SER A 1 391 ? 30.589 -35.551 -37.5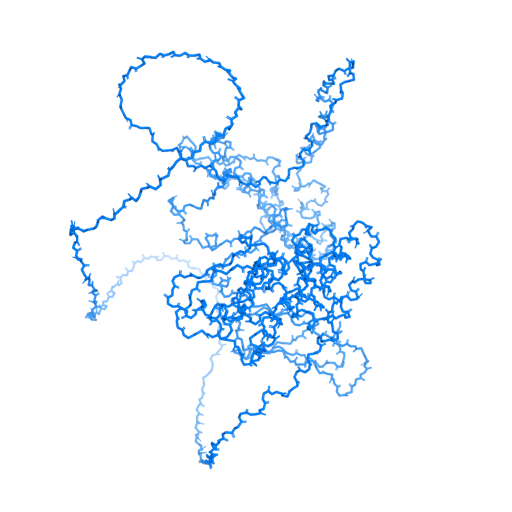55 1.00 30.91 391 SER A N 1
ATOM 2986 C CA . SER A 1 391 ? 31.333 -34.496 -38.261 1.00 30.91 391 SER A CA 1
ATOM 2987 C C . SER A 1 391 ? 30.750 -33.076 -38.434 1.00 30.91 391 SER A C 1
ATOM 2989 O O . SER A 1 391 ? 29.943 -32.754 -39.298 1.00 30.91 391 SER A O 1
ATOM 2991 N N . SER A 1 392 ? 31.290 -32.187 -37.594 1.00 34.06 392 SER A N 1
ATOM 2992 C CA . SER A 1 392 ? 32.014 -30.946 -37.939 1.00 34.06 392 SER A CA 1
ATOM 2993 C C . SER A 1 392 ? 31.899 -30.354 -39.360 1.00 34.06 392 SER A C 1
ATOM 2995 O O . SER A 1 392 ? 32.374 -30.956 -40.313 1.00 34.06 392 SER A O 1
ATOM 2997 N N . SER A 1 393 ? 31.504 -29.076 -39.467 1.00 31.61 393 SER A N 1
ATOM 2998 C CA . SER A 1 393 ? 32.410 -27.925 -39.717 1.00 31.61 393 SER A CA 1
ATOM 2999 C C . SER A 1 393 ? 31.653 -26.685 -40.231 1.00 31.61 393 SER A C 1
ATOM 3001 O O . SER A 1 393 ? 30.767 -26.813 -41.066 1.00 31.61 393 SER A O 1
ATOM 3003 N N . SER A 1 394 ? 32.037 -25.515 -39.698 1.00 35.00 394 SER A N 1
ATOM 3004 C CA . SER A 1 394 ? 31.975 -24.141 -40.249 1.00 35.00 394 SER A CA 1
ATOM 3005 C C . SER A 1 394 ? 30.801 -23.698 -41.144 1.00 35.00 394 SER A C 1
ATOM 3007 O O . SER A 1 394 ? 30.652 -24.172 -42.260 1.00 35.00 394 SER A O 1
ATOM 3009 N N . ASP A 1 395 ? 30.062 -22.664 -40.712 1.00 31.98 395 ASP A N 1
ATOM 3010 C CA . ASP A 1 395 ? 30.060 -21.354 -41.408 1.00 31.98 395 ASP A CA 1
ATOM 3011 C C . ASP A 1 395 ? 29.029 -20.361 -40.831 1.00 31.98 395 ASP A C 1
ATOM 3013 O O . ASP A 1 395 ? 27.854 -20.308 -41.201 1.00 31.98 395 ASP A O 1
ATOM 3017 N N . GLY A 1 396 ? 29.493 -19.565 -39.864 1.00 33.94 396 GLY A N 1
ATOM 3018 C CA . GLY A 1 396 ? 29.684 -18.105 -39.937 1.00 33.94 396 GLY A CA 1
ATOM 3019 C C . GLY A 1 396 ? 28.713 -17.133 -40.632 1.00 33.94 396 GLY A C 1
ATOM 3020 O O . GLY A 1 396 ? 28.984 -15.939 -40.567 1.00 33.94 396 GLY A O 1
ATOM 3021 N N . ALA A 1 397 ? 27.610 -17.535 -41.272 1.00 33.53 397 ALA A N 1
ATOM 3022 C CA . ALA A 1 397 ? 26.853 -16.617 -42.145 1.00 33.53 397 ALA A CA 1
ATOM 3023 C C . ALA A 1 397 ? 25.316 -16.741 -42.086 1.00 33.53 397 ALA A C 1
ATOM 3025 O O . ALA A 1 397 ? 24.627 -16.461 -43.068 1.00 33.53 397 ALA A O 1
ATOM 3026 N N . ARG A 1 398 ? 24.731 -17.140 -40.944 1.00 31.34 398 ARG A N 1
ATOM 3027 C CA . ARG A 1 398 ? 23.258 -17.277 -40.802 1.00 31.34 398 ARG A CA 1
ATOM 3028 C C . ARG A 1 398 ? 22.557 -16.317 -39.834 1.00 31.34 398 ARG A C 1
ATOM 3030 O O . ARG A 1 398 ? 21.331 -16.340 -39.780 1.00 31.34 398 ARG A O 1
ATOM 3037 N N . PHE A 1 399 ? 23.263 -15.411 -39.156 1.00 31.78 399 PHE A N 1
ATOM 3038 C CA . PHE A 1 399 ? 22.652 -14.553 -38.122 1.00 31.78 399 PHE A CA 1
ATOM 3039 C C . PHE A 1 399 ? 22.048 -13.215 -38.604 1.00 31.78 399 PHE A C 1
ATOM 3041 O O . PHE A 1 399 ? 21.587 -12.423 -37.791 1.00 31.78 399 PHE A O 1
ATOM 3048 N N . GLN A 1 400 ? 21.978 -12.957 -39.916 1.00 34.12 400 GLN A N 1
ATOM 3049 C CA . GLN A 1 400 ? 21.423 -11.705 -40.472 1.00 34.12 400 GLN A CA 1
ATOM 3050 C C . GLN A 1 400 ? 20.102 -11.865 -41.246 1.00 34.12 400 GLN A C 1
ATOM 3052 O O . GLN A 1 400 ? 19.698 -10.975 -41.997 1.00 34.12 400 GLN A O 1
ATOM 3057 N N . ARG A 1 401 ? 19.360 -12.968 -41.071 1.00 31.48 401 ARG A N 1
ATOM 3058 C CA . ARG A 1 401 ? 18.019 -13.087 -41.672 1.00 31.48 401 ARG A CA 1
ATOM 3059 C C . ARG A 1 401 ? 16.918 -12.564 -40.748 1.00 31.48 401 ARG A C 1
ATOM 3061 O O . ARG A 1 401 ? 16.305 -13.302 -39.993 1.00 31.48 401 ARG A O 1
ATOM 3068 N N . ARG A 1 402 ? 16.618 -11.277 -40.961 1.00 34.91 402 ARG A N 1
ATOM 3069 C CA . ARG A 1 402 ? 15.278 -10.662 -40.907 1.00 34.91 402 ARG A CA 1
ATOM 3070 C C . ARG A 1 402 ? 14.505 -10.800 -39.585 1.00 34.91 402 ARG A C 1
ATOM 3072 O O . ARG A 1 402 ? 13.417 -11.362 -39.550 1.00 34.91 402 ARG A O 1
ATOM 3079 N N . ARG A 1 403 ? 14.961 -10.087 -38.554 1.00 32.34 403 ARG A N 1
ATOM 3080 C CA . ARG A 1 403 ? 14.038 -9.255 -37.763 1.00 32.34 403 ARG A CA 1
ATOM 3081 C C . ARG A 1 403 ? 14.033 -7.861 -38.387 1.00 32.34 403 ARG A C 1
ATOM 3083 O O . ARG A 1 403 ? 14.713 -6.961 -37.918 1.00 32.34 403 ARG A O 1
ATOM 3090 N N . THR A 1 404 ? 13.299 -7.685 -39.484 1.00 34.41 404 THR A N 1
ATOM 3091 C CA . THR A 1 404 ? 12.789 -6.347 -39.810 1.00 34.41 404 THR A CA 1
ATOM 3092 C C . THR A 1 404 ? 11.898 -5.956 -38.642 1.00 34.41 404 THR A C 1
ATOM 3094 O O . THR A 1 404 ? 10.834 -6.550 -38.456 1.00 34.41 404 THR A O 1
ATOM 3097 N N . LEU A 1 405 ? 12.410 -5.056 -37.804 1.00 37.12 405 LEU A N 1
ATOM 3098 C CA . LEU A 1 405 ? 11.728 -4.466 -36.665 1.00 37.12 405 LEU A CA 1
ATOM 3099 C C . LEU A 1 405 ? 10.299 -4.106 -37.081 1.00 37.12 405 LEU A C 1
ATOM 3101 O O . LEU A 1 405 ? 10.080 -3.235 -37.916 1.00 37.12 405 LEU A O 1
ATOM 3105 N N . ALA A 1 406 ? 9.305 -4.748 -36.466 1.00 35.94 406 ALA A N 1
ATOM 3106 C CA . ALA A 1 406 ? 7.912 -4.310 -36.568 1.00 35.94 406 ALA A CA 1
ATOM 3107 C C . ALA A 1 406 ? 7.712 -2.876 -36.012 1.00 35.94 406 ALA A C 1
ATOM 3109 O O . ALA A 1 406 ? 6.628 -2.312 -36.142 1.00 35.94 406 ALA A O 1
ATOM 3110 N N . LEU A 1 407 ? 8.762 -2.286 -35.420 1.00 44.38 407 LEU A N 1
ATOM 3111 C CA . LEU A 1 407 ? 8.803 -0.986 -34.760 1.00 44.38 407 LEU A CA 1
ATOM 3112 C C . LEU A 1 407 ? 9.125 0.208 -35.670 1.00 44.38 407 LEU A C 1
ATOM 3114 O O . LEU A 1 407 ? 8.697 1.304 -35.324 1.00 44.38 407 LEU A O 1
ATOM 3118 N N . ASP A 1 408 ? 9.720 0.032 -36.858 1.00 48.38 408 ASP A N 1
ATOM 3119 C CA . ASP A 1 408 ? 9.972 1.170 -37.775 1.00 48.38 408 ASP A CA 1
ATOM 3120 C C . ASP A 1 408 ? 8.665 1.874 -38.190 1.00 48.38 408 ASP A C 1
ATOM 3122 O O . ASP A 1 408 ? 8.625 3.070 -38.473 1.00 48.38 408 ASP A O 1
ATOM 3126 N N . LYS A 1 409 ? 7.548 1.136 -38.178 1.00 44.72 409 LYS A N 1
ATOM 3127 C CA . LYS A 1 409 ? 6.201 1.685 -38.396 1.00 44.72 409 LYS A CA 1
ATOM 3128 C C . LYS A 1 409 ? 5.525 2.155 -37.111 1.00 44.72 409 LYS A C 1
ATOM 3130 O O . LYS A 1 409 ? 4.544 2.887 -37.188 1.00 44.72 409 LYS A O 1
ATOM 3135 N N . VAL A 1 410 ? 5.995 1.740 -35.941 1.00 47.53 410 VAL A N 1
ATOM 3136 C CA . VAL A 1 410 ? 5.410 2.115 -34.650 1.00 47.53 410 VAL A CA 1
ATOM 3137 C C . VAL A 1 410 ? 6.018 3.419 -34.145 1.00 47.53 410 VAL A C 1
ATOM 3139 O O . VAL A 1 410 ? 5.253 4.226 -33.642 1.00 47.53 410 VAL A O 1
ATOM 3142 N N . GLU A 1 411 ? 7.311 3.699 -34.350 1.00 58.16 411 GLU A N 1
ATOM 3143 C CA . GLU A 1 411 ? 7.973 4.906 -33.815 1.00 58.16 411 GLU A CA 1
ATOM 3144 C C . GLU A 1 411 ? 7.277 6.206 -34.258 1.00 58.16 411 GLU A C 1
ATOM 3146 O O . GLU A 1 411 ? 6.694 6.916 -33.437 1.00 58.16 411 GLU A O 1
ATOM 3151 N N . MET A 1 412 ? 7.228 6.498 -35.562 1.00 53.06 412 MET A N 1
ATOM 3152 C CA . MET A 1 412 ? 6.640 7.761 -36.038 1.00 53.06 412 MET A CA 1
ATOM 3153 C C . MET A 1 412 ? 5.114 7.790 -35.970 1.00 53.06 412 MET A C 1
ATOM 3155 O O . MET A 1 412 ? 4.516 8.849 -35.778 1.00 53.06 412 MET A O 1
ATOM 3159 N N . THR A 1 413 ? 4.456 6.642 -36.110 1.00 58.19 413 THR A N 1
ATOM 3160 C CA . THR A 1 413 ? 2.991 6.575 -36.061 1.00 58.19 413 THR A CA 1
ATOM 3161 C C . THR A 1 413 ? 2.488 6.659 -34.623 1.00 58.19 413 THR A C 1
ATOM 3163 O O . THR A 1 413 ? 1.483 7.316 -34.384 1.00 58.19 413 THR A O 1
ATOM 3166 N N . ALA A 1 414 ? 3.195 6.083 -33.644 1.00 58.50 414 ALA A N 1
ATOM 3167 C CA . ALA A 1 414 ? 2.877 6.236 -32.225 1.00 58.50 414 ALA A CA 1
ATOM 3168 C C . ALA A 1 414 ? 3.110 7.674 -31.753 1.00 58.50 414 ALA A C 1
ATOM 3170 O O . ALA A 1 414 ? 2.260 8.201 -31.040 1.00 58.50 414 ALA A O 1
ATOM 3171 N N . VAL A 1 415 ? 4.182 8.333 -32.214 1.00 55.00 415 VAL A N 1
ATOM 3172 C CA . VAL A 1 415 ? 4.430 9.764 -31.959 1.00 55.00 415 VAL A CA 1
ATOM 3173 C C . VAL A 1 415 ? 3.340 10.640 -32.587 1.00 55.00 415 VAL A C 1
ATOM 3175 O O . VAL A 1 415 ? 2.764 11.487 -31.910 1.00 55.00 415 VAL A O 1
ATOM 3178 N N . ARG A 1 416 ? 2.963 10.406 -33.851 1.00 62.19 416 ARG A N 1
ATOM 3179 C CA . ARG A 1 416 ? 1.859 11.142 -34.504 1.00 62.19 416 ARG A CA 1
ATOM 3180 C C . ARG A 1 416 ? 0.503 10.867 -33.849 1.00 62.19 416 ARG A C 1
ATOM 3182 O O . ARG A 1 416 ? -0.306 11.780 -33.697 1.00 62.19 416 ARG A O 1
ATOM 3189 N N . ASN A 1 417 ? 0.261 9.637 -33.401 1.00 61.56 417 ASN A N 1
ATOM 3190 C CA . ASN A 1 417 ? -0.951 9.276 -32.667 1.00 61.56 417 ASN A CA 1
ATOM 3191 C C . ASN A 1 417 ? -0.993 9.953 -31.291 1.00 61.56 417 ASN A C 1
ATOM 3193 O O . ASN A 1 417 ? -2.061 10.412 -30.887 1.00 61.56 417 ASN A O 1
ATOM 3197 N N . LEU A 1 418 ? 0.152 10.075 -30.613 1.00 55.25 418 LEU A N 1
ATOM 3198 C CA . LEU A 1 418 ? 0.340 10.850 -29.384 1.00 55.25 418 LEU A CA 1
ATOM 3199 C C . LEU A 1 418 ? -0.027 12.317 -29.580 1.00 55.25 418 LEU A C 1
ATOM 3201 O O . LEU A 1 418 ? -0.843 12.834 -28.820 1.00 55.25 418 LEU A O 1
ATOM 3205 N N . VAL A 1 419 ? 0.515 12.950 -30.627 1.00 55.44 419 VAL A N 1
ATOM 3206 C CA . VAL A 1 419 ? 0.179 14.331 -31.010 1.00 55.44 419 VAL A CA 1
ATOM 3207 C C . VAL A 1 419 ? -1.327 14.452 -31.234 1.00 55.44 419 VAL A C 1
ATOM 3209 O O . VAL A 1 419 ? -1.977 15.259 -30.577 1.00 55.44 419 VAL A O 1
ATOM 3212 N N . SER A 1 420 ? -1.918 13.562 -32.036 1.00 62.38 420 SER A N 1
ATOM 3213 C CA . SER A 1 420 ? -3.359 13.595 -32.319 1.00 62.38 420 SER A CA 1
ATOM 3214 C C . SER A 1 420 ? -4.243 13.329 -31.089 1.00 62.38 420 SER A C 1
ATOM 3216 O O . SER A 1 420 ? -5.384 13.781 -31.026 1.00 62.38 420 SER A O 1
ATOM 3218 N N . THR A 1 421 ? -3.744 12.578 -30.102 1.00 55.97 421 THR A N 1
ATOM 3219 C CA . THR A 1 421 ? -4.463 12.271 -28.855 1.00 55.97 421 THR A CA 1
ATOM 3220 C C . THR A 1 421 ? -4.348 13.432 -27.870 1.00 55.97 421 THR A C 1
ATOM 3222 O O . THR A 1 421 ? -5.336 13.795 -27.230 1.00 55.97 421 THR A O 1
ATOM 3225 N N . ALA A 1 422 ? -3.172 14.062 -27.790 1.00 50.22 422 ALA A N 1
ATOM 3226 C CA . ALA A 1 422 ? -2.957 15.297 -27.045 1.00 50.22 422 ALA A CA 1
ATOM 3227 C C . ALA A 1 422 ? -3.845 16.426 -27.589 1.00 50.22 422 ALA A C 1
ATOM 3229 O O . ALA A 1 422 ? -4.514 17.098 -26.802 1.00 50.22 422 ALA A O 1
ATOM 3230 N N . GLU A 1 423 ? -3.945 16.551 -28.917 1.00 55.81 423 GLU A N 1
ATOM 3231 C CA . GLU A 1 423 ? -4.830 17.495 -29.613 1.00 55.81 423 GLU A CA 1
ATOM 3232 C C . GLU A 1 423 ? -6.312 17.305 -29.256 1.00 55.81 423 GLU A C 1
ATOM 3234 O O . GLU A 1 423 ? -7.043 18.284 -29.116 1.00 55.81 423 GLU A O 1
ATOM 3239 N N . ARG A 1 424 ? -6.760 16.060 -29.037 1.00 57.25 424 ARG A N 1
ATOM 3240 C CA . ARG A 1 424 ? -8.156 15.741 -28.678 1.00 57.25 424 ARG A CA 1
ATOM 3241 C C . ARG A 1 424 ? -8.497 15.932 -27.192 1.00 57.25 424 ARG A C 1
ATOM 3243 O O . ARG A 1 424 ? -9.674 15.956 -26.846 1.00 57.25 424 ARG A O 1
ATOM 3250 N N . SER A 1 425 ? -7.509 16.045 -26.300 1.00 48.81 425 SER A N 1
ATOM 3251 C CA . SER A 1 425 ? -7.708 15.923 -24.838 1.00 48.81 425 SER A CA 1
ATOM 3252 C C . SER A 1 425 ? -8.198 17.185 -24.091 1.00 48.81 425 SER A C 1
ATOM 3254 O O . SER A 1 425 ? -8.392 17.149 -22.879 1.00 48.81 425 SER A O 1
ATOM 3256 N N . ASN A 1 426 ? -8.497 18.274 -24.803 1.00 47.72 426 ASN A N 1
ATOM 3257 C CA . ASN A 1 426 ? -9.268 19.453 -24.361 1.00 47.72 426 ASN A CA 1
ATOM 3258 C C . ASN A 1 426 ? -8.799 20.217 -23.088 1.00 47.72 426 ASN A C 1
ATOM 3260 O O . ASN A 1 426 ? -9.546 21.038 -22.554 1.00 47.72 426 ASN A O 1
ATOM 3264 N N . THR A 1 427 ? -7.563 20.028 -22.606 1.00 53.47 427 THR A N 1
ATOM 3265 C CA . THR A 1 427 ? -6.968 20.833 -21.516 1.00 53.47 427 THR A CA 1
ATOM 3266 C C . THR A 1 427 ? -5.824 21.722 -22.023 1.00 53.47 427 THR A C 1
ATOM 3268 O O . THR A 1 427 ? -4.673 21.307 -22.151 1.00 53.47 427 THR A O 1
ATOM 3271 N N . LYS A 1 428 ? -6.136 23.004 -22.271 1.00 58.06 428 LYS A N 1
ATOM 3272 C CA . LYS A 1 428 ? -5.253 23.983 -22.947 1.00 58.06 428 LYS A CA 1
ATOM 3273 C C . LYS A 1 428 ? -3.828 24.106 -22.377 1.00 58.06 428 LYS A C 1
ATOM 3275 O O . LYS A 1 428 ? -2.889 24.294 -23.139 1.00 58.06 428 LYS A O 1
ATOM 3280 N N . SER A 1 429 ? -3.643 24.004 -21.058 1.00 55.53 429 SER A N 1
ATOM 3281 C CA . SER A 1 429 ? -2.318 24.174 -20.430 1.00 55.53 429 SER A CA 1
ATOM 3282 C C . SER A 1 429 ? -1.420 22.942 -20.576 1.00 55.53 429 SER A C 1
ATOM 3284 O O . SER A 1 429 ? -0.219 23.088 -20.776 1.00 55.53 429 SER A O 1
ATOM 3286 N N . THR A 1 430 ? -1.980 21.73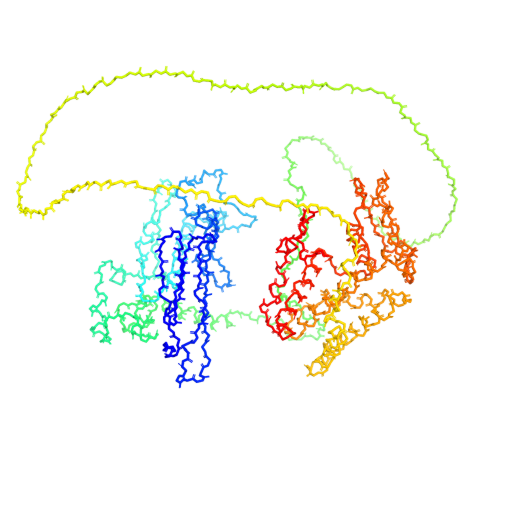4 -20.506 1.00 61.34 430 THR A N 1
ATOM 3287 C CA . THR A 1 430 ? -1.196 20.494 -20.591 1.00 61.34 430 THR A CA 1
ATOM 3288 C C . THR A 1 430 ? -0.881 20.109 -22.038 1.00 61.34 430 THR A C 1
ATOM 3290 O O . THR A 1 430 ?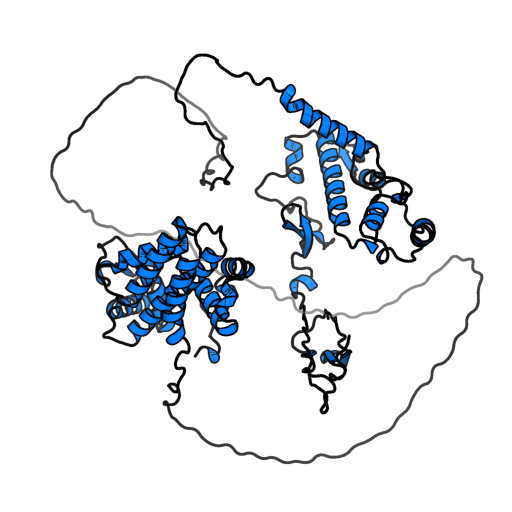 0.153 19.502 -22.316 1.00 61.34 430 THR A O 1
ATOM 3293 N N . GLN A 1 431 ? -1.749 20.514 -22.966 1.00 64.69 431 GLN A N 1
ATOM 3294 C CA . GLN A 1 431 ? -1.574 20.309 -24.400 1.00 64.69 431 GLN A CA 1
ATOM 3295 C C . GLN A 1 431 ? -0.314 21.006 -24.932 1.00 64.69 431 GLN A C 1
ATOM 3297 O O . GLN A 1 431 ? 0.465 20.380 -25.645 1.00 64.69 431 GLN A O 1
ATOM 3302 N N . LEU A 1 432 ? -0.065 22.255 -24.517 1.00 66.81 432 LEU A N 1
ATOM 3303 C CA . LEU A 1 432 ? 1.103 23.030 -24.955 1.00 66.81 432 LEU A CA 1
ATOM 3304 C C . LEU A 1 432 ? 2.424 22.391 -24.511 1.00 66.81 432 LEU A C 1
ATOM 3306 O O . LEU A 1 432 ? 3.342 22.268 -25.316 1.00 66.81 432 LEU A O 1
ATOM 3310 N N . THR A 1 433 ? 2.515 21.928 -23.260 1.00 75.62 433 THR A N 1
ATOM 3311 C CA . THR A 1 433 ? 3.738 21.283 -22.757 1.00 75.62 433 THR A CA 1
ATOM 3312 C C . THR A 1 433 ? 3.986 19.935 -23.435 1.00 75.62 433 THR A C 1
ATOM 3314 O O . THR A 1 433 ? 5.107 19.653 -23.836 1.00 75.62 433 THR A O 1
ATOM 3317 N N . CYS A 1 434 ? 2.947 19.111 -23.619 1.00 77.38 434 CYS A N 1
ATOM 3318 C CA . CYS A 1 434 ? 3.090 17.817 -24.290 1.00 77.38 434 CYS A CA 1
ATOM 3319 C C . CYS A 1 434 ? 3.492 17.980 -25.762 1.00 77.38 434 CYS A C 1
ATOM 3321 O O . CYS A 1 434 ? 4.340 17.236 -26.252 1.00 77.38 434 CYS A O 1
ATOM 3323 N N . GLN A 1 435 ? 2.900 18.948 -26.465 1.00 81.12 435 GLN A N 1
ATOM 3324 C CA . GLN A 1 435 ? 3.208 19.221 -27.866 1.00 81.12 435 GLN A CA 1
ATOM 3325 C C . GLN A 1 435 ? 4.652 19.695 -28.031 1.00 81.12 435 GLN A C 1
ATOM 3327 O O . GLN A 1 435 ? 5.372 19.139 -28.853 1.00 81.12 435 GLN A O 1
ATOM 3332 N N . ALA A 1 436 ? 5.090 20.654 -27.215 1.00 84.50 436 ALA A N 1
ATOM 3333 C CA . ALA A 1 436 ? 6.445 21.189 -27.284 1.00 84.50 436 ALA A CA 1
ATOM 3334 C C . ALA A 1 436 ? 7.500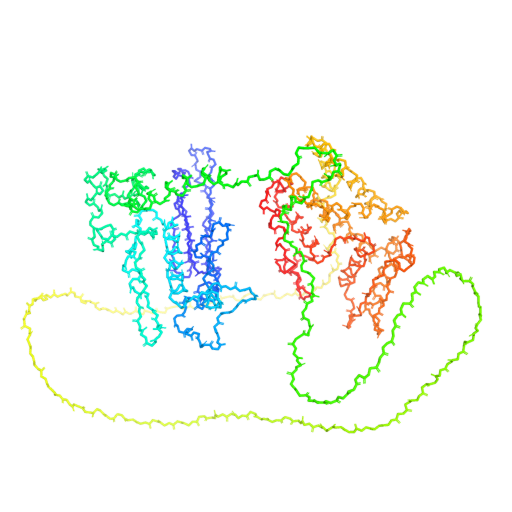 20.100 -26.999 1.00 84.50 436 ALA A C 1
ATOM 3336 O O . ALA A 1 436 ? 8.416 19.902 -27.795 1.00 84.50 436 ALA A O 1
ATOM 3337 N N . SER A 1 437 ? 7.281 19.261 -25.977 1.00 85.12 437 SER A N 1
ATOM 3338 C CA . SER A 1 437 ? 8.153 18.111 -25.701 1.00 85.12 437 SER A CA 1
ATOM 3339 C C . SER A 1 437 ? 8.127 17.044 -26.794 1.00 85.12 437 SER A C 1
ATOM 3341 O O . SER A 1 437 ? 9.152 16.422 -27.056 1.00 85.12 437 SER A O 1
ATOM 3343 N N . THR A 1 438 ? 6.986 16.824 -27.452 1.00 83.19 438 THR A N 1
ATOM 3344 C CA . THR A 1 438 ? 6.905 15.872 -28.571 1.00 83.19 438 THR A CA 1
ATOM 3345 C C . THR A 1 438 ? 7.675 16.391 -29.784 1.00 83.19 438 THR A C 1
ATOM 3347 O O . THR A 1 438 ? 8.448 15.642 -30.373 1.00 83.19 438 THR A O 1
ATOM 3350 N N . THR A 1 439 ? 7.529 17.677 -30.116 1.00 87.00 439 THR A N 1
ATOM 3351 C CA . THR A 1 439 ? 8.312 18.338 -31.171 1.00 87.00 439 THR A CA 1
ATOM 3352 C C . THR A 1 439 ? 9.807 18.274 -30.867 1.00 87.00 439 THR A C 1
ATOM 3354 O O . THR A 1 439 ? 10.590 17.926 -31.746 1.00 87.00 439 THR A O 1
ATOM 3357 N N . ALA A 1 440 ? 10.201 18.532 -29.618 1.00 88.00 440 ALA A N 1
ATOM 3358 C CA . ALA A 1 440 ? 11.586 18.412 -29.184 1.00 88.00 440 ALA A CA 1
ATOM 3359 C C . ALA A 1 440 ? 12.119 16.979 -29.348 1.00 88.00 440 ALA A C 1
ATOM 3361 O O . ALA A 1 440 ? 13.216 16.798 -29.865 1.00 88.00 440 ALA A O 1
ATOM 3362 N N . LEU A 1 441 ? 11.344 15.950 -28.982 1.00 87.31 441 LEU A N 1
ATOM 3363 C CA . LEU A 1 441 ? 11.750 14.554 -29.181 1.00 87.31 441 LEU A CA 1
ATOM 3364 C C . LEU A 1 441 ? 11.906 14.198 -30.664 1.00 87.31 441 LEU A C 1
ATOM 3366 O O . LEU A 1 441 ? 12.867 13.526 -31.024 1.00 87.31 441 LEU A O 1
ATOM 3370 N N . VAL A 1 442 ? 11.001 14.660 -31.529 1.00 87.12 442 VAL A N 1
ATOM 3371 C CA . VAL A 1 442 ? 11.134 14.461 -32.981 1.00 87.12 442 VAL A CA 1
ATOM 3372 C C . VAL A 1 442 ? 12.409 15.130 -33.498 1.00 87.12 442 VAL A C 1
ATOM 3374 O O . VAL A 1 442 ? 13.178 14.489 -34.206 1.00 87.12 442 VAL A O 1
ATOM 3377 N N . ALA A 1 443 ? 12.692 16.364 -33.074 1.00 88.56 443 ALA A N 1
ATOM 3378 C CA . ALA A 1 443 ? 13.911 17.070 -33.462 1.00 88.56 443 ALA A CA 1
ATOM 3379 C C . ALA A 1 443 ? 15.194 16.361 -32.983 1.00 88.56 443 ALA A C 1
ATOM 3381 O O . ALA A 1 443 ? 16.186 16.344 -33.710 1.00 88.56 443 ALA A O 1
ATOM 3382 N N . LEU A 1 444 ? 15.177 15.732 -31.797 1.00 86.25 444 LEU A N 1
ATOM 3383 C CA . LEU A 1 444 ? 16.282 14.884 -31.319 1.00 86.25 444 LEU A CA 1
ATOM 3384 C C . LEU A 1 444 ? 16.509 13.669 -32.225 1.00 86.25 444 LEU A C 1
ATOM 3386 O O . LEU A 1 444 ? 17.651 13.340 -32.535 1.00 86.25 444 LEU A O 1
ATOM 3390 N N . ILE A 1 445 ? 15.424 13.013 -32.645 1.00 85.88 445 ILE A N 1
ATOM 3391 C CA . ILE A 1 445 ? 15.476 11.812 -33.487 1.00 85.88 445 ILE A CA 1
ATOM 3392 C C . ILE A 1 445 ? 15.951 12.154 -34.904 1.00 85.88 445 ILE A C 1
ATOM 3394 O O . ILE A 1 445 ? 16.739 11.408 -35.478 1.00 85.88 445 ILE A O 1
ATOM 3398 N N . GLU A 1 446 ? 15.482 13.267 -35.470 1.00 88.81 446 GLU A N 1
ATOM 3399 C CA . GLU A 1 446 ? 15.810 13.679 -36.839 1.00 88.81 446 GLU A CA 1
ATOM 3400 C C . GLU A 1 446 ? 17.213 14.298 -36.958 1.00 88.81 446 GLU A C 1
ATOM 3402 O O . GLU A 1 446 ? 17.859 14.154 -37.996 1.00 88.81 446 GLU A O 1
ATOM 3407 N N . ALA A 1 447 ? 17.702 14.971 -35.909 1.00 89.94 447 ALA A N 1
ATOM 3408 C CA . ALA A 1 447 ? 18.980 15.681 -35.919 1.00 89.94 447 ALA A CA 1
ATOM 3409 C C . ALA A 1 447 ? 19.785 15.466 -34.614 1.00 89.94 447 ALA A C 1
ATOM 3411 O O . ALA A 1 447 ? 19.933 16.405 -33.815 1.00 89.94 447 ALA A O 1
ATOM 3412 N N . PRO A 1 448 ? 20.382 14.269 -34.412 1.00 85.25 448 PRO A N 1
ATOM 3413 C CA . PRO A 1 448 ? 21.076 13.881 -33.174 1.00 85.25 448 PRO A CA 1
ATOM 3414 C C . PRO A 1 448 ? 22.324 14.728 -32.851 1.00 85.25 448 PRO A C 1
ATOM 3416 O O . PRO A 1 448 ? 22.871 14.645 -31.752 1.00 85.25 448 PRO A O 1
ATOM 3419 N N . CYS A 1 449 ? 22.782 15.578 -33.772 1.00 87.56 449 CYS A N 1
ATOM 3420 C CA . CYS A 1 449 ? 23.909 16.498 -33.567 1.00 87.56 449 CYS A CA 1
ATOM 3421 C C . CYS A 1 449 ? 23.596 17.938 -33.987 1.00 87.56 449 CYS A C 1
ATOM 3423 O O . CYS A 1 449 ? 24.477 18.665 -34.439 1.00 87.56 449 CYS A O 1
ATOM 3425 N N . SER A 1 450 ? 22.336 18.358 -33.870 1.00 91.06 450 SER A N 1
ATOM 3426 C CA . SER A 1 450 ? 21.980 19.767 -34.061 1.00 91.06 450 SER A CA 1
ATOM 3427 C C . SER A 1 450 ? 22.613 20.660 -32.985 1.00 91.06 450 SER A C 1
ATOM 3429 O O . SER A 1 450 ? 22.853 20.226 -31.861 1.00 91.06 450 SER A O 1
ATOM 3431 N N . ALA A 1 451 ? 22.841 21.938 -33.301 1.00 89.81 451 ALA A N 1
ATOM 3432 C CA . ALA A 1 451 ? 23.265 22.925 -32.302 1.00 89.81 451 ALA A CA 1
ATOM 3433 C C . ALA A 1 451 ? 22.225 23.093 -31.171 1.00 89.81 451 ALA A C 1
ATOM 3435 O O . ALA A 1 451 ? 22.576 23.427 -30.043 1.00 89.81 451 ALA A O 1
ATOM 3436 N N . ASP A 1 452 ? 20.954 22.795 -31.461 1.00 92.12 452 ASP A N 1
ATOM 3437 C CA . ASP A 1 452 ? 19.839 22.813 -30.510 1.00 92.12 452 ASP A CA 1
ATOM 3438 C C . ASP A 1 452 ? 19.660 21.490 -29.734 1.00 92.12 452 ASP A C 1
ATOM 3440 O O . ASP A 1 452 ? 18.694 21.348 -28.979 1.00 92.12 452 ASP A O 1
ATOM 3444 N N . LEU A 1 453 ? 20.569 20.516 -29.881 1.00 90.69 453 LEU A N 1
ATOM 3445 C CA . LEU A 1 453 ? 20.482 19.192 -29.250 1.00 90.69 453 LEU A CA 1
ATOM 3446 C C . LEU A 1 453 ? 20.206 19.287 -27.743 1.00 90.69 453 LEU A C 1
ATOM 3448 O O . LEU A 1 453 ? 19.255 18.688 -27.239 1.00 90.69 453 LEU A O 1
ATOM 3452 N N . LEU A 1 454 ? 21.007 20.080 -27.026 1.00 90.50 454 LEU A N 1
ATOM 3453 C CA . LEU A 1 454 ? 20.871 20.253 -25.580 1.00 90.50 454 LEU A CA 1
ATOM 3454 C C . LEU A 1 454 ? 19.527 20.896 -25.205 1.00 90.50 454 LEU A C 1
ATOM 3456 O O . LEU A 1 454 ? 18.885 20.483 -24.240 1.00 90.50 454 LEU A O 1
ATOM 3460 N N . LYS A 1 455 ? 19.066 21.878 -25.985 1.00 93.06 455 LYS A N 1
ATOM 3461 C CA . LYS A 1 455 ? 17.782 22.551 -25.759 1.00 93.06 455 LYS A CA 1
ATOM 3462 C C . LYS A 1 455 ? 16.621 21.563 -25.867 1.00 93.06 455 LYS A C 1
ATOM 3464 O O . LYS A 1 455 ? 15.804 21.490 -24.947 1.00 93.06 455 LYS A O 1
ATOM 3469 N N . HIS A 1 456 ? 16.576 20.776 -26.942 1.00 92.25 456 HIS A N 1
ATOM 3470 C CA . HIS A 1 456 ? 15.534 19.767 -27.137 1.00 92.25 456 HIS A CA 1
ATOM 3471 C C . HIS A 1 456 ? 15.600 18.665 -26.067 1.00 92.25 456 HIS A C 1
ATOM 3473 O O . HIS A 1 456 ? 14.572 18.265 -25.518 1.00 92.25 456 HIS A O 1
ATOM 3479 N N . ALA A 1 457 ? 16.806 18.226 -25.696 1.00 88.00 457 ALA A N 1
ATOM 3480 C CA . ALA A 1 457 ? 17.020 17.235 -24.645 1.00 88.00 457 ALA A CA 1
ATOM 3481 C C . ALA A 1 457 ? 16.492 17.696 -23.278 1.00 88.00 457 ALA A C 1
ATOM 3483 O O . ALA A 1 457 ? 15.777 16.954 -22.597 1.00 88.00 457 ALA A O 1
ATOM 3484 N N . LEU A 1 458 ? 16.782 18.942 -22.896 1.00 89.88 458 LEU A N 1
ATOM 3485 C CA . LEU A 1 458 ? 16.295 19.533 -21.651 1.00 89.88 458 LEU A CA 1
ATOM 3486 C C . LEU A 1 458 ? 14.770 19.649 -21.627 1.00 89.88 458 LEU A C 1
ATOM 3488 O O . LEU A 1 458 ? 14.154 19.427 -20.584 1.00 89.88 458 LEU A O 1
ATOM 3492 N N . GLU A 1 459 ? 14.149 19.977 -22.758 1.00 89.38 459 GLU A N 1
ATOM 3493 C CA . GLU A 1 459 ? 12.696 20.076 -22.870 1.00 89.38 459 GLU A CA 1
ATOM 3494 C C . GLU A 1 459 ? 12.003 18.720 -22.673 1.00 89.38 459 GLU A C 1
ATOM 3496 O O . GLU A 1 459 ? 11.061 18.618 -21.880 1.00 89.38 459 GLU A O 1
ATOM 3501 N N . VAL A 1 460 ? 12.512 17.660 -23.310 1.00 86.06 460 VAL A N 1
ATOM 3502 C CA . VAL A 1 460 ? 12.005 16.291 -23.118 1.00 86.06 460 VAL A CA 1
ATOM 3503 C C . VAL A 1 460 ? 12.249 15.813 -21.685 1.00 86.06 460 VAL A C 1
ATOM 3505 O O . VAL A 1 460 ? 11.346 15.271 -21.043 1.00 86.06 460 VAL A O 1
ATOM 3508 N N . SER A 1 461 ? 13.447 16.050 -21.146 1.00 86.12 461 SER A N 1
ATOM 3509 C CA . SER A 1 461 ? 13.810 15.615 -19.796 1.00 86.12 461 SER A CA 1
ATOM 3510 C C . SER A 1 461 ? 12.935 16.271 -18.726 1.00 86.12 461 SER A C 1
ATOM 3512 O O . SER A 1 461 ? 12.372 15.578 -17.875 1.00 86.12 461 SER A O 1
ATOM 3514 N N . ARG A 1 462 ? 12.719 17.592 -18.807 1.00 85.94 462 ARG A N 1
ATOM 3515 C CA . ARG A 1 462 ? 11.819 18.315 -17.891 1.00 85.94 462 ARG A CA 1
ATOM 3516 C C . ARG A 1 462 ? 10.400 17.766 -17.931 1.00 85.94 462 ARG A C 1
ATOM 3518 O O . ARG A 1 462 ? 9.767 17.687 -16.883 1.00 85.94 462 ARG A O 1
ATOM 3525 N N . PHE A 1 463 ? 9.903 17.363 -19.098 1.00 85.12 463 PHE A N 1
ATOM 3526 C CA . PHE A 1 463 ? 8.573 16.769 -19.216 1.00 85.12 463 PHE A CA 1
ATOM 3527 C C . PHE A 1 463 ? 8.486 15.394 -18.547 1.00 85.12 463 PHE A C 1
ATOM 3529 O O . PHE A 1 463 ? 7.564 15.144 -17.769 1.00 85.12 463 PHE A O 1
ATOM 3536 N N . VAL A 1 464 ? 9.476 14.526 -18.780 1.00 82.56 464 VAL A N 1
ATOM 3537 C CA . VAL A 1 464 ? 9.524 13.190 -18.164 1.00 82.56 464 VAL A CA 1
ATOM 3538 C C . VAL A 1 464 ? 9.707 13.277 -16.640 1.00 82.56 464 VAL A C 1
ATOM 3540 O O . VAL A 1 464 ? 9.110 12.490 -15.906 1.00 82.56 464 VAL A O 1
ATOM 3543 N N . GLN A 1 465 ? 10.487 14.245 -16.146 1.00 80.19 465 GLN A N 1
ATOM 3544 C CA . GLN A 1 465 ? 10.753 14.435 -14.713 1.00 80.19 465 GLN A CA 1
ATOM 3545 C C . GLN A 1 465 ? 9.655 15.222 -13.976 1.00 80.19 465 GLN A C 1
ATOM 3547 O O . GLN A 1 465 ? 9.363 14.938 -12.814 1.00 80.19 465 GLN A O 1
ATOM 3552 N N . GLY A 1 466 ? 9.070 16.232 -14.625 1.00 70.31 466 GLY A N 1
ATOM 3553 C CA . GLY A 1 466 ? 8.200 17.243 -14.015 1.00 70.31 466 GLY A CA 1
ATOM 3554 C C . GLY A 1 466 ? 6.724 16.860 -13.911 1.00 70.31 466 GLY A C 1
ATOM 3555 O O . GLY A 1 466 ? 5.941 17.603 -13.317 1.00 70.31 466 GLY A O 1
ATOM 3556 N N . GLY A 1 467 ? 6.320 15.714 -14.461 1.00 63.06 467 GLY A N 1
ATOM 3557 C CA . GLY A 1 467 ? 4.940 15.244 -14.408 1.00 63.06 467 GLY A CA 1
ATOM 3558 C C . GLY A 1 467 ? 4.474 14.918 -12.985 1.00 63.06 467 GLY A C 1
ATOM 3559 O O . GLY A 1 467 ? 4.518 13.766 -12.562 1.00 63.06 467 GLY A O 1
ATOM 3560 N N . ALA A 1 468 ? 3.954 15.907 -12.250 1.00 50.88 468 ALA A N 1
ATOM 3561 C CA . ALA A 1 468 ? 3.057 15.668 -11.122 1.00 50.88 468 ALA A CA 1
ATOM 3562 C C . ALA A 1 468 ? 1.736 15.113 -11.683 1.00 50.88 468 ALA A C 1
ATOM 3564 O O . ALA A 1 468 ? 0.840 15.844 -12.105 1.00 50.88 468 ALA A O 1
ATOM 3565 N N . VAL A 1 469 ? 1.679 13.786 -11.777 1.00 49.59 469 VAL A N 1
ATOM 3566 C CA . VAL A 1 469 ? 0.627 13.018 -12.444 1.00 49.59 469 VAL A CA 1
ATOM 3567 C C . VAL A 1 469 ? -0.717 13.186 -11.732 1.00 49.59 469 VAL A C 1
ATOM 3569 O O . VAL A 1 469 ? -0.952 12.574 -10.693 1.00 49.59 469 VAL A O 1
ATOM 3572 N N . LEU A 1 470 ? -1.620 13.984 -12.305 1.00 46.69 470 LEU A N 1
ATOM 3573 C CA . LEU A 1 470 ? -3.021 14.042 -11.865 1.00 46.69 470 LEU A CA 1
ATOM 3574 C C . LEU A 1 470 ? -4.027 13.575 -12.932 1.00 46.69 470 LEU A C 1
ATOM 3576 O O . LEU A 1 470 ? -5.158 13.270 -12.568 1.00 46.69 470 LEU A O 1
ATOM 3580 N N . SER A 1 471 ? -3.641 13.426 -14.208 1.00 56.84 471 SER A N 1
ATOM 3581 C CA . SER A 1 471 ? -4.507 12.848 -15.253 1.00 56.84 471 SER A CA 1
ATOM 3582 C C . SER A 1 471 ? -3.883 11.613 -15.920 1.00 56.84 471 SER A C 1
ATOM 3584 O O . SER A 1 471 ? -2.667 11.516 -16.115 1.00 56.84 471 SER A O 1
ATOM 3586 N N . TRP A 1 472 ? -4.726 10.634 -16.264 1.00 47.84 472 TRP A N 1
ATOM 3587 C CA . TRP A 1 472 ? -4.294 9.356 -16.845 1.00 47.84 472 TRP A CA 1
ATOM 3588 C C . TRP A 1 472 ? -3.730 9.497 -18.266 1.00 47.84 472 TRP A C 1
ATOM 3590 O O . TRP A 1 472 ? -2.761 8.818 -18.594 1.00 47.84 472 TRP A O 1
ATOM 3600 N N . SER A 1 473 ? -4.237 10.437 -19.071 1.00 57.31 473 SER A N 1
ATOM 3601 C CA . SER A 1 473 ? -3.684 10.749 -20.400 1.00 57.31 473 SER A CA 1
ATOM 3602 C C . SER A 1 473 ? -2.229 11.220 -20.324 1.00 57.31 473 SER A C 1
ATOM 3604 O O . SER A 1 473 ? -1.382 10.754 -21.082 1.00 57.31 473 SER A O 1
ATOM 3606 N N . ASN A 1 474 ? -1.898 12.055 -19.335 1.00 67.88 474 ASN A N 1
ATOM 3607 C CA . ASN A 1 474 ? -0.525 12.521 -19.125 1.00 67.88 474 ASN A CA 1
ATOM 3608 C C . ASN A 1 474 ? 0.407 11.374 -18.733 1.00 67.88 474 ASN A C 1
ATOM 3610 O O . ASN A 1 474 ? 1.593 11.402 -19.035 1.00 67.88 474 ASN A O 1
ATOM 3614 N N . THR A 1 475 ? -0.134 10.347 -18.083 1.00 75.69 475 THR A N 1
ATOM 3615 C CA . THR A 1 475 ? 0.644 9.199 -17.624 1.00 75.69 475 THR A CA 1
ATOM 3616 C C . THR A 1 475 ? 1.073 8.310 -18.785 1.00 75.69 475 THR A C 1
ATOM 3618 O O . THR A 1 475 ? 2.247 7.956 -18.879 1.00 75.69 475 THR A O 1
ATOM 3621 N N . ALA A 1 476 ? 0.141 7.995 -19.688 1.00 79.69 476 ALA A N 1
ATOM 3622 C CA . ALA A 1 476 ? 0.430 7.235 -20.900 1.00 79.69 476 ALA A CA 1
ATOM 3623 C C . ALA A 1 476 ? 1.457 7.968 -21.778 1.00 79.69 476 ALA A C 1
ATOM 3625 O O . ALA A 1 476 ? 2.425 7.360 -22.235 1.00 79.69 476 ALA A O 1
ATOM 3626 N N . ASN A 1 477 ? 1.297 9.288 -21.930 1.00 80.50 477 ASN A N 1
ATOM 3627 C CA . ASN A 1 477 ? 2.210 10.113 -22.719 1.00 80.50 477 ASN A CA 1
ATOM 3628 C C . ASN A 1 477 ? 3.621 10.135 -22.129 1.00 80.50 477 ASN A C 1
ATOM 3630 O O . ASN A 1 477 ? 4.587 9.961 -22.863 1.00 80.50 477 ASN A O 1
ATOM 3634 N N . ILE A 1 478 ? 3.757 10.284 -20.808 1.00 84.31 478 ILE A N 1
ATOM 3635 C CA . ILE A 1 478 ? 5.065 10.242 -20.139 1.00 84.31 478 ILE A CA 1
ATOM 3636 C C . ILE A 1 478 ? 5.724 8.867 -20.301 1.00 84.31 478 ILE A C 1
ATOM 3638 O O . ILE A 1 478 ? 6.918 8.802 -20.579 1.00 84.31 478 ILE A O 1
ATOM 3642 N N . MET A 1 479 ? 4.972 7.770 -20.154 1.00 86.06 479 MET A N 1
ATOM 3643 C CA . MET A 1 479 ? 5.514 6.416 -20.335 1.00 86.06 479 MET A CA 1
ATOM 3644 C C . MET A 1 479 ? 6.021 6.197 -21.762 1.00 86.06 479 MET A C 1
ATOM 3646 O O . MET A 1 479 ? 7.123 5.680 -21.942 1.00 86.06 479 MET A O 1
ATOM 3650 N N . LEU A 1 480 ? 5.252 6.632 -22.760 1.00 85.56 480 LEU A N 1
ATOM 3651 C CA . LEU A 1 480 ? 5.612 6.488 -24.166 1.00 85.56 480 LEU A CA 1
ATOM 3652 C C . LEU A 1 480 ? 6.785 7.401 -24.560 1.00 85.56 480 LEU A C 1
ATOM 3654 O O . LEU A 1 480 ? 7.723 6.931 -25.192 1.00 85.56 480 LEU A O 1
ATOM 3658 N N . MET A 1 481 ? 6.796 8.661 -24.115 1.00 85.56 481 MET A N 1
ATOM 3659 C CA . MET A 1 481 ? 7.929 9.578 -24.314 1.00 85.56 481 MET A CA 1
ATOM 3660 C C . MET A 1 481 ? 9.207 9.045 -23.667 1.00 85.56 481 MET A C 1
ATOM 3662 O O . MET A 1 481 ? 10.263 9.060 -24.289 1.00 85.56 481 MET A O 1
ATOM 3666 N N . ASN A 1 482 ? 9.113 8.531 -22.437 1.00 89.94 482 ASN A N 1
ATOM 3667 C CA . ASN A 1 482 ? 10.244 7.901 -21.768 1.00 89.94 482 ASN A CA 1
ATOM 3668 C C . ASN A 1 482 ? 10.733 6.679 -22.557 1.00 89.94 482 ASN A C 1
ATOM 3670 O O . ASN A 1 482 ? 11.930 6.531 -22.753 1.00 89.94 482 ASN A O 1
ATOM 3674 N N . MET A 1 483 ? 9.828 5.823 -23.039 1.00 92.12 483 MET A N 1
ATOM 3675 C CA . MET A 1 483 ? 10.201 4.672 -23.863 1.00 92.12 483 MET A CA 1
ATOM 3676 C C . MET A 1 483 ? 10.971 5.085 -25.120 1.00 92.12 483 MET A C 1
ATOM 3678 O O . MET A 1 483 ? 12.080 4.604 -25.322 1.00 92.12 483 MET A O 1
ATOM 3682 N N . LEU A 1 484 ? 10.417 6.005 -25.909 1.00 87.81 484 LEU A N 1
ATOM 3683 C CA . LEU A 1 484 ? 11.021 6.459 -27.162 1.00 87.81 484 LEU A CA 1
ATOM 3684 C C . LEU A 1 484 ? 12.373 7.147 -26.940 1.00 87.81 484 LEU A C 1
ATOM 3686 O O . LEU A 1 484 ? 13.307 6.925 -27.703 1.00 87.81 484 LEU A O 1
ATOM 3690 N N . LEU A 1 485 ? 12.500 7.938 -25.870 1.00 90.44 485 LEU A N 1
ATOM 3691 C CA . LEU A 1 485 ? 13.760 8.576 -25.487 1.00 90.44 485 LEU A CA 1
ATOM 3692 C C . LEU A 1 485 ? 14.874 7.547 -25.239 1.00 90.44 485 LEU A C 1
ATOM 3694 O O . LEU A 1 485 ? 15.991 7.703 -25.733 1.00 90.44 485 LEU A O 1
ATOM 3698 N N . TRP A 1 486 ? 14.571 6.499 -24.463 1.00 92.62 486 TRP A N 1
ATOM 3699 C CA . TRP A 1 486 ? 15.542 5.450 -24.136 1.00 92.62 486 TRP A CA 1
ATOM 3700 C C . TRP A 1 486 ? 15.803 4.494 -25.305 1.00 92.62 486 TRP A C 1
ATOM 3702 O O . TRP A 1 486 ? 16.898 3.953 -25.408 1.00 92.62 486 TRP A O 1
ATOM 3712 N N . GLU A 1 487 ? 14.839 4.300 -26.200 1.00 89.69 487 GLU A N 1
ATOM 3713 C CA . GLU A 1 487 ? 15.030 3.512 -27.420 1.00 89.69 487 GLU A CA 1
ATOM 3714 C C . GLU A 1 487 ? 15.940 4.243 -28.418 1.00 89.69 487 GLU A C 1
ATOM 3716 O O . GLU A 1 487 ? 16.882 3.651 -28.947 1.00 89.69 487 GLU A O 1
ATOM 3721 N N . TRP A 1 488 ? 15.740 5.555 -28.587 1.00 92.31 488 TRP A N 1
ATOM 3722 C CA . TRP A 1 488 ? 16.611 6.404 -29.397 1.00 92.31 488 TRP A CA 1
ATOM 3723 C C . TRP A 1 488 ? 18.063 6.352 -28.909 1.00 92.31 488 TRP A C 1
ATOM 3725 O O . TRP A 1 488 ? 18.946 5.970 -29.672 1.00 92.31 488 TRP A O 1
ATOM 3735 N N . ILE A 1 489 ? 18.327 6.644 -27.629 1.00 93.25 489 ILE A N 1
ATOM 3736 C CA . ILE A 1 489 ? 19.708 6.689 -27.113 1.00 93.25 489 ILE A CA 1
ATOM 3737 C C . ILE A 1 489 ? 20.418 5.327 -27.213 1.00 93.25 489 ILE A C 1
ATOM 3739 O O . ILE A 1 489 ? 21.625 5.272 -27.445 1.00 93.25 489 ILE A O 1
ATOM 3743 N N . GLU A 1 490 ? 19.682 4.222 -27.061 1.00 93.19 490 GLU A N 1
ATOM 3744 C CA . GLU A 1 490 ? 20.212 2.866 -27.232 1.00 93.19 490 GLU A CA 1
ATOM 3745 C C . GLU A 1 490 ? 20.605 2.594 -28.679 1.00 93.19 490 GLU A C 1
ATOM 3747 O O . GLU A 1 490 ? 21.699 2.083 -28.932 1.00 93.19 490 GLU A O 1
ATOM 3752 N N . ARG A 1 491 ? 19.745 2.976 -29.626 1.00 91.38 491 ARG A N 1
ATOM 3753 C CA . ARG A 1 491 ? 20.010 2.841 -31.057 1.00 91.38 491 ARG A CA 1
ATOM 3754 C C . ARG A 1 491 ? 21.232 3.652 -31.474 1.00 91.38 491 ARG A C 1
ATOM 3756 O O . ARG A 1 491 ? 22.121 3.105 -32.122 1.00 91.38 491 ARG A O 1
ATOM 3763 N N . GLU A 1 492 ? 21.308 4.910 -31.051 1.00 93.25 492 GLU A N 1
ATOM 3764 C CA . GLU A 1 492 ? 22.437 5.795 -31.350 1.00 93.25 492 GLU A CA 1
ATOM 3765 C C . GLU A 1 492 ? 23.751 5.273 -30.747 1.00 93.25 492 GLU A C 1
ATOM 3767 O O . GLU A 1 492 ? 24.799 5.317 -31.393 1.00 93.25 492 GLU A O 1
ATOM 3772 N N . ALA A 1 493 ? 23.710 4.719 -29.529 1.00 94.94 493 ALA A N 1
ATOM 3773 C CA . ALA A 1 493 ? 24.884 4.121 -28.901 1.00 94.94 493 ALA A CA 1
ATOM 3774 C C . ALA A 1 493 ? 25.369 2.876 -29.662 1.00 94.94 493 ALA A C 1
ATOM 3776 O O . ALA A 1 493 ? 26.559 2.751 -29.943 1.00 94.94 493 ALA A O 1
ATOM 3777 N N . VAL A 1 494 ? 24.464 1.968 -30.038 1.00 93.81 494 VAL A N 1
ATOM 3778 C CA . VAL A 1 494 ? 24.800 0.758 -30.812 1.00 93.81 494 VAL A CA 1
ATOM 3779 C C . VAL A 1 494 ? 25.343 1.124 -32.198 1.00 93.81 494 VAL A C 1
ATOM 3781 O O . VAL A 1 494 ? 26.341 0.551 -32.651 1.00 93.81 494 VAL A O 1
ATOM 3784 N N . ALA A 1 495 ? 24.727 2.107 -32.860 1.00 92.75 495 ALA A N 1
ATOM 3785 C CA . ALA A 1 495 ? 25.166 2.608 -34.157 1.00 92.75 495 ALA A CA 1
ATOM 3786 C C . ALA A 1 495 ? 26.562 3.244 -34.079 1.00 92.75 495 ALA A C 1
ATOM 3788 O O . ALA A 1 495 ? 27.393 2.975 -34.944 1.00 92.75 495 ALA A O 1
ATOM 3789 N N . ALA A 1 496 ? 26.863 3.993 -33.014 1.00 95.25 496 ALA A N 1
ATOM 3790 C CA . ALA A 1 496 ? 28.178 4.595 -32.794 1.00 95.25 496 ALA A CA 1
ATOM 3791 C C . ALA A 1 496 ? 29.319 3.569 -32.708 1.00 95.25 496 ALA A C 1
ATOM 3793 O O . ALA A 1 496 ? 30.423 3.834 -33.185 1.00 95.25 496 ALA A O 1
ATOM 3794 N N . PHE A 1 497 ? 29.054 2.388 -32.141 1.00 93.50 497 PHE A N 1
ATOM 3795 C CA . PHE A 1 497 ? 30.033 1.299 -32.068 1.00 93.50 497 PHE A CA 1
ATOM 3796 C C . PHE A 1 497 ? 30.168 0.507 -33.372 1.00 93.50 497 PHE A C 1
ATOM 3798 O O . PHE A 1 497 ? 31.220 -0.082 -33.617 1.00 93.50 497 PHE A O 1
ATOM 3805 N N . SER A 1 498 ? 29.126 0.502 -34.204 1.00 92.88 498 SER A N 1
ATOM 3806 C CA . SER A 1 498 ? 29.078 -0.288 -35.441 1.00 92.88 498 SER A CA 1
ATOM 3807 C C . SER A 1 498 ? 29.484 0.506 -36.688 1.00 92.88 498 SER A C 1
ATOM 3809 O O . SER A 1 498 ? 29.868 -0.086 -37.693 1.00 92.88 498 SER A O 1
ATOM 3811 N N . ASN A 1 499 ? 29.388 1.837 -36.650 1.00 94.56 499 ASN A N 1
ATOM 3812 C CA . ASN A 1 499 ? 29.624 2.715 -37.789 1.00 94.56 499 ASN A CA 1
ATOM 3813 C C . ASN A 1 499 ? 30.600 3.838 -37.412 1.00 94.56 499 ASN A C 1
ATOM 3815 O O . ASN A 1 499 ? 30.261 4.741 -36.650 1.00 94.56 499 ASN A O 1
ATOM 3819 N N . SER A 1 500 ? 31.796 3.820 -38.001 1.00 95.06 500 SER A N 1
ATOM 3820 C CA . SER A 1 500 ? 32.830 4.832 -37.750 1.00 95.06 500 SER A CA 1
ATOM 3821 C C . SER A 1 500 ? 32.466 6.230 -38.254 1.00 95.06 500 SER A C 1
ATOM 3823 O O . SER A 1 500 ? 33.012 7.217 -37.773 1.00 95.06 500 SER A O 1
ATOM 3825 N N . SER A 1 501 ? 31.526 6.331 -39.199 1.00 95.38 501 SER A N 1
ATOM 3826 C CA . SER A 1 501 ? 30.980 7.608 -39.678 1.00 95.38 501 SER A CA 1
ATOM 3827 C C . SER A 1 501 ? 29.837 8.136 -38.805 1.00 95.38 501 SER A C 1
ATOM 3829 O O . SER A 1 501 ? 29.282 9.191 -39.103 1.00 95.38 501 SER A O 1
ATOM 3831 N N . HIS A 1 502 ? 29.442 7.412 -37.753 1.00 95.31 502 HIS A N 1
ATOM 3832 C CA . HIS A 1 502 ? 28.379 7.857 -36.862 1.00 95.31 502 HIS A CA 1
ATOM 3833 C C . HIS A 1 502 ? 28.824 9.089 -36.055 1.00 95.31 502 HIS A C 1
ATOM 3835 O O . HIS A 1 502 ? 29.946 9.099 -35.543 1.00 95.31 502 HIS A O 1
ATOM 3841 N N . PRO A 1 503 ? 27.962 10.097 -35.842 1.00 92.69 503 PRO A N 1
ATOM 3842 C CA . PRO A 1 503 ? 28.359 11.321 -35.145 1.00 92.69 503 PRO A CA 1
ATOM 3843 C C . PRO A 1 503 ? 28.883 11.111 -33.716 1.00 92.69 503 PRO A C 1
ATOM 3845 O O . PRO A 1 503 ? 29.798 11.798 -33.279 1.00 92.69 503 PRO A O 1
ATOM 3848 N N . TYR A 1 504 ? 28.353 10.119 -32.993 1.00 95.75 504 TYR A N 1
ATOM 3849 C CA . TYR A 1 504 ? 28.825 9.766 -31.644 1.00 95.75 504 TYR A CA 1
ATOM 3850 C C . TYR A 1 504 ? 30.001 8.780 -31.623 1.00 95.75 504 TYR A C 1
ATOM 3852 O O . TYR A 1 504 ? 30.421 8.349 -30.546 1.00 95.75 504 TYR A O 1
ATOM 3860 N N . HIS A 1 505 ? 30.550 8.404 -32.782 1.00 96.81 505 HIS A N 1
ATOM 3861 C CA . HIS A 1 505 ? 31.680 7.482 -32.848 1.00 96.81 505 HIS A CA 1
ATOM 3862 C C . HIS A 1 505 ? 32.900 7.965 -32.036 1.00 96.81 505 HIS A C 1
ATOM 3864 O O . HIS A 1 505 ? 33.410 7.164 -31.247 1.00 96.81 505 HIS A O 1
ATOM 3870 N N . PRO A 1 506 ? 33.321 9.250 -32.086 1.00 97.25 506 PRO A N 1
ATOM 3871 C CA . PRO A 1 506 ? 34.436 9.740 -31.267 1.00 97.25 506 PRO A CA 1
ATOM 3872 C C . PRO A 1 506 ? 34.215 9.534 -29.762 1.00 97.25 506 PRO A C 1
ATOM 3874 O O . PRO A 1 506 ? 35.125 9.114 -29.047 1.00 97.25 506 PRO A O 1
ATOM 3877 N N . LEU A 1 507 ? 32.983 9.746 -29.283 1.00 96.75 507 LEU A N 1
ATOM 3878 C CA . LEU A 1 507 ? 32.623 9.498 -27.888 1.00 96.75 507 LEU A CA 1
ATOM 3879 C C . LEU A 1 507 ? 32.657 8.001 -27.551 1.00 96.75 507 LEU A C 1
ATOM 3881 O O . LEU A 1 507 ? 33.137 7.624 -26.484 1.00 96.75 507 LEU A O 1
ATOM 3885 N N . SER A 1 508 ? 32.187 7.136 -28.456 1.00 97.00 508 SER A N 1
ATOM 3886 C CA . SER A 1 508 ? 32.234 5.679 -28.261 1.00 97.00 508 SER A CA 1
ATOM 3887 C C . SER A 1 508 ? 33.671 5.161 -28.107 1.00 97.00 508 SER A C 1
ATOM 3889 O O . SER A 1 508 ? 33.942 4.339 -27.227 1.00 97.00 508 SER A O 1
ATOM 3891 N N . VAL A 1 509 ? 34.609 5.710 -28.889 1.00 96.50 509 VAL A N 1
ATOM 3892 C CA . VAL A 1 509 ? 36.043 5.404 -28.803 1.00 96.50 509 VAL A CA 1
ATOM 3893 C C . VAL A 1 509 ? 36.605 5.891 -27.471 1.00 96.50 509 VAL A C 1
ATOM 3895 O O . VAL A 1 509 ? 37.214 5.105 -26.748 1.00 96.50 509 VAL A O 1
ATOM 3898 N N . ALA A 1 510 ? 36.320 7.138 -27.083 1.00 96.19 510 ALA A N 1
ATOM 3899 C CA . ALA A 1 510 ? 36.780 7.695 -25.812 1.00 96.19 510 ALA A CA 1
ATOM 3900 C C . ALA A 1 510 ? 36.264 6.909 -24.592 1.00 96.19 510 ALA A C 1
ATOM 3902 O O . ALA A 1 510 ? 37.009 6.688 -23.634 1.00 96.19 510 ALA A O 1
ATOM 3903 N N . VAL A 1 511 ? 35.011 6.438 -24.630 1.00 96.38 511 VAL A N 1
ATOM 3904 C CA . VAL A 1 511 ? 34.432 5.565 -23.595 1.00 96.38 511 VAL A CA 1
ATOM 3905 C C . VAL A 1 511 ? 35.141 4.211 -23.560 1.00 96.38 511 VAL A C 1
ATOM 3907 O O . VAL A 1 511 ? 35.498 3.748 -22.477 1.00 96.38 511 VAL A O 1
ATOM 3910 N N . ARG A 1 512 ? 35.382 3.579 -24.715 1.00 95.56 512 ARG A N 1
ATOM 3911 C CA . ARG A 1 512 ? 36.083 2.287 -24.790 1.00 95.56 512 ARG A CA 1
ATOM 3912 C C . ARG A 1 512 ? 37.515 2.394 -24.256 1.00 95.56 512 ARG A C 1
ATOM 3914 O O . ARG A 1 512 ? 37.924 1.567 -23.445 1.00 95.56 512 ARG A O 1
ATOM 3921 N N . GLU A 1 513 ? 38.242 3.441 -24.635 1.00 94.44 513 GLU A N 1
ATOM 3922 C CA . GLU A 1 513 ? 39.582 3.731 -24.112 1.00 94.44 513 GLU A CA 1
ATOM 3923 C C . GLU A 1 513 ? 39.575 3.974 -22.600 1.00 94.44 513 GLU A C 1
ATOM 3925 O O . GLU A 1 513 ? 40.429 3.457 -21.882 1.00 94.44 513 GLU A O 1
ATOM 3930 N N . ALA A 1 514 ? 38.605 4.745 -22.097 1.00 94.25 514 ALA A N 1
ATOM 3931 C CA . ALA A 1 514 ? 38.469 5.012 -20.668 1.00 94.25 514 ALA A CA 1
ATOM 3932 C C . ALA A 1 514 ? 38.206 3.737 -19.853 1.00 94.25 514 ALA A C 1
ATOM 3934 O O . ALA A 1 514 ? 38.641 3.642 -18.707 1.00 94.25 514 ALA A O 1
ATOM 3935 N N . LEU A 1 515 ? 37.504 2.761 -20.436 1.00 93.94 515 LEU A N 1
ATOM 3936 C CA . LEU A 1 515 ? 37.223 1.483 -19.788 1.00 93.94 515 LEU A CA 1
ATOM 3937 C C . LEU A 1 515 ? 38.431 0.545 -19.776 1.00 93.94 515 LEU A C 1
ATOM 3939 O O . LEU A 1 515 ? 38.610 -0.152 -18.782 1.00 93.94 515 LEU A O 1
ATOM 3943 N N . GLY A 1 516 ? 39.229 0.530 -20.849 1.00 91.44 516 GLY A N 1
ATOM 3944 C CA . GLY A 1 516 ? 40.383 -0.367 -20.996 1.00 91.44 516 GLY A CA 1
ATOM 3945 C C . GLY A 1 516 ? 41.708 0.190 -20.463 1.00 91.44 516 GLY A C 1
ATOM 3946 O O . GLY A 1 516 ? 42.685 -0.547 -20.351 1.00 91.44 516 GLY A O 1
ATOM 3947 N N . GLY A 1 517 ? 41.776 1.486 -20.153 1.00 84.31 517 GLY A N 1
ATOM 3948 C CA . GLY A 1 517 ? 43.001 2.130 -19.690 1.00 84.31 517 GLY A CA 1
ATOM 3949 C C . GLY A 1 517 ? 43.413 1.719 -18.272 1.00 84.31 517 GLY A C 1
ATOM 3950 O O . GLY A 1 517 ? 42.585 1.624 -17.372 1.00 84.31 517 GLY A O 1
ATOM 3951 N N . ALA A 1 518 ? 44.723 1.594 -18.037 1.00 79.12 518 ALA A N 1
ATOM 3952 C CA . ALA A 1 518 ? 45.300 1.372 -16.703 1.00 79.12 518 ALA A CA 1
ATOM 3953 C C . ALA A 1 518 ? 45.205 2.602 -15.769 1.00 79.12 518 ALA A C 1
ATOM 3955 O O . ALA A 1 518 ? 45.617 2.542 -14.612 1.00 79.12 518 ALA A O 1
ATOM 3956 N N . ARG A 1 519 ? 44.705 3.744 -16.266 1.00 79.50 519 ARG A N 1
ATOM 3957 C CA . ARG A 1 519 ? 44.637 4.995 -15.501 1.00 79.50 519 ARG A CA 1
ATOM 3958 C C . ARG A 1 519 ? 43.414 5.026 -14.573 1.00 79.50 519 ARG A C 1
ATOM 3960 O O . ARG A 1 519 ? 42.327 4.614 -14.981 1.00 79.50 519 ARG A O 1
ATOM 3967 N N . PRO A 1 520 ? 43.554 5.576 -13.353 1.00 76.19 520 PRO A N 1
ATOM 3968 C CA . PRO A 1 520 ? 42.456 5.687 -12.406 1.00 76.19 520 PRO A CA 1
ATOM 3969 C C . PRO A 1 520 ? 41.473 6.773 -12.864 1.00 76.19 520 PRO A C 1
ATOM 3971 O O . PRO A 1 520 ? 41.669 7.946 -12.580 1.00 76.19 520 PRO A O 1
ATOM 3974 N N . CYS A 1 521 ? 40.401 6.357 -13.545 1.00 89.19 521 CYS A N 1
ATOM 3975 C CA . CYS A 1 521 ? 39.257 7.181 -13.963 1.00 89.19 521 CYS A CA 1
ATOM 3976 C C . CYS A 1 521 ? 39.571 8.281 -15.003 1.00 89.19 521 CYS A C 1
ATOM 3978 O O . CYS A 1 521 ? 40.469 9.103 -14.839 1.00 89.19 521 CYS A O 1
ATOM 3980 N N . ARG A 1 522 ? 38.785 8.335 -16.087 1.00 94.38 522 ARG A N 1
ATOM 3981 C CA . ARG A 1 522 ? 38.866 9.397 -17.107 1.00 94.38 522 ARG A CA 1
ATOM 3982 C C . ARG A 1 522 ? 37.608 10.258 -17.050 1.00 94.38 522 ARG A C 1
ATOM 3984 O O . ARG A 1 522 ? 36.495 9.734 -17.064 1.00 94.38 522 ARG A O 1
ATOM 3991 N N . SER A 1 523 ? 37.789 11.572 -17.003 1.00 96.31 523 SER A N 1
ATOM 3992 C CA . SER A 1 523 ? 36.701 12.539 -17.164 1.00 96.31 523 SER A CA 1
ATOM 3993 C C . SER A 1 523 ? 36.491 12.818 -18.652 1.00 96.31 523 SER A C 1
ATOM 3995 O O . SER A 1 523 ? 37.451 13.122 -19.356 1.00 96.31 523 SER A O 1
ATOM 3997 N N . LEU A 1 524 ? 35.252 12.697 -19.121 1.00 97.38 524 LEU A N 1
ATOM 3998 C CA . LEU A 1 524 ? 34.830 13.031 -20.480 1.00 97.38 524 LEU A CA 1
ATOM 3999 C C . LEU A 1 524 ? 33.928 14.264 -20.415 1.00 97.38 524 LEU A C 1
ATOM 4001 O O . LEU A 1 524 ? 32.939 14.244 -19.683 1.00 97.38 524 LEU A O 1
ATOM 4005 N N . ASP A 1 525 ? 34.268 15.313 -21.155 1.00 97.69 525 ASP A N 1
ATOM 4006 C CA . ASP A 1 525 ? 33.494 16.553 -21.240 1.00 97.69 525 ASP A CA 1
ATOM 4007 C C . ASP A 1 525 ? 32.608 16.535 -22.488 1.00 97.69 525 ASP A C 1
ATOM 4009 O O . ASP A 1 525 ? 33.090 16.236 -23.578 1.00 97.69 525 ASP A O 1
ATOM 4013 N N . ALA A 1 526 ? 31.320 16.848 -22.345 1.00 96.75 526 ALA A N 1
ATOM 4014 C CA . ALA A 1 526 ? 30.380 16.879 -23.461 1.00 96.75 526 ALA A CA 1
ATOM 4015 C C . ALA A 1 526 ? 30.823 17.826 -24.589 1.00 96.75 526 ALA A C 1
ATOM 4017 O O . ALA A 1 526 ? 30.613 17.497 -25.756 1.00 96.75 526 ALA A O 1
ATOM 4018 N N . ALA A 1 527 ? 31.464 18.955 -24.261 1.00 96.50 527 ALA A N 1
ATOM 4019 C CA . ALA A 1 527 ? 31.899 19.959 -25.236 1.00 96.50 527 ALA A CA 1
ATOM 4020 C C . ALA A 1 527 ? 32.930 19.432 -26.246 1.00 96.50 527 ALA A C 1
ATOM 4022 O O . ALA A 1 527 ? 33.032 19.957 -27.353 1.00 96.50 527 ALA A O 1
ATOM 4023 N N . ASP A 1 528 ? 33.666 18.376 -25.891 1.00 97.00 528 ASP A N 1
ATOM 4024 C CA . ASP A 1 528 ? 34.656 17.768 -26.781 1.00 97.00 528 ASP A CA 1
ATOM 4025 C C . ASP A 1 528 ? 34.013 16.824 -27.821 1.00 97.00 528 ASP A C 1
ATOM 4027 O O . ASP A 1 528 ? 34.656 16.469 -28.809 1.00 97.00 528 ASP A O 1
ATOM 4031 N N . TYR A 1 529 ? 32.756 16.405 -27.617 1.00 96.19 529 TYR A N 1
ATOM 4032 C CA . TYR A 1 529 ? 32.104 15.373 -28.439 1.00 96.19 529 TYR A CA 1
ATOM 4033 C C . TYR A 1 529 ? 30.755 15.785 -29.032 1.00 96.19 529 TYR A C 1
ATOM 4035 O O . TYR A 1 529 ? 30.314 15.174 -30.004 1.00 96.19 529 TYR A O 1
ATOM 4043 N N . LEU A 1 530 ? 30.072 16.768 -28.443 1.00 93.88 530 LEU A N 1
ATOM 4044 C CA . LEU A 1 530 ? 28.719 17.169 -28.815 1.00 93.88 530 LEU A CA 1
ATOM 4045 C C . LEU A 1 530 ? 28.666 18.679 -29.097 1.00 93.88 530 LEU A C 1
ATOM 4047 O O . LEU A 1 530 ? 29.133 19.472 -28.276 1.00 93.88 530 LEU A O 1
ATOM 4051 N N . PRO A 1 531 ? 28.064 19.108 -30.221 1.00 90.88 531 PRO A N 1
ATOM 4052 C CA . PRO A 1 531 ? 27.908 20.527 -30.513 1.00 90.88 531 PRO A CA 1
ATOM 4053 C C . PRO A 1 531 ? 26.925 21.192 -29.537 1.00 90.88 531 PRO A C 1
ATOM 4055 O O . PRO A 1 531 ? 25.960 20.575 -29.088 1.00 90.88 531 PRO A O 1
ATOM 4058 N N . GLY A 1 532 ? 27.165 22.470 -29.230 1.00 89.12 532 GLY A N 1
ATOM 4059 C CA . GLY A 1 532 ? 26.288 23.281 -28.373 1.00 89.12 532 GLY A CA 1
ATOM 4060 C C . GLY A 1 532 ? 26.528 23.140 -26.864 1.00 89.12 532 GLY A C 1
ATOM 4061 O O . GLY A 1 532 ? 25.777 23.720 -26.083 1.00 89.12 532 GLY A O 1
ATOM 4062 N N . PHE A 1 533 ? 27.559 22.402 -26.443 1.00 92.94 533 PHE A N 1
ATOM 4063 C CA . PHE A 1 533 ? 27.953 22.276 -25.039 1.00 92.94 533 PHE A CA 1
ATOM 4064 C C . PHE A 1 533 ? 29.102 23.222 -24.678 1.00 92.94 533 PHE A C 1
ATOM 4066 O O . PHE A 1 533 ? 30.081 23.340 -25.411 1.00 92.94 533 PHE A O 1
ATOM 4073 N N . GLU A 1 534 ? 28.994 23.867 -23.517 1.00 94.25 534 GLU A N 1
ATOM 4074 C CA . GLU A 1 534 ? 30.077 24.650 -22.921 1.00 94.25 534 GLU A CA 1
ATOM 4075 C C . GLU A 1 534 ? 31.029 23.739 -22.136 1.00 94.25 534 GLU A C 1
ATOM 4077 O O . GLU A 1 534 ? 30.599 22.835 -21.410 1.00 94.25 534 GLU A O 1
ATOM 4082 N N . ARG A 1 535 ? 32.337 23.987 -22.269 1.00 96.38 535 ARG A N 1
ATOM 4083 C CA . ARG A 1 535 ? 33.378 23.203 -21.594 1.00 96.38 535 ARG A CA 1
ATOM 4084 C C . ARG A 1 535 ? 33.215 23.295 -20.073 1.00 96.38 535 ARG A C 1
ATOM 4086 O O . ARG A 1 535 ? 33.068 24.378 -19.517 1.00 96.38 535 ARG A O 1
ATOM 4093 N N . GLY A 1 536 ? 33.263 22.151 -19.402 1.00 94.38 536 GLY A N 1
ATOM 4094 C CA . GLY A 1 536 ? 33.153 21.996 -17.953 1.00 94.38 536 GLY A CA 1
ATOM 4095 C C . GLY A 1 536 ? 31.722 21.883 -17.424 1.00 94.38 536 GLY A C 1
ATOM 4096 O O . GLY A 1 536 ? 31.547 21.523 -16.261 1.00 94.38 536 GLY A O 1
ATOM 4097 N N . VAL A 1 537 ? 30.697 22.137 -18.247 1.00 92.69 537 VAL A N 1
ATOM 4098 C CA . VAL A 1 537 ? 29.296 22.144 -17.788 1.00 92.69 537 VAL A CA 1
ATOM 4099 C C . VAL A 1 537 ? 28.747 20.734 -17.589 1.00 92.69 537 VAL A C 1
ATOM 4101 O O . VAL A 1 537 ? 28.022 20.487 -16.625 1.00 92.69 537 VAL A O 1
ATOM 4104 N N . SER A 1 538 ? 29.093 19.792 -18.470 1.00 94.12 538 SER A N 1
ATOM 4105 C CA . SER A 1 538 ? 28.626 18.409 -18.362 1.00 94.12 538 SER A CA 1
ATOM 4106 C C . SER A 1 538 ? 29.778 17.431 -18.525 1.00 94.12 538 SER A C 1
ATOM 4108 O O . SER A 1 538 ? 30.251 17.166 -19.629 1.00 94.12 538 SER A O 1
ATOM 4110 N N . VAL A 1 539 ? 30.242 16.904 -17.391 1.00 96.19 539 VAL A N 1
ATOM 4111 C CA . VAL A 1 539 ? 31.407 16.021 -17.312 1.00 96.19 539 VAL A CA 1
ATOM 4112 C C . VAL A 1 539 ? 31.004 14.679 -16.715 1.00 96.19 539 VAL A C 1
ATOM 4114 O O . VAL A 1 539 ? 30.401 14.606 -15.643 1.00 96.19 539 VAL A O 1
ATOM 4117 N N . VAL A 1 540 ? 31.385 13.595 -17.387 1.00 96.75 540 VAL A N 1
ATOM 4118 C CA . VAL A 1 540 ? 31.137 12.220 -16.946 1.00 96.75 540 VAL A CA 1
ATOM 4119 C C . VAL A 1 540 ? 32.451 11.556 -16.579 1.00 96.75 540 VAL A C 1
ATOM 4121 O O . VAL A 1 540 ? 33.385 11.500 -17.373 1.00 96.75 540 VAL A O 1
ATOM 4124 N N . LYS A 1 541 ? 32.507 10.998 -15.371 1.00 96.19 541 LYS A N 1
ATOM 4125 C CA . LYS A 1 541 ? 33.626 10.172 -14.917 1.00 96.19 541 LYS A CA 1
ATOM 4126 C C . LYS A 1 541 ? 33.397 8.719 -15.319 1.00 96.19 541 LYS A C 1
ATOM 4128 O O . LYS A 1 541 ? 32.439 8.088 -14.867 1.00 96.19 541 LYS A O 1
ATOM 4133 N N . VAL A 1 542 ? 34.285 8.183 -16.149 1.00 95.69 542 VAL A N 1
ATOM 4134 C CA . VAL A 1 542 ? 34.284 6.776 -16.555 1.00 95.69 542 VAL A CA 1
ATOM 4135 C C . VAL A 1 542 ? 35.381 6.051 -15.788 1.00 95.69 542 VAL A C 1
ATOM 4137 O O . VAL A 1 542 ? 36.570 6.314 -15.964 1.00 95.69 542 VAL A O 1
ATOM 4140 N N . ASN A 1 543 ? 34.962 5.138 -14.914 1.00 93.44 543 ASN A N 1
ATOM 4141 C CA . ASN A 1 543 ? 35.881 4.282 -14.173 1.00 93.44 543 ASN A CA 1
ATOM 4142 C C . ASN A 1 543 ? 36.321 3.105 -15.056 1.00 93.44 543 ASN A C 1
ATOM 4144 O O . ASN A 1 543 ? 35.452 2.509 -15.706 1.00 93.44 543 ASN A O 1
ATOM 4148 N N . PRO A 1 544 ? 37.614 2.735 -15.039 1.00 92.00 544 PRO A N 1
ATOM 4149 C CA . PRO A 1 544 ? 38.105 1.582 -15.778 1.00 92.00 544 PRO A CA 1
ATOM 4150 C C . PRO A 1 544 ? 37.423 0.299 -15.295 1.00 92.00 544 PRO A C 1
ATOM 4152 O O . PRO A 1 544 ? 37.038 0.171 -14.129 1.00 92.00 544 PRO A O 1
ATOM 4155 N N . CYS A 1 545 ? 37.259 -0.652 -16.207 1.00 88.00 545 CYS A N 1
ATOM 4156 C CA . CYS A 1 545 ? 36.823 -2.005 -15.891 1.00 88.00 545 CYS A CA 1
ATOM 4157 C C . CYS A 1 545 ? 38.050 -2.903 -16.048 1.00 88.00 545 CYS A C 1
ATOM 4159 O O . CYS A 1 545 ? 38.612 -2.975 -17.133 1.00 88.00 545 CYS A O 1
ATOM 4161 N N . GLY A 1 546 ? 38.509 -3.542 -14.969 1.00 83.38 546 GLY A N 1
ATOM 4162 C CA . GLY A 1 546 ? 39.656 -4.446 -15.058 1.00 83.38 546 GLY A CA 1
ATOM 4163 C C . GLY A 1 546 ? 39.363 -5.587 -16.037 1.00 83.38 546 GLY A C 1
ATOM 4164 O O . GLY A 1 546 ? 38.410 -6.332 -15.821 1.00 83.38 546 GLY A O 1
ATOM 4165 N N . GLY A 1 547 ? 40.161 -5.710 -17.102 1.00 86.00 547 GLY A N 1
ATOM 4166 C CA . GLY A 1 547 ? 40.060 -6.785 -18.096 1.00 86.00 547 GLY A CA 1
ATOM 4167 C C . GLY A 1 547 ? 39.712 -6.320 -19.514 1.00 86.00 547 GLY A C 1
ATOM 4168 O O . GLY A 1 547 ? 39.718 -5.132 -19.829 1.00 86.00 547 GLY A O 1
ATOM 4169 N N . VAL A 1 548 ? 39.435 -7.290 -20.391 1.00 87.44 548 VAL A N 1
ATOM 4170 C CA . VAL A 1 548 ? 38.994 -7.035 -21.770 1.00 87.44 548 VAL A CA 1
ATOM 4171 C C . VAL A 1 548 ? 37.597 -6.414 -21.733 1.00 87.44 548 VAL A C 1
ATOM 4173 O O . VAL A 1 548 ? 36.668 -6.989 -21.165 1.00 87.44 548 VAL A O 1
ATOM 4176 N N . VAL A 1 549 ? 37.451 -5.227 -22.321 1.00 89.06 549 VAL A N 1
ATOM 4177 C CA . VAL A 1 549 ? 36.182 -4.492 -22.341 1.00 89.06 549 VAL A CA 1
ATOM 4178 C C . VAL A 1 549 ? 35.240 -5.135 -23.356 1.00 89.06 549 VAL A C 1
ATOM 4180 O O . VAL A 1 549 ? 35.461 -5.033 -24.558 1.00 89.06 549 VAL A O 1
ATOM 4183 N N . ASP A 1 550 ? 34.176 -5.769 -22.867 1.00 92.94 550 ASP A N 1
ATOM 4184 C CA . ASP A 1 550 ? 33.052 -6.216 -23.696 1.00 92.94 550 ASP A CA 1
ATOM 4185 C C . ASP A 1 550 ? 32.341 -4.993 -24.306 1.00 92.94 550 ASP A C 1
ATOM 4187 O O . ASP A 1 550 ? 32.019 -4.026 -23.602 1.00 92.94 550 ASP A O 1
ATOM 4191 N N . ASP A 1 551 ? 32.054 -5.048 -25.607 1.00 91.88 551 ASP A N 1
ATOM 4192 C CA . ASP A 1 551 ? 31.293 -4.031 -26.335 1.00 91.88 551 ASP A CA 1
ATOM 4193 C C . ASP A 1 551 ? 29.954 -3.717 -25.667 1.00 91.88 551 ASP A C 1
ATOM 4195 O O . ASP A 1 551 ? 29.522 -2.568 -25.662 1.00 91.88 551 ASP A O 1
ATOM 4199 N N . ARG A 1 552 ? 29.321 -4.692 -25.011 1.00 89.31 552 ARG A N 1
ATOM 4200 C CA . ARG A 1 552 ? 28.088 -4.470 -24.241 1.00 89.31 552 ARG A CA 1
ATOM 4201 C C . ARG A 1 552 ? 28.306 -3.541 -23.055 1.00 89.31 552 ARG A C 1
ATOM 4203 O O . ARG A 1 552 ? 27.486 -2.659 -22.802 1.00 89.31 552 ARG A O 1
ATOM 4210 N N . VAL A 1 553 ? 29.412 -3.723 -22.336 1.00 91.81 553 VAL A N 1
ATOM 4211 C CA . VAL A 1 553 ? 29.788 -2.853 -21.216 1.00 91.81 553 VAL A CA 1
ATOM 4212 C C . VAL A 1 553 ? 30.123 -1.461 -21.745 1.00 91.81 553 VAL A C 1
ATOM 4214 O O . VAL A 1 553 ? 29.708 -0.470 -21.146 1.00 91.81 553 VAL A O 1
ATOM 4217 N N . ALA A 1 554 ? 30.805 -1.372 -22.888 1.00 94.00 554 ALA A N 1
ATOM 4218 C CA . ALA A 1 554 ? 31.117 -0.099 -23.530 1.00 94.00 554 ALA A CA 1
ATOM 4219 C C . ALA A 1 554 ? 29.854 0.651 -23.997 1.00 94.00 554 ALA A C 1
ATOM 4221 O O . ALA A 1 554 ? 29.711 1.838 -23.701 1.00 94.00 554 ALA A O 1
ATOM 4222 N N . ILE A 1 555 ? 28.898 -0.041 -24.626 1.00 95.00 555 ILE A N 1
ATOM 4223 C CA . ILE A 1 555 ? 27.592 0.504 -25.034 1.00 95.00 555 ILE A CA 1
ATOM 4224 C C . ILE A 1 555 ? 26.806 0.995 -23.816 1.00 95.00 555 ILE A C 1
ATOM 4226 O O . ILE A 1 555 ? 26.317 2.123 -23.811 1.00 95.00 555 ILE A O 1
ATOM 4230 N N . ASP A 1 556 ? 26.721 0.200 -22.745 1.00 93.94 556 ASP A N 1
ATOM 4231 C CA . ASP A 1 556 ? 26.014 0.600 -21.522 1.00 93.94 556 ASP A CA 1
ATOM 4232 C C . ASP A 1 556 ? 26.629 1.854 -20.876 1.00 93.94 556 ASP A C 1
ATOM 4234 O O . ASP A 1 556 ? 25.925 2.728 -20.358 1.00 93.94 556 ASP A O 1
ATOM 4238 N N . ARG A 1 557 ? 27.958 1.977 -20.933 1.00 95.31 557 ARG A N 1
ATOM 4239 C CA . ARG A 1 557 ? 28.689 3.149 -20.436 1.00 95.31 557 ARG A CA 1
ATOM 4240 C C . ARG A 1 557 ? 28.497 4.367 -21.327 1.00 95.31 557 ARG A C 1
ATOM 4242 O O . ARG A 1 557 ? 28.328 5.458 -20.785 1.00 95.31 557 ARG A O 1
ATOM 4249 N N . LEU A 1 558 ? 28.445 4.183 -22.643 1.00 96.38 558 LEU A N 1
ATOM 4250 C CA . LEU A 1 558 ? 28.122 5.242 -23.594 1.00 96.38 558 LEU A CA 1
ATOM 4251 C C . LEU A 1 558 ? 26.702 5.777 -23.369 1.00 96.38 558 LEU A C 1
ATOM 4253 O O . LEU A 1 558 ? 26.525 6.987 -23.278 1.00 96.38 558 LEU A O 1
ATOM 4257 N N . ILE A 1 559 ? 25.713 4.898 -23.174 1.00 96.25 559 ILE A N 1
ATOM 4258 C CA . ILE A 1 559 ? 24.327 5.290 -22.858 1.00 96.25 559 ILE A CA 1
ATOM 4259 C C . ILE A 1 559 ? 24.279 6.128 -21.577 1.00 96.25 559 ILE A C 1
ATOM 4261 O O . ILE A 1 559 ? 23.613 7.159 -21.533 1.00 96.25 559 ILE A O 1
ATOM 4265 N N . LYS A 1 560 ? 25.010 5.719 -20.532 1.00 95.69 560 LYS A N 1
ATOM 4266 C CA . LYS A 1 560 ? 25.104 6.490 -19.282 1.00 95.69 560 LYS A CA 1
ATOM 4267 C C . LYS A 1 560 ? 25.764 7.850 -19.489 1.00 95.69 560 LYS A C 1
ATOM 4269 O O . LYS A 1 560 ? 25.294 8.824 -18.912 1.00 95.69 560 LYS A O 1
ATOM 4274 N N . ALA A 1 561 ? 26.825 7.918 -20.292 1.00 96.44 561 ALA A N 1
ATOM 4275 C CA . ALA A 1 561 ? 27.504 9.172 -20.592 1.00 96.44 561 ALA A CA 1
ATOM 4276 C C . ALA A 1 561 ? 26.584 10.136 -21.354 1.00 96.44 561 ALA A C 1
ATOM 4278 O O . ALA A 1 561 ? 26.378 11.259 -20.905 1.00 96.44 561 ALA A O 1
ATOM 4279 N N . LEU A 1 562 ? 25.949 9.663 -22.430 1.00 95.88 562 LEU A N 1
ATOM 4280 C CA . LEU A 1 562 ? 24.984 10.438 -23.211 1.00 95.88 562 LEU A CA 1
ATOM 4281 C C . LEU A 1 562 ? 23.793 10.894 -22.358 1.00 95.88 562 LEU A C 1
ATOM 4283 O O . LEU A 1 562 ? 23.384 12.046 -22.455 1.00 95.88 562 LEU A O 1
ATOM 4287 N N . ALA A 1 563 ? 23.269 10.039 -21.475 1.00 95.06 563 ALA A N 1
ATOM 4288 C CA . ALA A 1 563 ? 22.170 10.413 -20.590 1.00 95.06 563 ALA A CA 1
ATOM 4289 C C . ALA A 1 563 ? 22.556 11.545 -19.622 1.00 95.06 563 ALA A C 1
ATOM 4291 O O . ALA A 1 563 ? 21.748 12.436 -19.376 1.00 95.06 563 ALA A O 1
ATOM 4292 N N . VAL A 1 564 ? 23.786 11.546 -19.096 1.00 95.00 564 VAL A N 1
ATOM 4293 C CA . VAL A 1 564 ? 24.280 12.646 -18.250 1.00 95.00 564 VAL A CA 1
ATOM 4294 C C . VAL A 1 564 ? 24.517 13.908 -19.078 1.00 95.00 564 VAL A C 1
ATOM 4296 O O . VAL A 1 564 ? 24.066 14.980 -18.679 1.00 95.00 564 VAL A O 1
ATOM 4299 N N . PHE A 1 565 ? 25.152 13.790 -20.248 1.00 95.38 565 PHE A N 1
ATOM 4300 C CA . PHE A 1 565 ? 25.387 14.919 -21.152 1.00 95.38 565 PHE A CA 1
ATOM 4301 C C . PHE A 1 565 ? 24.083 15.620 -21.526 1.00 95.38 565 PHE A C 1
ATOM 4303 O O . PHE A 1 565 ? 23.941 16.823 -21.331 1.00 95.38 565 PHE A O 1
ATOM 4310 N N . LEU A 1 566 ? 23.078 14.855 -21.936 1.00 93.38 566 LEU A N 1
ATOM 4311 C CA . LEU A 1 566 ? 21.772 15.363 -22.347 1.00 93.38 566 LEU A CA 1
ATOM 4312 C C . LEU A 1 566 ? 20.841 15.690 -21.165 1.00 93.38 566 LEU A C 1
ATOM 4314 O O . LEU A 1 566 ? 19.682 16.049 -21.372 1.00 93.38 566 LEU A O 1
ATOM 4318 N N . SER A 1 567 ? 21.327 15.586 -19.921 1.00 93.00 567 SER A N 1
ATOM 4319 C CA . SER A 1 567 ? 20.542 15.823 -18.701 1.00 93.00 567 SER A CA 1
ATOM 4320 C C . SER A 1 567 ? 19.248 15.002 -18.646 1.00 93.00 567 SER A C 1
ATOM 4322 O O . SER A 1 567 ? 18.213 15.472 -18.165 1.00 93.00 567 SER A O 1
ATOM 4324 N N . PHE A 1 568 ? 19.280 13.775 -19.163 1.00 91.88 568 PHE A N 1
ATOM 4325 C CA . PHE A 1 568 ? 18.149 12.857 -19.154 1.00 91.88 568 PHE A CA 1
ATOM 4326 C C . PHE A 1 568 ? 17.822 12.366 -17.737 1.00 91.88 568 PHE A C 1
ATOM 4328 O O . PHE A 1 568 ? 18.642 12.470 -16.820 1.00 91.88 568 PHE A O 1
ATOM 4335 N N . PRO A 1 569 ? 16.601 11.841 -17.522 1.00 88.44 569 PRO A N 1
ATOM 4336 C CA . PRO A 1 569 ? 16.229 11.231 -16.252 1.00 88.44 569 PRO A CA 1
ATOM 4337 C C . PRO A 1 569 ? 17.205 10.120 -15.836 1.00 88.44 569 PRO A C 1
ATOM 4339 O O . PRO A 1 569 ? 17.835 9.488 -16.678 1.00 88.44 569 PRO A O 1
ATOM 4342 N N . ASP A 1 570 ? 17.296 9.851 -14.530 1.00 89.25 570 ASP A N 1
ATOM 4343 C CA . ASP A 1 570 ? 18.193 8.828 -13.972 1.00 89.25 570 ASP A CA 1
ATOM 4344 C C . ASP A 1 570 ? 18.089 7.488 -14.725 1.00 89.25 570 ASP A C 1
ATOM 4346 O O . ASP A 1 570 ? 17.049 6.821 -14.698 1.00 89.25 570 ASP A O 1
ATOM 4350 N N . VAL A 1 571 ? 19.196 7.086 -15.362 1.00 90.25 571 VAL A N 1
ATOM 4351 C CA . VAL A 1 571 ? 19.326 5.853 -16.151 1.00 90.25 571 VAL A CA 1
ATOM 4352 C C . VAL A 1 571 ? 18.877 4.635 -15.348 1.00 90.25 571 VAL A C 1
ATOM 4354 O O . VAL A 1 571 ? 18.187 3.769 -15.879 1.00 90.25 571 VAL A O 1
ATOM 4357 N N . VAL A 1 572 ? 19.230 4.560 -14.062 1.00 87.81 572 VAL A N 1
ATOM 4358 C CA . VAL A 1 572 ? 18.928 3.392 -13.218 1.00 87.81 572 VAL A CA 1
ATOM 4359 C C . VAL A 1 572 ? 17.428 3.275 -12.966 1.00 87.81 572 VAL A C 1
ATOM 4361 O O . VAL A 1 572 ? 16.891 2.171 -12.873 1.00 87.81 572 VAL A O 1
ATOM 4364 N N . ARG A 1 573 ? 16.736 4.412 -12.881 1.00 85.44 573 ARG A N 1
ATOM 4365 C CA . ARG A 1 573 ? 15.310 4.466 -12.568 1.00 85.44 573 ARG A CA 1
ATOM 4366 C C . ARG A 1 573 ? 14.423 4.422 -13.804 1.00 85.44 573 ARG A C 1
ATOM 4368 O O . ARG A 1 573 ? 13.391 3.761 -13.769 1.00 85.44 573 ARG A O 1
ATOM 4375 N N . TYR A 1 574 ? 14.760 5.154 -14.861 1.00 87.94 574 TYR A N 1
ATOM 4376 C CA . TYR A 1 574 ? 13.841 5.426 -15.969 1.00 87.94 574 TYR A CA 1
ATOM 4377 C C . TYR A 1 574 ? 14.039 4.512 -17.179 1.00 87.94 574 TYR A C 1
ATOM 4379 O O . TYR A 1 574 ? 13.058 4.213 -17.865 1.00 87.94 574 TYR A O 1
ATOM 4387 N N . ARG A 1 575 ? 15.249 3.984 -17.393 1.00 91.19 575 ARG A N 1
ATOM 4388 C CA . ARG A 1 575 ? 15.521 3.029 -18.474 1.00 91.19 575 ARG A CA 1
ATOM 4389 C C . ARG A 1 575 ? 14.800 1.682 -18.282 1.00 91.19 575 ARG A C 1
ATOM 4391 O O . ARG A 1 575 ? 14.120 1.257 -19.212 1.00 91.19 575 ARG A O 1
ATOM 4398 N N . PRO A 1 576 ? 14.781 1.051 -17.085 1.00 87.56 576 PRO A N 1
ATOM 4399 C CA . PRO A 1 576 ? 13.976 -0.160 -16.866 1.00 87.56 576 PRO A CA 1
ATOM 4400 C C . PRO A 1 576 ? 12.477 0.062 -17.110 1.00 87.56 576 PRO A C 1
ATOM 4402 O O . PRO A 1 576 ? 11.778 -0.815 -17.609 1.00 87.56 576 PRO A O 1
ATOM 4405 N N . ARG A 1 577 ? 11.969 1.261 -16.800 1.00 88.69 577 ARG A N 1
ATOM 4406 C CA . ARG A 1 577 ? 10.562 1.623 -17.034 1.00 88.69 577 ARG A CA 1
ATOM 4407 C C . ARG A 1 577 ? 10.242 1.738 -18.517 1.00 88.69 577 ARG A C 1
ATOM 4409 O O . ARG A 1 577 ? 9.158 1.333 -18.930 1.00 88.69 577 ARG A O 1
ATOM 4416 N N . ALA A 1 578 ? 11.169 2.285 -19.301 1.00 89.31 578 ALA A N 1
ATOM 4417 C CA . ALA A 1 578 ? 11.065 2.310 -20.753 1.00 89.31 578 ALA A CA 1
ATOM 4418 C C . ALA A 1 578 ? 11.001 0.892 -21.322 1.00 89.31 578 ALA A C 1
ATOM 4420 O O . ALA A 1 578 ? 10.088 0.597 -22.085 1.00 89.31 578 ALA A O 1
ATOM 4421 N N . TRP A 1 579 ? 11.875 -0.010 -20.876 1.00 88.69 579 TRP A N 1
ATOM 4422 C CA . TRP A 1 579 ? 11.848 -1.408 -21.312 1.00 88.69 579 TRP A CA 1
ATOM 4423 C C . TRP A 1 579 ? 10.564 -2.128 -20.921 1.00 88.69 579 TRP A C 1
ATOM 4425 O O . TRP A 1 579 ? 9.940 -2.758 -21.766 1.00 88.69 579 TRP A O 1
ATOM 4435 N N . TYR A 1 580 ? 10.105 -1.965 -19.680 1.00 86.62 580 TYR A N 1
ATOM 4436 C CA . TYR A 1 580 ? 8.809 -2.490 -19.253 1.00 86.62 580 TYR A CA 1
ATOM 4437 C C . TYR A 1 580 ? 7.665 -1.981 -20.143 1.00 86.62 580 TYR A C 1
ATOM 4439 O O . TYR A 1 580 ? 6.815 -2.755 -20.578 1.00 86.62 580 TYR A O 1
ATOM 4447 N N . THR A 1 581 ? 7.674 -0.685 -20.463 1.00 86.00 581 THR A N 1
ATOM 4448 C CA . THR A 1 581 ? 6.689 -0.068 -21.363 1.00 86.00 581 THR A CA 1
ATOM 4449 C C . THR A 1 581 ? 6.772 -0.675 -22.765 1.00 86.00 581 THR A C 1
ATOM 4451 O O . THR A 1 581 ? 5.740 -1.042 -23.320 1.00 86.00 581 THR A O 1
ATOM 4454 N N . ARG A 1 582 ? 7.982 -0.857 -23.309 1.00 86.56 582 ARG A N 1
ATOM 4455 C CA . ARG A 1 582 ? 8.216 -1.478 -24.619 1.00 86.56 582 ARG A CA 1
ATOM 4456 C C . ARG A 1 582 ? 7.666 -2.899 -24.680 1.00 86.56 582 ARG A C 1
ATOM 4458 O O . ARG A 1 582 ? 6.909 -3.222 -25.589 1.00 86.56 582 ARG A O 1
ATOM 4465 N N . GLU A 1 583 ? 8.003 -3.730 -23.699 1.00 85.31 583 GLU A N 1
ATOM 4466 C CA . GLU A 1 583 ? 7.550 -5.123 -23.640 1.00 85.31 583 GLU A CA 1
ATOM 4467 C C . GLU A 1 583 ? 6.023 -5.219 -23.512 1.00 85.31 583 GLU A C 1
ATOM 4469 O O . GLU A 1 583 ? 5.390 -6.046 -24.170 1.00 85.31 583 GLU A O 1
ATOM 4474 N N . LEU A 1 584 ? 5.402 -4.329 -22.729 1.00 80.69 584 LEU A N 1
ATOM 4475 C CA . LEU A 1 584 ? 3.944 -4.233 -22.659 1.00 80.69 584 LEU A CA 1
ATOM 4476 C C . LEU A 1 584 ? 3.325 -3.840 -24.000 1.00 80.69 584 LEU A C 1
ATOM 4478 O O . LEU A 1 584 ? 2.344 -4.451 -24.415 1.00 80.69 584 LEU A O 1
ATOM 4482 N N . LEU A 1 585 ? 3.882 -2.840 -24.684 1.00 81.50 585 LEU A N 1
ATOM 4483 C CA . LEU A 1 585 ? 3.383 -2.404 -25.987 1.00 81.50 585 LEU A CA 1
ATOM 4484 C C . LEU A 1 585 ? 3.501 -3.500 -27.044 1.00 81.50 585 LEU A C 1
ATOM 4486 O O . LEU A 1 585 ? 2.572 -3.691 -27.825 1.00 81.50 585 LEU A O 1
ATOM 4490 N N . GLN A 1 586 ? 4.611 -4.239 -27.047 1.00 79.50 586 GLN A N 1
ATOM 4491 C CA . GLN A 1 586 ? 4.827 -5.343 -27.979 1.00 79.50 586 GLN A CA 1
ATOM 4492 C C . GLN A 1 586 ? 3.836 -6.490 -27.759 1.00 79.50 586 GLN A C 1
ATOM 4494 O O . GLN A 1 586 ? 3.349 -7.068 -28.727 1.00 79.50 586 GLN A O 1
ATOM 4499 N N . ARG A 1 587 ? 3.521 -6.817 -26.499 1.00 77.31 587 ARG A N 1
ATOM 4500 C CA . ARG A 1 587 ? 2.642 -7.948 -26.162 1.00 77.31 587 ARG A CA 1
ATOM 4501 C C . ARG A 1 587 ? 1.156 -7.599 -26.189 1.00 77.31 587 ARG A C 1
ATOM 4503 O O . ARG A 1 587 ? 0.344 -8.439 -26.561 1.00 77.31 587 ARG A O 1
ATOM 4510 N N . CYS A 1 588 ? 0.802 -6.385 -25.778 1.00 74.25 588 CYS A N 1
ATOM 4511 C CA . CYS A 1 588 ? -0.580 -5.998 -25.487 1.00 74.25 588 CYS A CA 1
ATOM 4512 C C . CYS A 1 588 ? -1.101 -4.851 -26.366 1.00 74.25 588 CYS A C 1
ATOM 4514 O O . CYS A 1 588 ? -2.286 -4.531 -26.297 1.00 74.25 588 CYS A O 1
ATOM 4516 N N . GLY A 1 589 ? -0.243 -4.220 -27.172 1.00 79.62 589 GLY A N 1
ATOM 4517 C CA . GLY A 1 589 ? -0.591 -3.048 -27.974 1.00 79.62 589 GLY A CA 1
ATOM 4518 C C . GLY A 1 589 ? -0.651 -1.732 -27.176 1.00 79.62 589 GLY A C 1
ATOM 4519 O O . GLY A 1 589 ? -0.568 -1.726 -25.947 1.00 79.62 589 GLY A O 1
ATOM 4520 N N . PRO A 1 590 ? -0.802 -0.579 -27.859 1.00 76.62 590 PRO A N 1
ATOM 4521 C CA . PRO A 1 590 ? -0.780 0.756 -27.246 1.00 76.62 590 PRO A CA 1
ATOM 4522 C C . PRO A 1 590 ? -1.922 1.047 -26.277 1.00 76.62 590 PRO A C 1
ATOM 4524 O O . PRO A 1 590 ? -1.772 1.890 -25.392 1.00 76.62 590 PRO A O 1
ATOM 4527 N N . GLN A 1 591 ? -3.041 0.330 -26.390 1.00 74.62 591 GLN A N 1
ATOM 4528 C CA . GLN A 1 591 ? -4.202 0.505 -25.516 1.00 74.62 591 GLN A CA 1
ATOM 4529 C C . GLN A 1 591 ? -3.864 0.186 -24.055 1.00 74.62 591 GLN A C 1
ATOM 4531 O O . GLN A 1 591 ? -4.490 0.730 -23.145 1.00 74.62 591 GLN A O 1
ATOM 4536 N N . VAL A 1 592 ? -2.842 -0.648 -23.826 1.00 77.81 592 VAL A N 1
ATOM 4537 C CA . VAL A 1 592 ? -2.395 -1.055 -22.494 1.00 77.81 592 VAL A CA 1
ATOM 4538 C C . VAL A 1 592 ? -2.006 0.157 -21.644 1.00 77.81 592 VAL A C 1
ATOM 4540 O O . VAL A 1 592 ? -2.382 0.219 -20.481 1.00 77.81 592 VAL A O 1
ATOM 4543 N N . LEU A 1 593 ? -1.388 1.196 -22.223 1.00 77.88 593 LEU A N 1
ATOM 4544 C CA . LEU A 1 593 ? -0.921 2.380 -21.483 1.00 77.88 593 LEU A CA 1
ATOM 4545 C C . LEU A 1 593 ? -2.047 3.209 -20.847 1.00 77.88 593 LEU A C 1
ATOM 4547 O O . LEU A 1 593 ? -1.778 4.040 -19.981 1.00 77.88 593 LEU A O 1
ATOM 4551 N N . LEU A 1 594 ? -3.302 2.976 -21.242 1.00 72.50 594 LEU A N 1
ATOM 4552 C CA . LEU A 1 594 ? -4.472 3.639 -20.667 1.00 72.50 594 LEU A CA 1
ATOM 4553 C C . LEU A 1 594 ? -4.884 3.053 -19.305 1.00 72.50 594 LEU A C 1
ATOM 4555 O O . LEU A 1 594 ? -5.720 3.642 -18.622 1.00 72.50 594 LEU A O 1
ATOM 4559 N N . ILE A 1 595 ? -4.310 1.917 -18.885 1.00 75.44 595 ILE A N 1
ATOM 4560 C CA . ILE A 1 595 ? -4.659 1.238 -17.631 1.00 75.44 595 ILE A CA 1
ATOM 4561 C C . ILE A 1 595 ? -3.923 1.896 -16.442 1.00 75.44 595 ILE A C 1
ATOM 4563 O O . ILE A 1 595 ? -2.699 1.773 -16.331 1.00 75.44 595 ILE A O 1
ATOM 4567 N N . PRO A 1 596 ? -4.627 2.519 -15.471 1.00 71.62 596 PRO A N 1
ATOM 4568 C CA . PRO A 1 596 ? -3.990 3.272 -14.379 1.00 71.62 596 PRO A CA 1
ATOM 4569 C C . PRO A 1 596 ? -3.062 2.435 -13.488 1.00 71.62 596 PRO A C 1
ATOM 4571 O O . PRO A 1 596 ? -2.059 2.931 -12.966 1.00 71.62 596 PRO A O 1
ATOM 4574 N N . SER A 1 597 ? -3.380 1.151 -13.311 1.00 76.44 597 SER A N 1
ATOM 4575 C CA . SER A 1 597 ? -2.583 0.214 -12.513 1.00 76.44 597 SER A CA 1
ATOM 4576 C C . SER A 1 597 ? -1.191 -0.033 -13.099 1.00 76.44 597 SER A C 1
ATOM 4578 O O . SER A 1 597 ? -0.260 -0.306 -12.344 1.00 76.44 597 SER A O 1
ATOM 4580 N N . LEU A 1 598 ? -1.008 0.125 -14.412 1.00 73.00 598 LEU A N 1
ATOM 4581 C CA . LEU A 1 598 ? 0.286 -0.102 -15.056 1.00 73.00 598 LEU A CA 1
ATOM 4582 C C . LEU A 1 598 ? 1.281 1.012 -14.799 1.00 73.00 598 LEU A C 1
ATOM 4584 O O . LEU A 1 598 ? 2.464 0.738 -14.658 1.00 73.00 598 LEU A O 1
ATOM 4588 N N . SER A 1 599 ? 0.826 2.255 -14.666 1.00 70.88 599 SER A N 1
ATOM 4589 C CA . SER A 1 599 ? 1.714 3.338 -14.240 1.00 70.88 599 SER A CA 1
ATOM 4590 C C . SER A 1 599 ? 2.255 3.096 -12.836 1.00 70.88 599 SER A C 1
ATOM 4592 O O . SER A 1 599 ? 3.433 3.326 -12.558 1.00 70.88 599 SER A O 1
ATOM 4594 N N . LYS A 1 600 ? 1.410 2.576 -11.937 1.00 75.94 600 LYS A N 1
ATOM 4595 C CA . LYS A 1 600 ? 1.853 2.165 -10.601 1.00 75.94 600 LYS A CA 1
ATOM 4596 C C . LYS A 1 600 ? 2.857 1.017 -10.690 1.00 75.94 600 LYS A C 1
ATOM 4598 O O . LYS A 1 600 ? 3.893 1.093 -10.039 1.00 75.94 600 LYS A O 1
ATOM 4603 N N . ALA A 1 601 ? 2.589 0.014 -11.530 1.00 74.50 601 ALA A N 1
ATOM 4604 C CA . ALA A 1 601 ? 3.516 -1.088 -11.770 1.00 74.50 601 ALA A CA 1
ATOM 4605 C C . ALA A 1 601 ? 4.860 -0.581 -12.313 1.00 74.50 601 ALA A C 1
ATOM 4607 O O . ALA A 1 601 ? 5.882 -0.813 -11.681 1.00 74.50 601 ALA A O 1
ATOM 4608 N N . ALA A 1 602 ? 4.859 0.211 -13.389 1.00 72.00 602 ALA A N 1
ATOM 4609 C CA . ALA A 1 602 ? 6.048 0.820 -13.981 1.00 72.00 602 ALA A CA 1
ATOM 4610 C C . ALA A 1 602 ? 6.837 1.648 -12.959 1.00 72.00 602 ALA A C 1
ATOM 4612 O O . ALA A 1 602 ? 8.062 1.612 -12.939 1.00 72.00 602 ALA A O 1
ATOM 4613 N N . ASN A 1 603 ? 6.160 2.361 -12.055 1.00 74.06 603 ASN A N 1
ATOM 4614 C CA . ASN A 1 603 ? 6.845 3.108 -11.006 1.00 74.06 603 ASN A CA 1
ATOM 4615 C C . ASN A 1 603 ? 7.583 2.223 -9.988 1.00 74.06 603 ASN A C 1
ATOM 4617 O O . ASN A 1 603 ? 8.568 2.692 -9.412 1.00 74.06 603 ASN A O 1
ATOM 4621 N N . ASN A 1 604 ? 7.139 0.978 -9.819 1.00 72.62 604 ASN A N 1
ATOM 4622 C CA . ASN A 1 604 ? 7.689 -0.007 -8.891 1.00 72.62 604 ASN A CA 1
ATOM 4623 C C . ASN A 1 604 ? 8.659 -1.002 -9.554 1.00 72.62 604 ASN A C 1
ATOM 4625 O O . ASN A 1 604 ? 9.324 -1.753 -8.842 1.00 72.62 604 ASN A O 1
ATOM 4629 N N . VAL A 1 605 ? 8.768 -1.019 -10.888 1.00 72.88 605 VAL A N 1
ATOM 4630 C CA . VAL A 1 605 ? 9.759 -1.848 -11.589 1.00 72.88 605 VAL A CA 1
ATOM 4631 C C . VAL A 1 605 ? 11.158 -1.307 -11.295 1.00 72.88 605 VAL A C 1
ATOM 4633 O O . VAL A 1 605 ? 11.497 -0.182 -11.665 1.00 72.88 605 VAL A O 1
ATOM 4636 N N . SER A 1 606 ? 11.979 -2.124 -10.636 1.00 70.25 606 SER A N 1
ATOM 4637 C CA . SER A 1 606 ? 13.422 -1.909 -10.521 1.00 70.25 606 SER A CA 1
ATOM 4638 C C . SER A 1 606 ? 14.161 -2.726 -11.584 1.00 70.25 606 SER A C 1
ATOM 4640 O O . SER A 1 606 ? 13.624 -3.704 -12.107 1.00 70.25 606 SER A O 1
ATOM 4642 N N . ALA A 1 607 ? 15.412 -2.361 -11.888 1.00 60.09 607 ALA A N 1
ATOM 4643 C CA . ALA A 1 607 ? 16.260 -3.133 -12.803 1.00 60.09 607 ALA A CA 1
ATOM 4644 C C . ALA A 1 607 ? 16.382 -4.618 -12.388 1.00 60.09 607 ALA A C 1
ATOM 4646 O O . ALA A 1 607 ? 16.470 -5.494 -13.247 1.00 60.09 607 ALA A O 1
ATOM 4647 N N . ASN A 1 608 ? 16.293 -4.903 -11.082 1.00 58.88 608 ASN A N 1
ATOM 4648 C CA . ASN A 1 608 ? 16.353 -6.258 -10.529 1.00 58.88 608 ASN A CA 1
ATOM 4649 C C . ASN A 1 608 ? 15.154 -7.119 -10.956 1.00 58.88 608 ASN A C 1
ATOM 4651 O O . ASN A 1 608 ? 15.315 -8.306 -11.211 1.00 58.88 608 ASN A O 1
ATOM 4655 N N . VAL A 1 609 ? 13.962 -6.524 -11.084 1.00 56.44 609 VAL A N 1
ATOM 4656 C CA . VAL A 1 609 ? 12.735 -7.239 -11.489 1.00 56.44 609 VAL A CA 1
ATOM 4657 C C . VAL A 1 609 ? 12.806 -7.697 -12.950 1.00 56.44 609 VAL A C 1
ATOM 4659 O O . VAL A 1 609 ? 12.184 -8.688 -13.313 1.00 56.44 609 VAL A O 1
ATOM 4662 N N . LEU A 1 610 ? 13.588 -7.008 -13.785 1.00 55.12 610 LEU A N 1
ATOM 4663 C CA . LEU A 1 610 ? 13.767 -7.344 -15.201 1.00 55.12 610 LEU A CA 1
ATOM 4664 C C . LEU A 1 610 ? 14.948 -8.300 -15.457 1.00 55.12 610 LEU A C 1
ATOM 4666 O O . LEU A 1 610 ? 15.313 -8.514 -16.609 1.00 55.12 610 LEU A O 1
ATOM 4670 N N . GLY A 1 611 ? 15.570 -8.856 -14.409 1.00 51.19 611 GLY A N 1
ATOM 4671 C CA . GLY A 1 611 ? 16.691 -9.794 -14.551 1.00 51.19 611 GLY A CA 1
ATOM 4672 C C . GLY A 1 611 ? 18.009 -9.145 -14.992 1.00 51.19 611 GLY A C 1
ATOM 4673 O O . GLY A 1 611 ? 18.923 -9.835 -15.435 1.00 51.19 611 GLY A O 1
ATOM 4674 N N . LEU A 1 612 ? 18.142 -7.823 -14.862 1.00 52.56 612 LEU A N 1
ATOM 4675 C CA . LEU A 1 612 ? 19.301 -7.059 -15.330 1.00 52.56 612 LEU A CA 1
ATOM 4676 C C . LEU A 1 612 ? 20.342 -6.933 -14.223 1.00 52.56 612 LEU A C 1
ATOM 4678 O O . LEU A 1 612 ? 20.628 -5.846 -13.717 1.00 52.56 612 LEU A O 1
ATOM 4682 N N . HIS A 1 613 ? 20.902 -8.063 -13.807 1.00 52.16 613 HIS A N 1
ATOM 4683 C CA . HIS A 1 613 ? 22.100 -8.031 -12.979 1.00 52.16 613 HIS A CA 1
ATOM 4684 C C . HIS A 1 613 ? 23.308 -7.608 -13.821 1.00 52.16 613 HIS A C 1
ATOM 4686 O O . HIS A 1 613 ? 23.412 -7.964 -14.992 1.00 52.16 613 HIS A O 1
ATOM 4692 N N . LYS A 1 614 ? 24.290 -6.948 -13.184 1.00 44.06 614 LYS A N 1
ATOM 4693 C CA . LYS A 1 614 ? 25.626 -6.690 -13.766 1.00 44.06 614 LYS A CA 1
ATOM 4694 C C . LYS A 1 614 ? 26.326 -7.962 -14.286 1.00 44.06 614 LYS A C 1
ATOM 4696 O O . LYS A 1 614 ? 27.262 -7.836 -15.062 1.00 44.06 614 LYS A O 1
ATOM 4701 N N . ASN A 1 615 ? 25.849 -9.146 -13.884 1.00 37.75 615 ASN A N 1
ATOM 4702 C CA . ASN A 1 615 ? 26.410 -10.457 -14.213 1.00 37.75 615 ASN A CA 1
ATOM 4703 C C . ASN A 1 615 ? 25.388 -11.420 -14.857 1.00 37.75 615 ASN A C 1
ATOM 4705 O O . ASN A 1 615 ? 25.669 -12.611 -14.961 1.00 37.75 615 ASN A O 1
ATOM 4709 N N . ALA A 1 616 ? 24.188 -10.962 -15.240 1.00 37.78 616 ALA A N 1
ATOM 4710 C CA . ALA A 1 616 ? 23.225 -11.849 -15.892 1.00 37.78 616 ALA A CA 1
ATOM 4711 C C . ALA A 1 616 ? 23.712 -12.173 -17.311 1.00 37.78 616 ALA A C 1
ATOM 4713 O O . ALA A 1 616 ? 23.737 -11.299 -18.177 1.00 37.78 616 ALA A O 1
ATOM 4714 N N . VAL A 1 617 ? 24.101 -13.428 -17.549 1.00 37.94 617 VAL A N 1
ATOM 4715 C CA . VAL A 1 617 ? 24.308 -13.947 -18.904 1.00 37.94 617 VAL A CA 1
ATOM 4716 C C . VAL A 1 617 ? 22.924 -14.025 -19.556 1.00 37.94 617 VAL A C 1
ATOM 4718 O O . VAL A 1 617 ? 22.087 -14.795 -19.084 1.00 37.94 617 VAL A O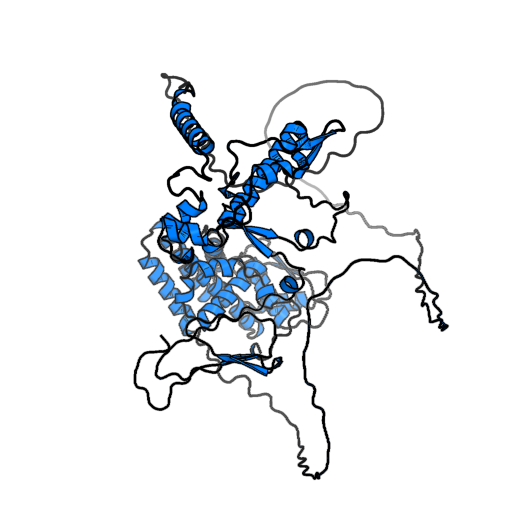 1
ATOM 4721 N N . PRO A 1 618 ? 22.631 -13.227 -20.597 1.00 37.91 618 PRO A N 1
ATOM 4722 C CA . PRO A 1 618 ? 21.319 -13.258 -21.219 1.00 37.91 618 PRO A CA 1
ATOM 4723 C C . PRO A 1 618 ? 21.114 -14.597 -21.925 1.00 37.91 618 PRO A C 1
ATOM 4725 O O . PRO A 1 618 ? 22.038 -15.138 -22.548 1.00 37.91 618 PRO A O 1
ATOM 4728 N N . THR A 1 619 ? 19.890 -15.111 -21.839 1.00 32.78 619 THR A N 1
ATOM 4729 C CA . THR A 1 619 ? 19.454 -16.296 -22.573 1.00 32.78 619 THR A CA 1
ATOM 4730 C C . THR A 1 619 ? 19.602 -16.088 -24.088 1.00 32.78 619 THR A C 1
ATOM 4732 O O . THR A 1 619 ? 19.591 -14.948 -24.565 1.00 32.78 619 THR A O 1
ATOM 4735 N N . PRO A 1 620 ? 19.744 -17.175 -24.871 1.00 33.41 620 PRO A N 1
ATOM 4736 C CA . PRO A 1 620 ? 19.995 -17.118 -26.317 1.00 33.41 620 PRO A CA 1
ATOM 4737 C C . PRO A 1 620 ? 18.968 -16.304 -27.115 1.00 33.41 620 PRO A C 1
ATOM 4739 O O . PRO A 1 620 ? 19.273 -15.845 -28.203 1.00 33.41 620 PRO A O 1
ATOM 4742 N N . GLU A 1 621 ? 17.773 -16.089 -26.567 1.00 32.09 621 GLU A N 1
ATOM 4743 C CA . GLU A 1 621 ? 16.670 -15.341 -27.183 1.00 32.09 621 GLU A CA 1
ATOM 4744 C C . GLU A 1 621 ? 16.896 -13.811 -27.218 1.00 32.09 621 GLU A C 1
ATOM 4746 O O . GLU A 1 621 ? 16.207 -13.097 -27.953 1.00 32.09 621 GLU A O 1
ATOM 4751 N N . LEU A 1 622 ? 17.879 -13.321 -26.446 1.00 32.62 622 LEU A N 1
ATOM 4752 C CA . LEU A 1 622 ? 18.394 -11.942 -26.421 1.00 32.62 622 LEU A CA 1
ATOM 4753 C C . LEU A 1 622 ? 19.730 -11.777 -27.191 1.00 32.62 622 LEU A C 1
ATOM 4755 O O . LEU A 1 622 ? 20.302 -10.685 -27.174 1.00 32.62 622 LEU A O 1
ATOM 4759 N N . ARG A 1 623 ? 20.248 -12.838 -27.830 1.00 33.44 623 ARG A N 1
ATOM 4760 C CA . ARG A 1 623 ? 21.349 -12.784 -28.814 1.00 33.44 623 ARG A CA 1
ATOM 4761 C C . ARG A 1 623 ? 20.775 -12.723 -30.225 1.00 33.44 623 ARG A C 1
ATOM 4763 O O . ARG A 1 623 ? 21.467 -12.137 -31.083 1.00 33.44 623 ARG A O 1
#

Radius of gyration: 39.0 Å; chains: 1; bounding box: 98×116×85 Å

Secondary structure (DSSP, 8-state):
---TTS--EEEEEGGGTEEEEE-TT--EE---SS-EEEPPP---SS-S----------EEPPPHHHHTT-SPEEEEEETTTEEEEE-HHHH-TT----GGG----SS--HHHHGGGTS-HHHHHHHHHHHHHHHHHHHHTTS-GGG----BHHHHHHH-EEEETTEEEEPPP-TT-SSB-GGGG-TT--HHHHHHHHHS-SSGGGS-HHHHHHHHH-S-TT--SGGG-HHHHHHHHHHHHHHHHHHHHS------SS-------------PPPPPP--------------------------------------------------------------------------------------------------------------------------TTS----TTHHHHHHHHHHHHHHHHHS--HHHHHHHHHHHHHHHHHHH-TT-TTHHHHHHHHHHHHHH----SHHHHHHHHHHHHHHHHHHHHHHHHHHH-TTSTTHHHHHHHHHHHH-SSS-EEEEGGGTSTTPPTTTSEEEE---SSS--HHHHHHHHHHHHHHHTTPSPHHHHHHHHHHHHHHHHHH-GGGGG-HHHHHHHHH--GGGGT--TT----GGG-

pLDDT: mean 72.04, std 25.02, range [26.77, 98.31]